Protein AF-0000000084940677 (afdb_homodimer)

Secondary structure (DSSP, 8-state):
-EEEEESSHHHHHHHHHHHHHHHHHH-TT-EEEE----TT--HHHHHHHHHHHH----TT-EEEESEEE-TTSS-S-GGGG-HHHHHHHHHTGGGS---GGGEE-S--S-S-HHHHHHHHHHHHHHTTS-SEEEEEBPTTS-BTTB-S-SSB--S-EEETTTTEEE--HHHHHTSSEEEEEE-SGGGHHHHHHHHHS-B-TTSGGGGGGG-TTEEEEEETTTTTTS-HHHHHHHHHHHHHHHH--/-EEEEESSHHHHHHHHHHHHHHHHHH-TT-EEEE----TT--HHHHHHHHHHHH----TT-EEEESEEE-TTSS-S-GGGS-HHHHHHHHHTGGGS---GGGEE-S--S-S-HHHHHHHHHHHHHHTTS-SEEEEEBPTTS-BTTB-S-SSB--S-EEETTTTEEE--HHHHHTSSEEEEEE-SGGGHHHHHHHHHS-B-TTSGGGGGGG-TTEEEEEETTTTTTS-HHHHHHHHHHHHHHHTT-

Solvent-accessible surface area (backbone atoms only — not comparable to full-atom values): 24641 Å² total; per-residue (Å²): 99,46,60,44,76,22,82,36,46,68,51,24,16,45,53,53,25,46,60,55,50,51,47,40,69,76,33,47,72,36,27,36,31,42,51,76,64,61,90,80,48,49,33,42,57,44,41,34,48,38,32,72,75,65,62,53,64,36,61,52,32,34,37,33,38,35,38,15,40,59,49,66,80,73,91,76,68,82,81,72,38,37,55,45,57,51,48,43,33,70,50,34,42,68,60,47,60,40,45,71,89,37,54,44,56,38,54,50,89,60,88,46,66,65,59,35,28,52,52,44,52,49,51,40,54,73,65,72,41,36,50,38,31,41,40,35,58,39,81,62,16,16,43,70,64,40,59,56,43,81,40,46,51,42,56,46,41,72,34,75,92,76,46,26,25,18,49,11,51,36,51,56,65,62,29,62,22,38,37,35,36,43,66,39,58,87,32,7,64,37,45,33,41,21,70,71,43,67,28,24,28,61,27,36,40,10,56,46,59,63,36,93,45,27,33,38,38,23,10,46,46,13,49,61,63,46,52,68,70,61,50,51,58,32,53,56,57,51,54,59,67,60,60,79,105,99,46,58,44,76,22,83,36,47,68,52,25,16,43,52,52,24,47,62,54,49,51,48,39,70,76,33,47,71,35,27,36,31,42,52,74,66,61,88,80,48,49,31,43,57,43,41,33,47,36,31,71,75,65,62,52,65,36,62,53,32,35,37,33,38,35,37,14,40,59,40,71,76,70,91,75,71,83,84,71,34,39,56,45,59,51,49,44,32,69,50,35,42,68,60,48,60,38,43,71,90,38,53,46,56,38,55,57,88,60,87,46,65,65,59,34,26,52,51,45,52,49,53,40,54,74,66,71,43,36,50,39,32,41,40,36,57,38,81,61,16,17,44,70,64,40,58,57,44,81,40,45,51,42,57,46,39,70,34,74,90,76,47,26,27,16,50,11,51,36,50,57,64,62,28,62,23,36,38,38,36,42,66,38,58,86,33,7,65,36,46,33,42,22,70,72,43,67,29,24,27,60,27,37,40,9,54,47,59,60,34,93,45,26,34,38,37,22,10,46,47,13,49,59,63,47,52,69,69,62,52,51,60,31,54,56,57,52,54,59,65,61,61,77,105

InterPro domains:
  IPR004547 Glucosamine-6-phosphate isomerase [PTHR11280] (1-156)
  IPR037171 NagB/RpiA transferase-like [SSF100950] (1-227)

Radius of gyration: 24.09 Å; Cα contacts (8 Å, |Δi|>4): 1062; chains: 2; bounding box: 53×74×54 Å

pLDDT: mean 87.93, std 16.52, range [23.12, 98.69]

Nearest PDB structures (foldseek):
  1ne7-assembly1_E  TM=9.068E-01  e=1.470E-20  Homo sapiens
  3hn6-assembly1_E  TM=9.053E-01  e=1.470E-20  Borreliella burgdorferi B31
  3hn6-assembly1_D  TM=9.075E-01  e=3.171E-20  Borreliella burgdorferi B31
  3hn6-assembly1_F  TM=9.115E-01  e=4.797E-20  Borreliella burgdorferi B31
  1cd5-assembly1_A  TM=8.878E-01  e=3.581E-19  Escherichia coli K-12

Organism: Slackia exigua (strain ATCC 700122 / DSM 15923 / CIP 105133 / JCM 11022 / KCTC 5966 / S-7) (NCBI:txid649764)

Foldseek 3Di:
DAEAAAAALVVLLLVLLVVVLVCCVVPVLAEEEDEDDDPPRQNQQNNLCCCVPVVRANQNYAYEYFKFAEAPPDPDDDLVRTVRLNVCCVRHVVSHNYDPVRYYYQYDPDPDSVVSQVVSVVVCVVSVHHAEYEFEQDLQQDTHPLAADQDFFAAWGQDPVVNMIGGTLNSVLRHNAYEYEDEALSQQVLVCCQQPNDQGSRNSSVCCNVRPHYYYRYYCNNPVNPDPVVVVVNVVVVVVVVPVD/DAEAAAAALVVLLLVLLVVVLVCCVVPVLAEEEDEDDDPPRQNQQNNLCCCVPVVRANQNYAYEYFKFAEQPDDPDDDLSRTVGLNVCCVRHVVSHNYDPVRYYYQYDPDPDSVVSQVVSVVVCVVSVHHAEYEFEQDLQQDTHPLAADQDFFAAWGQDPVVNMIGGTLNSVLRHNAYEYEDEALSQQVLVCCQQPNDQGSSNSSVCCNVRPHYYYRYYCNNPVNPDPVVVVVNVVVVVVVVPVD

Structure (mmCIF, N/CA/C/O backbone):
data_AF-0000000084940677-model_v1
#
loop_
_entity.id
_entity.type
_entity.pdbx_description
1 polymer 'Glucosamine-6-phosphate isomerase/6-phosphogluconolactonase'
#
loop_
_atom_site.group_PDB
_atom_site.id
_atom_site.type_symbol
_atom_site.label_atom_id
_atom_site.label_alt_id
_atom_site.label_comp_id
_atom_site.label_asym_id
_atom_site.label_entity_id
_atom_site.label_seq_id
_atom_site.pdbx_PDB_ins_code
_atom_site.Cartn_x
_atom_site.Cartn_y
_atom_site.Cartn_z
_atom_site.occupancy
_atom_site.B_iso_or_equiv
_atom_site.auth_seq_id
_atom_site.auth_comp_id
_atom_site.auth_asym_id
_atom_site.auth_atom_id
_atom_site.pdbx_PDB_model_num
ATOM 1 N N . MET A 1 1 ? 11.336 -1.995 -1.432 1 83.62 1 MET A N 1
ATOM 2 C CA . MET A 1 1 ? 11.281 -3.275 -2.131 1 83.62 1 MET A CA 1
ATOM 3 C C . MET A 1 1 ? 12.672 -3.873 -2.283 1 83.62 1 MET A C 1
ATOM 5 O O . MET A 1 1 ? 13.641 -3.15 -2.545 1 83.62 1 MET A O 1
ATOM 9 N N . GLN A 1 2 ? 12.734 -5.207 -2.115 1 90.38 2 GLN A N 1
ATOM 10 C CA . GLN A 1 2 ? 13.992 -5.938 -2.252 1 90.38 2 GLN A CA 1
ATOM 11 C C . GLN A 1 2 ? 14.094 -6.594 -3.625 1 90.38 2 GLN A C 1
ATOM 13 O O . GLN A 1 2 ? 13.109 -7.125 -4.145 1 90.38 2 GLN A O 1
ATOM 18 N N . ILE A 1 3 ? 15.297 -6.523 -4.164 1 94.88 3 ILE A N 1
ATOM 19 C CA . ILE A 1 3 ? 15.531 -7.141 -5.465 1 94.88 3 ILE A CA 1
ATOM 20 C C . ILE A 1 3 ? 16.609 -8.211 -5.336 1 94.88 3 ILE A C 1
ATOM 22 O O . ILE A 1 3 ? 17.719 -7.938 -4.844 1 94.88 3 ILE A O 1
ATOM 26 N N . MET A 1 4 ? 16.328 -9.383 -5.695 1 94.69 4 MET A N 1
ATOM 27 C CA . MET A 1 4 ? 17.266 -10.5 -5.789 1 94.69 4 MET A CA 1
ATOM 28 C C . MET A 1 4 ? 17.516 -10.883 -7.246 1 94.69 4 MET A C 1
ATOM 30 O O . MET A 1 4 ? 16.562 -11.172 -7.98 1 94.69 4 MET A O 1
ATOM 34 N N . VAL A 1 5 ? 18.781 -10.898 -7.594 1 95.56 5 VAL A N 1
ATOM 35 C CA . VAL A 1 5 ? 19.094 -11.203 -8.984 1 95.56 5 VAL A CA 1
ATOM 36 C C . VAL A 1 5 ? 19.859 -12.523 -9.062 1 95.56 5 VAL A C 1
ATOM 38 O O . VAL A 1 5 ? 20.922 -12.664 -8.453 1 95.56 5 VAL A O 1
ATOM 41 N N . ALA A 1 6 ? 19.312 -13.453 -9.773 1 96.06 6 ALA A N 1
ATOM 42 C CA . ALA A 1 6 ? 19.938 -14.75 -10.031 1 96.06 6 ALA A CA 1
ATOM 43 C C . ALA A 1 6 ? 20.625 -14.766 -11.391 1 96.06 6 ALA A C 1
ATOM 45 O O . ALA A 1 6 ? 20.344 -13.922 -12.25 1 96.06 6 ALA A O 1
ATOM 46 N N . LYS A 1 7 ? 21.516 -15.727 -11.508 1 95.69 7 LYS A N 1
ATOM 47 C CA . LYS A 1 7 ? 22.281 -15.805 -12.742 1 95.69 7 LYS A CA 1
ATOM 48 C C . LYS A 1 7 ? 21.406 -16.266 -13.906 1 95.69 7 LYS A C 1
ATOM 50 O O . LYS A 1 7 ? 21.609 -15.852 -15.047 1 95.69 7 LYS A O 1
ATOM 55 N N . ASP A 1 8 ? 20.547 -17.219 -13.609 1 96.12 8 ASP A N 1
ATOM 56 C CA . ASP A 1 8 ? 19.672 -17.797 -14.625 1 96.12 8 ASP A CA 1
ATOM 57 C C . ASP A 1 8 ? 18.344 -18.234 -14.023 1 96.12 8 ASP A C 1
ATOM 59 O O . ASP A 1 8 ? 18.094 -18.016 -12.836 1 96.12 8 ASP A O 1
ATOM 63 N N . SER A 1 9 ? 17.5 -18.781 -14.922 1 97.12 9 SER A N 1
ATOM 64 C CA . SER A 1 9 ? 16.141 -19.141 -14.516 1 97.12 9 SER A CA 1
ATOM 65 C C . SER A 1 9 ? 16.172 -20.234 -13.445 1 97.12 9 SER A C 1
ATOM 67 O O . SER A 1 9 ? 15.305 -20.266 -12.562 1 97.12 9 SER A O 1
ATOM 69 N N . GLU A 1 10 ? 17.125 -21.125 -13.5 1 96.88 10 GLU A N 1
ATOM 70 C CA . GLU A 1 10 ? 17.234 -22.203 -12.523 1 96.88 10 GLU A CA 1
ATOM 71 C C . GLU A 1 10 ? 17.531 -21.656 -11.125 1 96.88 10 GLU A C 1
ATOM 73 O O . GLU A 1 10 ? 16.859 -22.016 -10.164 1 96.88 10 GLU A O 1
ATOM 78 N N . GLU A 1 11 ? 18.5 -20.844 -11.109 1 97.56 11 GLU A N 1
ATOM 79 C CA . GLU A 1 11 ? 18.844 -20.234 -9.828 1 97.56 11 GLU A CA 1
ATOM 80 C C . GLU A 1 11 ? 17.703 -19.344 -9.32 1 97.56 11 GLU A C 1
ATOM 82 O O . GLU A 1 11 ? 17.438 -19.297 -8.117 1 97.56 11 GLU A O 1
ATOM 87 N N . LEU A 1 12 ? 17.094 -18.656 -10.195 1 97.56 12 LEU A N 1
ATOM 88 C CA . LEU A 1 12 ? 15.945 -17.812 -9.852 1 97.56 12 LEU A CA 1
ATOM 89 C C . LEU A 1 12 ? 14.844 -18.641 -9.188 1 97.56 12 LEU A C 1
ATOM 91 O O . LEU A 1 12 ? 14.305 -18.234 -8.148 1 97.56 12 LEU A O 1
ATOM 95 N N . ALA A 1 13 ? 14.523 -19.719 -9.773 1 97.81 13 ALA A N 1
ATOM 96 C CA . ALA A 1 13 ? 13.492 -20.594 -9.234 1 97.81 13 ALA A CA 1
ATOM 97 C C . ALA A 1 13 ? 13.859 -21.078 -7.836 1 97.81 13 ALA A C 1
ATOM 99 O O . ALA A 1 13 ? 13 -21.172 -6.957 1 97.81 13 ALA A O 1
ATOM 100 N N . ALA A 1 14 ? 15.125 -21.375 -7.664 1 97.12 14 ALA A N 1
ATOM 101 C CA . ALA A 1 14 ? 15.609 -21.812 -6.355 1 97.12 14 ALA A CA 1
ATOM 102 C C . ALA A 1 14 ? 15.438 -20.703 -5.312 1 97.12 14 ALA A C 1
ATOM 104 O O . ALA A 1 14 ? 14.969 -20.969 -4.199 1 97.12 14 ALA A O 1
ATOM 105 N N . TYR A 1 15 ? 15.812 -19.5 -5.707 1 97.12 15 TYR A N 1
ATOM 106 C CA . TYR A 1 15 ? 15.672 -18.375 -4.797 1 97.12 15 TYR A CA 1
ATOM 107 C C . TYR A 1 15 ? 14.219 -18.156 -4.41 1 97.12 15 TYR A C 1
ATOM 109 O O . TYR A 1 15 ? 13.906 -17.953 -3.234 1 97.12 15 TYR A O 1
ATOM 117 N N . ALA A 1 16 ? 13.367 -18.156 -5.348 1 97.62 16 ALA A N 1
ATOM 118 C CA . ALA A 1 16 ? 11.945 -17.969 -5.094 1 97.62 16 ALA A CA 1
ATOM 119 C C . ALA A 1 16 ? 11.398 -19.078 -4.188 1 97.62 16 ALA A C 1
ATOM 121 O O . ALA A 1 16 ? 10.641 -18.797 -3.25 1 97.62 16 ALA A O 1
ATOM 122 N N . ALA A 1 17 ? 11.789 -20.297 -4.449 1 97.19 17 ALA A N 1
ATOM 123 C CA . ALA A 1 17 ? 11.375 -21.438 -3.619 1 97.19 17 ALA A CA 1
ATOM 124 C C . ALA A 1 17 ? 11.875 -21.266 -2.186 1 97.19 17 ALA A C 1
ATOM 126 O O . ALA A 1 17 ? 11.164 -21.609 -1.234 1 97.19 17 ALA A O 1
ATOM 127 N N . ASP A 1 18 ? 13.078 -20.75 -2.041 1 97 18 ASP A N 1
ATOM 128 C CA . ASP A 1 18 ? 13.641 -20.516 -0.713 1 97 18 ASP A CA 1
ATOM 129 C C . ASP A 1 18 ? 12.781 -19.531 0.078 1 97 18 ASP A C 1
ATOM 131 O O . ASP A 1 18 ? 12.562 -19.719 1.277 1 97 18 ASP A O 1
ATOM 135 N N . CYS A 1 19 ? 12.328 -18.547 -0.578 1 96.75 19 CYS A N 1
ATOM 136 C CA . CYS A 1 19 ? 11.477 -17.547 0.079 1 96.75 19 CYS A CA 1
ATOM 137 C C . CYS A 1 19 ? 10.219 -18.203 0.641 1 96.75 19 CYS A C 1
ATOM 139 O O . CYS A 1 19 ? 9.797 -17.875 1.753 1 96.75 19 CYS A O 1
ATOM 141 N N . VAL A 1 20 ? 9.625 -19.078 -0.087 1 96.88 20 VAL A N 1
ATOM 142 C CA . VAL A 1 20 ? 8.414 -19.781 0.343 1 96.88 20 VAL A CA 1
ATOM 143 C C . VAL A 1 20 ? 8.75 -20.781 1.44 1 96.88 20 VAL A C 1
ATOM 145 O O . VAL A 1 20 ? 8.07 -20.844 2.463 1 96.88 20 VAL A O 1
ATOM 148 N N . ALA A 1 21 ? 9.812 -21.531 1.251 1 96.38 21 ALA A N 1
ATOM 149 C CA . ALA A 1 21 ? 10.227 -22.547 2.215 1 96.38 21 ALA A CA 1
ATOM 150 C C . ALA A 1 21 ? 10.516 -21.922 3.578 1 96.38 21 ALA A C 1
ATOM 152 O O . ALA A 1 21 ? 10.211 -22.516 4.613 1 96.38 21 ALA A O 1
ATOM 153 N N . GLU A 1 22 ? 11.109 -20.797 3.566 1 96.5 22 GLU A N 1
ATOM 154 C CA . GLU A 1 22 ? 11.461 -20.094 4.801 1 96.5 22 GLU A CA 1
ATOM 155 C C . GLU A 1 22 ? 10.227 -19.859 5.668 1 96.5 22 GLU A C 1
ATOM 157 O O . GLU A 1 22 ? 10.25 -20.109 6.871 1 96.5 22 GLU A O 1
ATOM 162 N N . VAL A 1 23 ? 9.156 -19.438 5.074 1 97.44 23 VAL A N 1
ATOM 163 C CA . VAL A 1 23 ? 7.965 -19.125 5.852 1 97.44 23 VAL A CA 1
ATOM 164 C C . VAL A 1 23 ? 7.305 -20.422 6.332 1 97.44 23 VAL A C 1
ATOM 166 O O . VAL A 1 23 ? 6.762 -20.469 7.438 1 97.44 23 VAL A O 1
ATOM 169 N N . VAL A 1 24 ? 7.301 -21.453 5.539 1 96.5 24 VAL A N 1
ATOM 170 C CA . VAL A 1 24 ? 6.73 -22.734 5.93 1 96.5 24 VAL A CA 1
ATOM 171 C C . VAL A 1 24 ? 7.477 -23.281 7.145 1 96.5 24 VAL A C 1
ATOM 173 O O . VAL A 1 24 ? 6.863 -23.859 8.047 1 96.5 24 VAL A O 1
ATOM 176 N N . CYS A 1 25 ? 8.766 -23.078 7.188 1 95.56 25 CYS A N 1
ATOM 177 C CA . CYS A 1 25 ? 9.586 -23.531 8.305 1 95.56 25 CYS A CA 1
ATOM 178 C C . CYS A 1 25 ? 9.328 -22.688 9.547 1 95.56 25 CYS A C 1
ATOM 180 O O . CYS A 1 25 ? 9.227 -23.234 10.656 1 95.56 25 CYS A O 1
ATOM 182 N N . GLU A 1 26 ? 9.234 -21.438 9.367 1 96.31 26 GLU A N 1
ATOM 183 C CA . GLU A 1 26 ? 9.094 -20.5 10.477 1 96.31 26 GLU A CA 1
ATOM 184 C C . GLU A 1 26 ? 7.695 -20.578 11.086 1 96.31 26 GLU A C 1
ATOM 186 O O . GLU A 1 26 ? 7.531 -20.391 12.297 1 96.31 26 GLU A O 1
ATOM 191 N N . LYS A 1 27 ? 6.754 -20.875 10.227 1 97.25 27 LYS A N 1
ATOM 192 C CA . LYS A 1 27 ? 5.344 -20.906 10.609 1 97.25 27 LYS A CA 1
ATOM 193 C C . LYS A 1 27 ? 4.621 -22.062 9.922 1 97.25 27 LYS A C 1
ATOM 195 O O . LYS A 1 27 ? 3.977 -21.875 8.891 1 97.25 27 LYS A O 1
ATOM 200 N N . PRO A 1 28 ? 4.605 -23.25 10.484 1 94.56 28 PRO A N 1
ATOM 201 C CA . PRO A 1 28 ? 4.062 -24.453 9.844 1 94.56 28 PRO A CA 1
ATOM 202 C C . PRO A 1 28 ? 2.594 -24.297 9.453 1 94.56 28 PRO A C 1
ATOM 204 O O . PRO A 1 28 ? 2.135 -24.938 8.5 1 94.56 28 PRO A O 1
ATOM 207 N N . GLY A 1 29 ? 1.784 -23.453 10.156 1 96.38 29 GLY A N 1
ATOM 208 C CA . GLY A 1 29 ? 0.392 -23.203 9.82 1 96.38 29 GLY A CA 1
ATOM 209 C C . GLY A 1 29 ? 0.192 -21.922 9.031 1 96.38 29 GLY A C 1
ATOM 210 O O . GLY A 1 29 ? -0.849 -21.281 9.141 1 96.38 29 GLY A O 1
ATOM 211 N N . CYS A 1 30 ? 1.229 -21.641 8.172 1 98 30 CYS A N 1
ATOM 212 C CA . CYS A 1 30 ? 1.166 -20.391 7.422 1 98 30 CYS A CA 1
ATOM 213 C C . CYS A 1 30 ? 0.181 -20.5 6.262 1 98 30 CYS A C 1
ATOM 215 O O . CYS A 1 30 ? -0.18 -21.609 5.855 1 98 30 CYS A O 1
ATOM 217 N N . THR A 1 31 ? -0.324 -19.391 5.836 1 98.44 31 THR A N 1
ATOM 218 C CA . THR A 1 31 ? -1.181 -19.25 4.664 1 98.44 31 THR A CA 1
ATOM 219 C C . THR A 1 31 ? -0.385 -18.734 3.471 1 98.44 31 THR A C 1
ATOM 221 O O . THR A 1 31 ? 0.257 -17.688 3.553 1 98.44 31 THR A O 1
ATOM 224 N N . LEU A 1 32 ? -0.456 -19.484 2.4 1 97.88 32 LEU A N 1
ATOM 225 C CA . LEU A 1 32 ? 0.327 -19.141 1.218 1 97.88 32 LEU A CA 1
ATOM 226 C C . LEU A 1 32 ? -0.583 -18.812 0.038 1 97.88 32 LEU A C 1
ATOM 228 O O . LEU A 1 32 ? -1.697 -19.328 -0.053 1 97.88 32 LEU A O 1
ATOM 232 N N . GLY A 1 33 ? -0.165 -17.891 -0.807 1 97.75 33 GLY A N 1
ATOM 233 C CA . GLY A 1 33 ? -0.769 -17.625 -2.104 1 97.75 33 GLY A CA 1
ATOM 234 C C . GLY A 1 33 ? 0.115 -18.047 -3.266 1 97.75 33 GLY A C 1
ATOM 235 O O . GLY A 1 33 ? 1.327 -17.812 -3.242 1 97.75 33 GLY A O 1
ATOM 236 N N . PHE A 1 34 ? -0.535 -18.625 -4.301 1 95.94 34 PHE A N 1
ATOM 237 C CA . PHE A 1 34 ? 0.246 -19.188 -5.391 1 95.94 34 PHE A CA 1
ATOM 238 C C . PHE A 1 34 ? -0.268 -18.688 -6.738 1 95.94 34 PHE A C 1
ATOM 240 O O . PHE A 1 34 ? -1.474 -18.703 -6.992 1 95.94 34 PHE A O 1
ATOM 247 N N . ASP A 1 35 ? 0.636 -18.328 -7.527 1 95.56 35 ASP A N 1
ATOM 248 C CA . ASP A 1 35 ? 0.39 -18 -8.93 1 95.56 35 ASP A CA 1
ATOM 249 C C . ASP A 1 35 ? 1.008 -19.047 -9.852 1 95.56 35 ASP A C 1
ATOM 251 O O . ASP A 1 35 ? 1.686 -19.969 -9.383 1 95.56 35 ASP A O 1
ATOM 255 N N . VAL A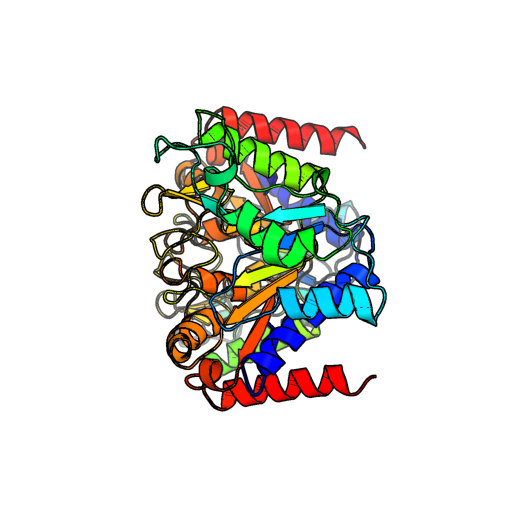 1 36 ? 0.615 -18.969 -11.102 1 90.19 36 VAL A N 1
ATOM 256 C CA . VAL A 1 36 ? 1.215 -19.859 -12.094 1 90.19 36 VAL A CA 1
ATOM 257 C C . VAL A 1 36 ? 2.404 -19.156 -12.758 1 90.19 36 VAL A C 1
ATOM 259 O O . VAL A 1 36 ? 2.42 -17.938 -12.891 1 90.19 36 VAL A O 1
ATOM 262 N N . PHE A 1 37 ? 3.404 -19.953 -13.133 1 92.31 37 PHE A N 1
ATOM 263 C CA . PHE A 1 37 ? 4.617 -19.406 -13.742 1 92.31 37 PHE A CA 1
ATOM 264 C C . PHE A 1 37 ? 4.75 -19.859 -15.188 1 92.31 37 PHE A C 1
ATOM 266 O O . PHE A 1 37 ? 4.234 -20.906 -15.562 1 92.31 37 PHE A O 1
ATOM 273 N N . PRO A 1 38 ? 5.41 -19 -15.977 1 88.94 38 PRO A N 1
ATOM 274 C CA . PRO A 1 38 ? 5.637 -19.422 -17.359 1 88.94 38 PRO A CA 1
ATOM 275 C C . PRO A 1 38 ? 6.539 -20.656 -17.453 1 88.94 38 PRO A C 1
ATOM 277 O O . PRO A 1 38 ? 7.242 -20.984 -16.5 1 88.94 38 PRO A O 1
ATOM 280 N N . ASP A 1 39 ? 6.469 -21.141 -18.641 1 86.44 39 ASP A N 1
ATOM 281 C CA . ASP A 1 39 ? 7.32 -22.297 -18.906 1 86.44 39 ASP A CA 1
ATOM 282 C C . ASP A 1 39 ? 8.797 -21.953 -18.688 1 86.44 39 ASP A C 1
ATOM 284 O O . ASP A 1 39 ? 9.242 -20.859 -19.062 1 86.44 39 ASP A O 1
ATOM 288 N N . GLY A 1 40 ? 9.523 -22.812 -18.109 1 89.44 40 GLY A N 1
ATOM 289 C CA . GLY A 1 40 ? 10.945 -22.594 -17.906 1 89.44 40 GLY A CA 1
ATOM 290 C C . GLY A 1 40 ? 11.289 -22.094 -16.516 1 89.44 40 GLY A C 1
ATOM 291 O O . GLY A 1 40 ? 12.453 -22.094 -16.125 1 89.44 40 GLY A O 1
ATOM 292 N N . VAL A 1 41 ? 10.32 -21.641 -15.859 1 94.38 41 VAL A N 1
ATOM 293 C CA . VAL A 1 41 ? 10.523 -21.219 -14.477 1 94.38 41 VAL A CA 1
ATOM 294 C C . VAL A 1 41 ? 9.914 -22.25 -13.531 1 94.38 41 VAL A C 1
ATOM 296 O O . VAL A 1 41 ? 8.703 -22.25 -13.305 1 94.38 41 VAL A O 1
ATOM 299 N N . ASP A 1 42 ? 10.773 -23 -12.938 1 95.38 42 ASP A N 1
ATOM 300 C CA . ASP A 1 42 ? 10.281 -24.172 -12.203 1 95.38 42 ASP A CA 1
ATOM 301 C C . ASP A 1 42 ? 10.367 -23.938 -10.695 1 95.38 42 ASP A C 1
ATOM 303 O O . ASP A 1 42 ? 11.023 -24.703 -9.992 1 95.38 42 ASP A O 1
ATOM 307 N N . VAL A 1 43 ? 9.617 -23.031 -10.195 1 96.38 43 VAL A N 1
ATOM 308 C CA . VAL A 1 43 ? 9.594 -22.719 -8.766 1 96.38 43 VAL A CA 1
ATOM 309 C C . VAL A 1 43 ? 9 -23.891 -7.992 1 96.38 43 VAL A C 1
ATOM 311 O O . VAL A 1 43 ? 9.539 -24.297 -6.957 1 96.38 43 VAL A O 1
ATOM 314 N N . TYR A 1 44 ? 7.922 -24.469 -8.461 1 94.81 44 TYR A N 1
ATOM 315 C CA . TYR A 1 44 ? 7.207 -25.5 -7.734 1 94.81 44 TYR A CA 1
ATOM 316 C C . TYR A 1 44 ? 7.98 -26.812 -7.754 1 94.81 44 TYR A C 1
ATOM 318 O O . TYR A 1 44 ? 7.926 -27.594 -6.797 1 94.81 44 TYR A O 1
ATOM 326 N N . GLY A 1 45 ? 8.711 -27.031 -8.891 1 94.56 45 GLY A N 1
ATOM 327 C CA . GLY A 1 45 ? 9.648 -28.141 -8.875 1 94.56 45 GLY A CA 1
ATOM 328 C C . GLY A 1 45 ? 10.703 -28.016 -7.797 1 94.56 45 GLY A C 1
ATOM 329 O O . GLY A 1 45 ? 11.023 -29 -7.121 1 94.56 45 GLY A O 1
ATOM 330 N N . GLN A 1 46 ? 11.227 -26.844 -7.633 1 95.88 46 GLN A N 1
ATOM 331 C CA . GLN A 1 46 ? 12.203 -26.578 -6.586 1 95.88 46 GLN A CA 1
ATOM 332 C C . GLN A 1 46 ? 11.594 -26.797 -5.199 1 95.88 46 GLN A C 1
ATOM 334 O O . GLN A 1 46 ? 12.242 -27.344 -4.305 1 95.88 46 GLN A O 1
ATOM 339 N N . LEU A 1 47 ? 10.398 -26.375 -4.969 1 94.94 47 LEU A N 1
ATOM 340 C CA . LEU A 1 47 ? 9.719 -26.547 -3.684 1 94.94 47 LEU A CA 1
ATOM 341 C C . LEU A 1 47 ? 9.477 -28.016 -3.381 1 94.94 47 LEU A C 1
ATOM 343 O O . LEU A 1 47 ? 9.672 -28.469 -2.25 1 94.94 47 LEU A O 1
ATOM 347 N N . SER A 1 48 ? 9.008 -28.719 -4.367 1 93.75 48 SER A N 1
ATOM 348 C CA . SER A 1 48 ? 8.781 -30.156 -4.219 1 93.75 48 SER A CA 1
ATOM 3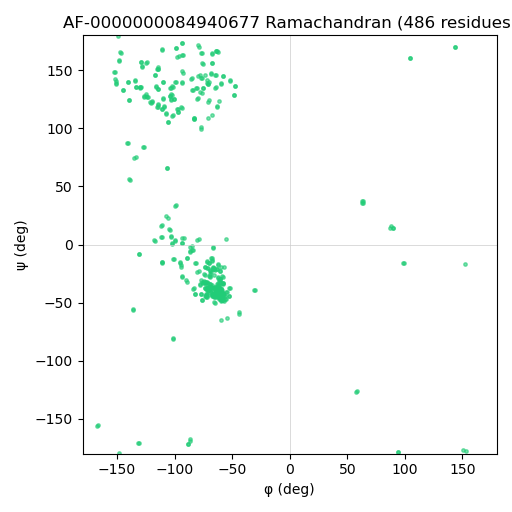49 C C . SER A 1 48 ? 10.07 -30.875 -3.836 1 93.75 48 SER A C 1
ATOM 351 O O . SER A 1 48 ? 10.047 -31.812 -3.031 1 93.75 48 SER A O 1
ATOM 353 N N . ALA A 1 49 ? 11.141 -30.484 -4.449 1 94.19 49 ALA A N 1
ATOM 354 C CA . ALA A 1 49 ? 12.438 -31.078 -4.121 1 94.19 49 ALA A CA 1
ATOM 355 C C . ALA A 1 49 ? 12.789 -30.859 -2.65 1 94.19 49 ALA A C 1
ATOM 357 O O . ALA A 1 49 ? 13.312 -31.766 -1.989 1 94.19 49 ALA A O 1
ATOM 358 N N . ARG A 1 50 ? 12.453 -29.734 -2.164 1 93.12 50 ARG A N 1
ATOM 359 C CA . ARG A 1 50 ? 12.719 -29.438 -0.761 1 93.12 50 ARG A CA 1
ATOM 360 C C . ARG A 1 50 ? 11.828 -30.266 0.155 1 93.12 50 ARG A C 1
ATOM 362 O O . ARG A 1 50 ? 12.234 -30.656 1.251 1 93.12 50 ARG A O 1
ATOM 369 N N . TYR A 1 51 ? 10.578 -30.422 -0.255 1 93.19 51 TYR A N 1
ATOM 370 C CA . TYR A 1 51 ? 9.688 -31.312 0.481 1 93.19 51 TYR A CA 1
ATOM 371 C C . TYR A 1 51 ? 10.297 -32.688 0.617 1 93.19 51 TYR A C 1
ATOM 373 O O . TYR A 1 51 ? 10.344 -33.25 1.714 1 93.19 51 TYR A O 1
ATOM 381 N N . VAL A 1 52 ? 10.922 -33.219 -0.388 1 91.88 52 VAL A N 1
ATOM 382 C CA . VAL A 1 52 ? 11.453 -34.594 -0.426 1 91.88 52 VAL A CA 1
ATOM 383 C C . VAL A 1 52 ? 12.812 -34.625 0.26 1 91.88 52 VAL A C 1
ATOM 385 O O . VAL A 1 52 ? 13.062 -35.5 1.101 1 91.88 52 VAL A O 1
ATOM 388 N N . GLU A 1 53 ? 13.625 -33.656 0.004 1 92.19 53 GLU A N 1
ATOM 389 C CA . GLU A 1 53 ? 15.031 -33.719 0.399 1 92.19 53 GLU A CA 1
ATOM 390 C C . GLU A 1 53 ? 15.242 -33.156 1.796 1 92.19 53 GLU A C 1
ATOM 392 O O . GLU A 1 53 ? 16.156 -33.562 2.514 1 92.19 53 GLU A O 1
ATOM 397 N N . GLU A 1 54 ? 14.438 -32.188 2.143 1 89.75 54 GLU A N 1
ATOM 398 C CA . GLU A 1 54 ? 14.68 -31.484 3.395 1 89.75 54 GLU A CA 1
ATOM 399 C C . GLU A 1 54 ? 13.516 -31.672 4.367 1 89.75 54 GLU A C 1
ATOM 401 O O . GLU A 1 54 ? 13.469 -31.016 5.414 1 89.75 54 GLU A O 1
ATOM 406 N N . ALA A 1 55 ? 12.57 -32.406 4.059 1 88.69 55 ALA A N 1
ATOM 407 C CA . ALA A 1 55 ? 11.414 -32.719 4.891 1 88.69 55 ALA A CA 1
ATOM 408 C C . ALA A 1 55 ? 10.594 -31.469 5.191 1 88.69 55 ALA A C 1
ATOM 410 O O . ALA A 1 55 ? 10.172 -31.25 6.328 1 88.69 55 ALA A O 1
ATOM 411 N N . LEU A 1 56 ? 10.547 -30.609 4.184 1 91.69 56 LEU A N 1
ATOM 412 C CA . LEU A 1 56 ? 9.648 -29.469 4.328 1 91.69 56 LEU A CA 1
ATOM 413 C C . LEU A 1 56 ? 8.203 -29.938 4.434 1 91.69 56 LEU A C 1
ATOM 415 O O . LEU A 1 56 ? 7.688 -30.594 3.527 1 91.69 56 LEU A O 1
ATOM 419 N N . ASP A 1 57 ? 7.539 -29.656 5.508 1 94.62 57 ASP A N 1
ATOM 420 C CA . ASP A 1 57 ? 6.211 -30.188 5.793 1 94.62 57 ASP A CA 1
ATOM 421 C C . ASP A 1 57 ? 5.125 -29.172 5.422 1 94.62 57 ASP A C 1
ATOM 423 O O . ASP A 1 57 ? 5.027 -28.109 6.035 1 94.62 57 ASP A O 1
ATOM 427 N N . PHE A 1 58 ? 4.27 -29.469 4.492 1 95.75 58 PHE A N 1
ATOM 428 C CA . PHE A 1 58 ? 3.207 -28.594 4.023 1 95.75 58 PHE A CA 1
ATOM 429 C C . PHE A 1 58 ? 1.86 -29.016 4.598 1 95.75 58 PHE A C 1
ATOM 431 O O . PHE A 1 58 ? 0.824 -28.453 4.242 1 95.75 58 PHE A O 1
ATOM 438 N N . SER A 1 59 ? 1.774 -29.938 5.48 1 95.06 59 SER A N 1
ATOM 439 C CA . SER A 1 59 ? 0.534 -30.578 5.891 1 95.06 59 SER A CA 1
ATOM 440 C C . SER A 1 59 ? -0.385 -29.609 6.617 1 95.06 59 SER A C 1
ATOM 442 O O . SER A 1 59 ? -1.598 -29.812 6.684 1 95.06 59 SER A O 1
ATOM 444 N N . ARG A 1 60 ? 0.17 -28.531 7.109 1 95.94 60 ARG A N 1
ATOM 445 C CA . ARG A 1 60 ? -0.644 -27.594 7.879 1 95.94 60 ARG A CA 1
ATOM 446 C C . ARG A 1 60 ? -0.814 -26.281 7.133 1 95.94 60 ARG A C 1
ATOM 448 O O . ARG A 1 60 ? -1.411 -25.344 7.66 1 95.94 60 ARG A O 1
ATOM 455 N N . VAL A 1 61 ? -0.351 -26.219 5.93 1 96.38 61 VAL A N 1
ATOM 456 C CA . VAL A 1 61 ? -0.376 -25 5.141 1 96.38 61 VAL A CA 1
ATOM 457 C C . VAL A 1 61 ? -1.76 -24.812 4.523 1 96.38 61 VAL A C 1
ATOM 459 O O . VAL A 1 61 ? -2.375 -25.766 4.059 1 96.38 61 VAL A O 1
ATOM 462 N N . ALA A 1 62 ? -2.283 -23.578 4.605 1 96.81 62 ALA A N 1
ATOM 463 C CA . ALA A 1 62 ? -3.41 -23.172 3.771 1 96.81 62 ALA A CA 1
ATOM 464 C C . ALA A 1 62 ? -2.928 -22.484 2.496 1 96.81 62 ALA A C 1
ATOM 466 O O . ALA A 1 62 ? -1.967 -21.703 2.523 1 96.81 62 ALA A O 1
ATOM 467 N N . ALA A 1 63 ? -3.602 -22.797 1.413 1 95.81 63 ALA A N 1
ATOM 468 C CA . ALA A 1 63 ? -3.127 -22.297 0.122 1 95.81 63 ALA A CA 1
ATOM 469 C C . ALA A 1 63 ? -4.258 -21.641 -0.662 1 95.81 63 ALA A C 1
ATOM 471 O O . ALA A 1 63 ? -5.375 -22.156 -0.706 1 95.81 63 ALA A O 1
ATOM 472 N N . PHE A 1 64 ? -3.961 -20.5 -1.229 1 96.12 64 PHE A N 1
ATOM 473 C CA . PHE A 1 64 ? -4.902 -19.781 -2.07 1 96.12 64 PHE A CA 1
ATOM 474 C C . PHE A 1 64 ? -4.305 -19.5 -3.447 1 96.12 64 PHE A C 1
ATOM 476 O O . PHE A 1 64 ? -3.18 -19.016 -3.555 1 96.12 64 PHE A O 1
ATOM 483 N N . GLY A 1 65 ? -5.047 -19.875 -4.484 1 95.06 65 GLY A N 1
ATOM 484 C CA . GLY A 1 65 ? -4.641 -19.5 -5.828 1 95.06 65 GLY A CA 1
ATOM 485 C C . GLY A 1 65 ? -4.973 -18.047 -6.172 1 95.06 65 GLY A C 1
ATOM 486 O O . GLY A 1 65 ? -6.027 -17.547 -5.785 1 95.06 65 GLY A O 1
ATOM 487 N N . VAL A 1 66 ? -4.102 -17.422 -6.969 1 96.12 66 VAL A N 1
ATOM 488 C CA . VAL A 1 66 ? -4.254 -16 -7.293 1 96.12 66 VAL A CA 1
ATOM 489 C C . VAL A 1 66 ? -5.352 -15.828 -8.344 1 96.12 66 VAL A C 1
ATOM 491 O O . VAL A 1 66 ? -6.117 -14.867 -8.297 1 96.12 66 VAL A O 1
ATOM 494 N N . THR A 1 67 ? -5.328 -16.703 -9.297 1 93.44 67 THR A N 1
ATOM 495 C CA . THR A 1 67 ? -6.266 -16.594 -10.414 1 93.44 67 THR A CA 1
ATOM 496 C C . THR A 1 67 ? -6.984 -17.922 -10.633 1 93.44 67 THR A C 1
ATOM 498 O O . THR A 1 67 ? -6.543 -18.969 -10.141 1 93.44 67 THR A O 1
ATOM 501 N N . GLU A 1 68 ? -8.125 -17.828 -11.242 1 90.31 68 GLU A N 1
ATOM 502 C CA . GLU A 1 68 ? -8.805 -19.016 -11.773 1 90.31 68 GLU A CA 1
ATOM 503 C C . GLU A 1 68 ? -9.672 -18.656 -12.984 1 90.31 68 GLU A C 1
ATOM 505 O O . GLU A 1 68 ? -10.234 -17.562 -13.039 1 90.31 68 GLU A O 1
ATOM 510 N N . SER A 1 69 ? -9.641 -19.547 -13.93 1 81.31 69 SER A N 1
ATOM 511 C CA . SER A 1 69 ? -10.523 -19.344 -15.07 1 81.31 69 SER A CA 1
ATOM 512 C C . SER A 1 69 ? -11.984 -19.594 -14.703 1 81.31 69 SER A C 1
ATOM 514 O O . SER A 1 69 ? -12.273 -20.328 -13.758 1 81.31 69 SER A O 1
ATOM 516 N N . ARG A 1 70 ? -12.914 -18.75 -15.258 1 68.44 70 ARG A N 1
ATOM 517 C CA . ARG A 1 70 ? -14.336 -19 -15.023 1 68.44 70 ARG A CA 1
ATOM 518 C C . ARG A 1 70 ? -14.75 -20.359 -15.578 1 68.44 70 ARG A C 1
ATOM 520 O O . ARG A 1 70 ? -14.414 -20.703 -16.719 1 68.44 70 ARG A O 1
ATOM 527 N N . VAL A 1 71 ? -15.32 -21.188 -14.664 1 54.94 71 VAL A N 1
ATOM 528 C CA . VAL A 1 71 ? -15.922 -22.484 -14.977 1 54.94 71 VAL A CA 1
ATOM 529 C C . VAL A 1 71 ? -17.234 -22.266 -15.742 1 54.94 71 VAL A C 1
ATOM 531 O O . VAL A 1 71 ? -17.969 -21.312 -15.469 1 54.94 71 VAL A O 1
ATOM 534 N N . GLY A 1 72 ? -17.469 -22.516 -17.031 1 51.66 72 GLY A N 1
ATOM 535 C CA . GLY A 1 72 ? -18.625 -22.75 -17.859 1 51.66 72 GLY A CA 1
ATOM 536 C C . GLY A 1 72 ? -18.422 -22.344 -19.297 1 51.66 72 GLY A C 1
ATOM 537 O O . GLY A 1 72 ? -19.375 -22.344 -20.094 1 51.66 72 GLY A O 1
ATOM 538 N N . ARG A 1 73 ? -17.484 -21.578 -19.703 1 42.91 73 ARG A N 1
ATOM 539 C CA . ARG A 1 73 ? -17.672 -21.484 -21.141 1 42.91 73 ARG A CA 1
ATOM 540 C C . ARG A 1 73 ? -17.719 -22.875 -21.781 1 42.91 73 ARG A C 1
ATOM 542 O O . ARG A 1 73 ? -18.234 -23.031 -22.891 1 42.91 73 ARG A O 1
ATOM 549 N N . ASN A 1 74 ? -16.562 -23.688 -21.703 1 35.66 74 ASN A N 1
ATOM 550 C CA . ASN A 1 74 ? -16.609 -24.891 -22.516 1 35.66 74 ASN A CA 1
ATOM 551 C C . ASN A 1 74 ? -17.609 -25.906 -21.969 1 35.66 74 ASN A C 1
ATOM 553 O O . ASN A 1 74 ? -17.875 -25.922 -20.766 1 35.66 74 ASN A O 1
ATOM 557 N N . ASP A 1 75 ? -18.5 -26.719 -22.688 1 37.66 75 ASP A N 1
ATOM 558 C CA . ASP A 1 75 ? -19.344 -27.906 -22.812 1 37.66 75 ASP A CA 1
ATOM 559 C C . ASP A 1 75 ? -18.781 -29.078 -22.016 1 37.66 75 ASP A C 1
ATOM 561 O O . ASP A 1 75 ? -19.391 -30.141 -21.938 1 37.66 75 ASP A O 1
ATOM 565 N N . GLY A 1 76 ? -17.375 -29.375 -21.922 1 38.41 76 GLY A N 1
ATOM 566 C CA . GLY A 1 76 ? -16.969 -30.734 -21.547 1 38.41 76 GLY A CA 1
ATOM 567 C C . GLY A 1 76 ? -16.891 -30.938 -20.047 1 38.41 76 GLY A C 1
ATOM 568 O O . GLY A 1 76 ? -17.141 -30 -19.281 1 38.41 76 GLY A O 1
ATOM 569 N N . GLY A 1 77 ? -16.25 -32.188 -19.281 1 39.03 77 GLY A N 1
ATOM 570 C CA . GLY A 1 77 ? -16.219 -32.875 -18 1 39.03 77 GLY A CA 1
ATOM 571 C C . GLY A 1 77 ? -15.664 -32 -16.875 1 39.03 77 GLY A C 1
ATOM 572 O O . GLY A 1 77 ? -15.117 -30.938 -17.125 1 39.03 77 GLY A O 1
ATOM 573 N N . ASP A 1 78 ? -15.867 -32.438 -15.523 1 42.34 78 ASP A N 1
ATOM 574 C CA . ASP A 1 78 ? -15.641 -31.891 -14.195 1 42.34 78 ASP A CA 1
ATOM 575 C C . ASP A 1 78 ? -14.266 -31.219 -14.109 1 42.34 78 ASP A C 1
ATOM 577 O O . ASP A 1 78 ? -14.117 -30.172 -13.477 1 42.34 78 ASP A O 1
ATOM 581 N N . ASP A 1 79 ? -13.188 -31.969 -14.383 1 45.53 79 ASP A N 1
ATOM 582 C CA . ASP A 1 79 ? -11.766 -31.672 -14.258 1 45.53 79 ASP A CA 1
ATOM 583 C C . ASP A 1 79 ? -11.383 -30.469 -15.117 1 45.53 79 ASP A C 1
ATOM 585 O O . ASP A 1 79 ? -10.367 -29.812 -14.867 1 45.53 79 ASP A O 1
ATOM 589 N N . GLU A 1 80 ? -12.125 -30.031 -16.125 1 50.78 80 GLU A N 1
ATOM 590 C CA . GLU A 1 80 ? -11.875 -29 -17.125 1 50.78 80 GLU A CA 1
ATOM 591 C C . GLU A 1 80 ? -12.266 -27.625 -16.594 1 50.78 80 GLU A C 1
ATOM 593 O O . GLU A 1 80 ? -11.891 -26.609 -17.188 1 50.78 80 GLU A O 1
ATOM 598 N N . ALA A 1 81 ? -12.82 -27.531 -15.266 1 58.28 81 ALA A N 1
ATOM 599 C CA . ALA A 1 81 ? -13.492 -26.344 -14.75 1 58.28 81 ALA A CA 1
ATOM 600 C C . ALA A 1 81 ? -12.523 -25.453 -13.969 1 58.28 81 ALA A C 1
ATOM 602 O O . ALA A 1 81 ? -12.695 -24.234 -13.906 1 58.28 81 ALA A O 1
ATOM 603 N N . TYR A 1 82 ? -11.422 -26 -13.578 1 71.69 82 TYR A N 1
ATOM 604 C CA . TYR A 1 82 ? -10.469 -25.203 -12.82 1 71.69 82 TYR A CA 1
ATOM 605 C C . TYR A 1 82 ? -9.047 -25.406 -13.32 1 71.69 82 TYR A C 1
ATOM 607 O O . TYR A 1 82 ? -8.242 -26.062 -12.656 1 71.69 82 TYR A O 1
ATOM 615 N N . PRO A 1 83 ? -8.773 -24.812 -14.469 1 76.81 83 PRO A N 1
ATOM 616 C CA . PRO A 1 83 ? -7.48 -25.094 -15.094 1 76.81 83 PRO A CA 1
ATOM 617 C C . PRO A 1 83 ? -6.305 -24.656 -14.227 1 76.81 83 PRO A C 1
ATOM 619 O O . PRO A 1 83 ? -5.273 -25.328 -14.195 1 76.81 83 PRO A O 1
ATOM 622 N N . VAL A 1 84 ? -6.461 -23.625 -13.547 1 81.31 84 VAL A N 1
ATOM 623 C CA . VAL A 1 84 ? -5.352 -23.141 -12.727 1 81.31 84 VAL A CA 1
ATOM 624 C C . VAL A 1 84 ? -5.156 -24.047 -11.523 1 81.31 84 VAL A C 1
ATOM 626 O O . VAL A 1 84 ? -4.035 -24.453 -11.219 1 81.31 84 VAL A O 1
ATOM 629 N N . ARG A 1 85 ? -6.223 -24.391 -10.93 1 84.31 85 ARG A N 1
ATOM 630 C CA . ARG A 1 85 ? -6.156 -25.344 -9.82 1 84.31 85 ARG A CA 1
ATOM 631 C C . ARG A 1 85 ? -5.523 -26.656 -10.25 1 84.31 85 ARG A C 1
ATOM 633 O O . ARG A 1 85 ? -4.695 -27.219 -9.539 1 84.31 85 ARG A O 1
ATOM 640 N N . ALA A 1 86 ? -5.934 -27.094 -11.398 1 84.81 86 ALA A N 1
ATOM 641 C CA . ALA A 1 86 ? -5.391 -28.344 -11.922 1 84.81 86 ALA A CA 1
ATOM 642 C C . ALA A 1 86 ? -3.885 -28.234 -12.148 1 84.81 86 ALA A C 1
ATOM 644 O O . ALA A 1 86 ? -3.141 -29.172 -11.852 1 84.81 86 ALA A O 1
ATOM 645 N N . ARG A 1 87 ? -3.523 -27.141 -12.609 1 85 87 ARG A N 1
ATOM 646 C CA . ARG A 1 87 ? -2.102 -26.906 -12.836 1 85 87 ARG A CA 1
ATOM 647 C C . ARG A 1 87 ? -1.331 -26.875 -11.523 1 85 87 ARG A C 1
ATOM 649 O O . ARG A 1 87 ? -0.253 -27.453 -11.406 1 85 87 ARG A O 1
ATOM 656 N N . LEU A 1 88 ? -1.849 -26.234 -10.578 1 86.94 88 LEU A N 1
ATOM 657 C CA . LEU A 1 88 ? -1.211 -26.172 -9.273 1 86.94 88 LEU A CA 1
ATOM 658 C C . LEU A 1 88 ? -1.146 -27.547 -8.617 1 86.94 88 LEU A C 1
ATOM 660 O O . LEU A 1 88 ? -0.143 -27.891 -7.992 1 86.94 88 LEU A O 1
ATOM 664 N N . ASP A 1 89 ? -2.184 -28.297 -8.82 1 87.25 89 ASP A N 1
ATOM 665 C CA . ASP A 1 89 ? -2.199 -29.672 -8.305 1 87.25 89 ASP A CA 1
ATOM 666 C C . ASP A 1 89 ? -1.088 -30.5 -8.938 1 87.25 89 ASP A C 1
ATOM 668 O O . ASP A 1 89 ? -0.365 -31.219 -8.234 1 87.25 89 ASP A O 1
ATOM 672 N N . ALA A 1 90 ? -0.99 -30.344 -10.148 1 85.56 90 ALA A N 1
ATOM 673 C CA . ALA A 1 90 ? -0.004 -31.125 -10.883 1 85.56 90 ALA A CA 1
ATOM 674 C C . ALA A 1 90 ? 1.416 -30.703 -10.531 1 85.56 90 ALA A C 1
ATOM 676 O O . ALA A 1 90 ? 2.312 -31.531 -10.398 1 85.56 90 ALA A O 1
ATOM 677 N N . GLU A 1 91 ? 1.6 -29.469 -10.32 1 85.81 91 GLU A N 1
ATOM 678 C CA . GLU A 1 91 ? 2.955 -28.938 -10.203 1 85.81 91 GLU A CA 1
ATOM 679 C C . GLU A 1 91 ? 3.408 -28.891 -8.75 1 85.81 91 GLU A C 1
ATOM 681 O O . GLU A 1 91 ? 4.605 -28.969 -8.461 1 85.81 91 GLU A O 1
ATOM 686 N N . LEU A 1 92 ? 2.488 -28.766 -7.824 1 86.12 92 LEU A N 1
ATOM 687 C CA . LEU A 1 92 ? 2.93 -28.531 -6.457 1 86.12 92 LEU A CA 1
ATOM 688 C C . LEU A 1 92 ? 2.148 -29.391 -5.473 1 86.12 92 LEU A C 1
ATOM 690 O O . LEU A 1 92 ? 2.734 -30.203 -4.75 1 86.12 92 LEU A O 1
ATOM 694 N N . PHE A 1 93 ? 0.844 -29.281 -5.488 1 87.62 93 PHE A N 1
ATOM 695 C CA . PHE A 1 93 ? 0.044 -29.875 -4.418 1 87.62 93 PHE A CA 1
ATOM 696 C C . PHE A 1 93 ? 0.093 -31.391 -4.477 1 87.62 93 PHE A C 1
ATOM 698 O O . PHE A 1 93 ? 0.155 -32.062 -3.439 1 87.62 93 PHE A O 1
ATOM 705 N N . GLY A 1 94 ? 0.101 -31.906 -5.633 1 87.5 94 GLY A N 1
ATOM 706 C CA . GLY A 1 94 ? 0.183 -33.344 -5.797 1 87.5 94 GLY A CA 1
ATOM 707 C C . GLY A 1 94 ? 1.553 -33.906 -5.465 1 87.5 94 GLY A C 1
ATOM 708 O O . GLY A 1 94 ? 1.696 -35.125 -5.219 1 87.5 94 GLY A O 1
ATOM 709 N N . ALA A 1 95 ? 2.545 -33.125 -5.477 1 90.62 95 ALA A N 1
ATOM 710 C CA . ALA A 1 95 ? 3.926 -33.531 -5.262 1 90.62 95 ALA A CA 1
ATOM 711 C C . ALA A 1 95 ? 4.371 -33.25 -3.828 1 90.62 95 ALA A C 1
ATOM 713 O O . ALA A 1 95 ? 5.539 -33.469 -3.484 1 90.62 95 ALA A O 1
ATOM 714 N N . THR A 1 96 ? 3.479 -32.781 -3.006 1 93.38 96 THR A N 1
ATOM 715 C CA . THR A 1 96 ? 3.756 -32.5 -1.603 1 93.38 96 THR A CA 1
ATOM 716 C C . THR A 1 96 ? 2.67 -33.094 -0.706 1 93.38 96 THR A C 1
ATOM 718 O O . THR A 1 96 ? 1.85 -33.906 -1.159 1 93.38 96 THR A O 1
ATOM 721 N N . ASN A 1 97 ? 2.697 -32.75 0.588 1 93.88 97 ASN A N 1
ATOM 722 C CA . ASN A 1 97 ? 1.704 -33.312 1.508 1 93.88 97 ASN A CA 1
ATOM 723 C C . ASN A 1 97 ? 0.67 -32.25 1.904 1 93.88 97 ASN A C 1
ATOM 725 O O . ASN A 1 97 ? 0.079 -32.344 2.982 1 93.88 97 ASN A O 1
ATOM 729 N N . ILE A 1 98 ? 0.524 -31.234 1.015 1 92.81 98 ILE A N 1
ATOM 730 C CA . ILE A 1 98 ? -0.542 -30.266 1.258 1 92.81 98 ILE A CA 1
ATOM 731 C C . ILE A 1 98 ? -1.899 -30.953 1.15 1 92.81 98 ILE A C 1
ATOM 733 O O . ILE A 1 98 ? -2.127 -31.75 0.236 1 92.81 98 ILE A O 1
ATOM 737 N N . HIS A 1 99 ? -2.762 -30.672 2.088 1 91.56 99 HIS A N 1
ATOM 738 C CA . HIS A 1 99 ? -4.109 -31.219 2.018 1 91.56 99 HIS A CA 1
ATOM 739 C C . HIS A 1 99 ? -4.957 -30.484 0.988 1 91.56 99 HIS A C 1
ATOM 741 O O . HIS A 1 99 ? -5.055 -29.25 1.024 1 91.56 99 HIS A O 1
ATOM 747 N N . SER A 1 100 ? -5.566 -31.25 0.174 1 87.25 100 SER A N 1
ATOM 748 C CA . SER A 1 100 ? -6.359 -30.672 -0.901 1 87.25 100 SER A CA 1
ATOM 749 C C . SER A 1 100 ? -7.48 -29.797 -0.348 1 87.25 100 SER A C 1
ATOM 751 O O . SER A 1 100 ? -7.863 -28.797 -0.97 1 87.25 100 SER A O 1
ATOM 753 N N . GLU A 1 101 ? -7.973 -30.094 0.789 1 88.5 101 GLU A N 1
ATOM 754 C CA . GLU A 1 101 ? -9.07 -29.344 1.407 1 88.5 101 GLU A CA 1
ATOM 755 C C . GLU A 1 101 ? -8.609 -27.969 1.854 1 88.5 101 GLU A C 1
ATOM 757 O O . GLU A 1 101 ? -9.43 -27.094 2.125 1 88.5 101 GLU A O 1
ATOM 762 N N . ASN A 1 102 ? -7.27 -27.828 1.917 1 92.06 102 ASN A N 1
ATOM 763 C CA . ASN A 1 102 ? -6.723 -26.547 2.363 1 92.06 102 ASN A CA 1
ATOM 764 C C . ASN A 1 102 ? -6.418 -25.625 1.185 1 92.06 102 ASN A C 1
ATOM 766 O O . ASN A 1 102 ? -5.918 -24.516 1.373 1 92.06 102 ASN A O 1
ATOM 770 N N . VAL A 1 103 ? -6.711 -26.094 -0.019 1 90.56 103 VAL A N 1
ATOM 771 C CA . VAL A 1 103 ? -6.414 -25.312 -1.218 1 90.56 103 VAL A CA 1
ATOM 772 C C . VAL A 1 103 ? -7.695 -24.688 -1.752 1 90.56 103 VAL A C 1
ATOM 774 O O . VAL A 1 103 ? -8.688 -25.375 -1.978 1 90.56 103 VAL A O 1
ATOM 777 N N . CYS A 1 104 ? -7.602 -23.312 -1.886 1 91.12 104 CYS A N 1
ATOM 778 C CA . CYS A 1 104 ? -8.758 -22.578 -2.375 1 91.12 104 CYS A CA 1
ATOM 779 C C . CYS A 1 104 ? -8.375 -21.703 -3.568 1 91.12 104 CYS A C 1
ATOM 781 O O . CYS A 1 104 ? -7.355 -21.016 -3.541 1 91.12 104 CYS A O 1
ATOM 783 N N . THR A 1 105 ? -9.062 -21.797 -4.66 1 89.12 105 THR A N 1
ATOM 784 C CA . THR A 1 105 ? -8.945 -20.891 -5.785 1 89.12 105 THR A CA 1
ATOM 785 C C . THR A 1 105 ? -10.242 -20.094 -5.98 1 89.12 105 THR A C 1
ATOM 787 O O . THR A 1 105 ? -11.312 -20.547 -5.555 1 89.12 105 THR A O 1
ATOM 790 N N . PRO A 1 106 ? -9.875 -18.875 -6.555 1 87.06 106 PRO A N 1
ATOM 791 C CA . PRO A 1 106 ? -11.125 -18.156 -6.852 1 87.06 106 PRO A CA 1
ATOM 792 C C . PRO A 1 106 ? -11.914 -18.797 -7.992 1 87.06 106 PRO A C 1
ATOM 794 O O . PRO A 1 106 ? -11.328 -19.266 -8.969 1 87.06 106 PRO A O 1
ATOM 797 N N . GLY A 1 107 ? -13.133 -19.141 -7.75 1 75.56 107 GLY A N 1
ATOM 798 C CA . GLY A 1 107 ? -13.953 -19.766 -8.773 1 75.56 107 GLY A CA 1
ATOM 799 C C . GLY A 1 107 ? -15.008 -20.703 -8.211 1 75.56 107 GLY A C 1
ATOM 800 O O . GLY A 1 107 ? -15.188 -20.781 -6.992 1 75.56 107 GLY A O 1
ATOM 801 N N . GLY A 1 108 ? -15.672 -21.281 -9.086 1 63.53 108 GLY A N 1
ATOM 802 C CA . GLY A 1 108 ? -16.688 -22.219 -8.641 1 63.53 108 GLY A CA 1
ATOM 803 C C . GLY A 1 108 ? -17.938 -22.203 -9.508 1 63.53 108 GLY A C 1
ATOM 804 O O . GLY A 1 108 ? -18.016 -21.438 -10.469 1 63.53 108 GLY A O 1
ATOM 805 N N . ALA A 1 109 ? -18.594 -23.156 -9.148 1 59.03 109 ALA A N 1
ATOM 806 C CA . ALA A 1 109 ? -19.797 -23.484 -9.891 1 59.03 109 ALA A CA 1
ATOM 807 C C . ALA A 1 109 ? -20.859 -22.391 -9.734 1 59.03 109 ALA A C 1
ATOM 809 O O . ALA A 1 109 ? -21.875 -22.406 -10.422 1 59.03 109 ALA A O 1
ATOM 810 N N . ALA A 1 110 ? -20.422 -21.406 -8.898 1 60.59 110 ALA A N 1
ATOM 811 C CA . ALA A 1 110 ? -21.5 -20.453 -8.648 1 60.59 110 ALA A CA 1
ATOM 812 C C . ALA A 1 110 ? -21.781 -19.609 -9.891 1 60.59 110 ALA A C 1
ATOM 814 O O . ALA A 1 110 ? -20.859 -19.281 -10.641 1 60.59 110 ALA A O 1
ATOM 815 N N . ALA A 1 111 ? -23 -19.438 -10.117 1 67.06 111 ALA A N 1
ATOM 816 C CA . ALA A 1 111 ? -23.484 -18.703 -11.281 1 67.06 111 ALA A CA 1
ATOM 817 C C . ALA A 1 111 ? -23.141 -17.219 -11.172 1 67.06 111 ALA A C 1
ATOM 819 O O . ALA A 1 111 ? -22.875 -16.562 -12.188 1 67.06 111 ALA A O 1
ATOM 820 N N . ASP A 1 112 ? -22.938 -16.672 -10.008 1 83.88 112 ASP A N 1
ATOM 821 C CA . ASP A 1 112 ? -22.719 -15.242 -9.852 1 83.88 112 ASP A CA 1
ATOM 822 C C . ASP A 1 112 ? -21.266 -14.938 -9.516 1 83.88 112 ASP A C 1
ATOM 824 O O . ASP A 1 112 ? -20.797 -15.273 -8.422 1 83.88 112 ASP A O 1
ATOM 828 N N . PRO A 1 113 ? -20.625 -14.305 -10.445 1 86.62 113 PRO A N 1
ATOM 829 C CA . PRO A 1 113 ? -19.203 -14 -10.219 1 86.62 113 PRO A CA 1
ATOM 830 C C . PRO A 1 113 ? -18.969 -13.172 -8.961 1 86.62 113 PRO A C 1
ATOM 832 O O . PRO A 1 113 ? -17.953 -13.344 -8.281 1 86.62 113 PRO A O 1
ATOM 835 N N . HIS A 1 114 ? -19.875 -12.344 -8.648 1 88.69 114 HIS A N 1
ATOM 836 C CA . HIS A 1 114 ? -19.719 -11.508 -7.465 1 88.69 114 HIS A CA 1
ATOM 837 C C . HIS A 1 114 ? -19.766 -12.336 -6.191 1 88.69 114 HIS A C 1
ATOM 839 O O . HIS A 1 114 ? -18.984 -12.102 -5.262 1 88.69 114 HIS A O 1
ATOM 845 N N . ALA A 1 115 ? -20.625 -13.234 -6.156 1 89.12 115 ALA A N 1
ATOM 846 C CA . ALA A 1 115 ? -20.719 -14.109 -4.992 1 89.12 115 ALA A CA 1
ATOM 847 C C . ALA A 1 115 ? -19.469 -14.969 -4.836 1 89.12 115 ALA A C 1
ATOM 849 O O . ALA A 1 115 ? -19.016 -15.203 -3.715 1 89.12 115 ALA A O 1
ATOM 850 N N . VAL A 1 116 ? -18.969 -15.406 -5.918 1 89.44 116 VAL A N 1
ATOM 851 C CA . VAL A 1 116 ? -17.75 -16.219 -5.918 1 89.44 116 VAL A CA 1
ATOM 852 C C . VAL A 1 116 ? -16.594 -15.414 -5.332 1 89.44 116 VAL A C 1
ATOM 854 O O . VAL A 1 116 ? -15.867 -15.898 -4.457 1 89.44 116 VAL A O 1
ATOM 857 N N . CYS A 1 117 ? -16.5 -14.227 -5.758 1 94 117 CYS A N 1
ATOM 858 C CA . CYS A 1 117 ? -15.406 -13.359 -5.324 1 94 117 CYS A CA 1
ATOM 859 C C . CYS A 1 117 ? -15.531 -13.031 -3.84 1 94 117 CYS A C 1
ATOM 861 O O . CYS A 1 117 ? -14.547 -13.07 -3.105 1 94 117 CYS A O 1
ATOM 863 N N . ALA A 1 118 ? -16.75 -12.75 -3.447 1 93.38 118 ALA A N 1
ATOM 864 C CA . ALA A 1 118 ? -16.984 -12.422 -2.045 1 93.38 118 ALA A CA 1
ATOM 865 C C . ALA A 1 118 ? -16.656 -13.602 -1.138 1 93.38 118 ALA A C 1
ATOM 867 O O . ALA A 1 118 ? -16.062 -13.43 -0.071 1 93.38 118 ALA A O 1
ATOM 868 N N . ALA A 1 119 ? -17.062 -14.758 -1.528 1 92.19 119 ALA A N 1
ATOM 869 C CA . ALA A 1 119 ? -16.781 -15.969 -0.753 1 92.19 119 ALA A CA 1
ATOM 870 C C . ALA A 1 119 ? -15.281 -16.234 -0.655 1 92.19 119 ALA A C 1
ATOM 872 O O . ALA A 1 119 ? -14.781 -16.625 0.403 1 92.19 119 ALA A O 1
ATOM 873 N N . PHE A 1 120 ? -14.633 -16.078 -1.7 1 94.81 120 PHE A N 1
ATOM 874 C CA . PHE A 1 120 ? -13.188 -16.25 -1.735 1 94.81 120 PHE A CA 1
ATOM 875 C C . PHE A 1 120 ? -12.5 -15.297 -0.772 1 94.81 120 PHE A C 1
ATOM 877 O O . PHE A 1 120 ? -11.656 -15.711 0.026 1 94.81 120 PHE A O 1
ATOM 884 N N . GLU A 1 121 ? -12.883 -14.023 -0.82 1 96.25 121 GLU A N 1
ATOM 885 C CA . GLU A 1 121 ? -12.336 -13.016 0.087 1 96.25 121 GLU A CA 1
ATOM 886 C C . GLU A 1 121 ? -12.594 -13.391 1.544 1 96.25 121 GLU A C 1
ATOM 888 O O . GLU A 1 121 ? -11.711 -13.242 2.395 1 96.25 121 GLU A O 1
ATOM 893 N N . ALA A 1 122 ? -13.773 -13.852 1.776 1 95.5 122 ALA A N 1
ATOM 894 C CA . ALA A 1 122 ? -14.133 -14.25 3.135 1 95.5 122 ALA A CA 1
ATOM 895 C C . ALA A 1 122 ? -13.25 -15.391 3.623 1 95.5 122 ALA A C 1
ATOM 897 O O . ALA A 1 122 ? -12.852 -15.422 4.789 1 95.5 122 ALA A O 1
ATOM 898 N N . GLN A 1 123 ? -12.938 -16.297 2.775 1 95.31 123 GLN A N 1
ATOM 899 C CA . GLN A 1 123 ? -12.078 -17.422 3.129 1 95.31 123 GLN A CA 1
ATOM 900 C C . GLN A 1 123 ? -10.672 -16.953 3.475 1 95.31 123 GLN A C 1
ATOM 902 O O . GLN A 1 123 ? -10.062 -17.453 4.43 1 95.31 123 GLN A O 1
ATOM 907 N N . ILE A 1 124 ? -10.164 -16.031 2.713 1 97 124 ILE A N 1
ATOM 908 C CA . ILE A 1 124 ? -8.836 -15.492 2.996 1 97 124 ILE A CA 1
ATOM 909 C C . ILE A 1 124 ? -8.836 -14.828 4.371 1 97 124 ILE A C 1
ATOM 911 O O . ILE A 1 124 ? -7.934 -15.062 5.18 1 97 124 ILE A O 1
ATOM 915 N N . ARG A 1 125 ? -9.867 -14.039 4.629 1 95 125 ARG A N 1
ATOM 916 C CA . ARG A 1 125 ? -9.969 -13.344 5.906 1 95 125 ARG A CA 1
ATOM 917 C C . ARG A 1 125 ? -10.07 -14.328 7.062 1 95 125 ARG A C 1
ATOM 919 O O . ARG A 1 125 ? -9.477 -14.117 8.117 1 95 125 ARG A O 1
ATOM 926 N N . LEU A 1 126 ? -10.812 -15.359 6.895 1 94.81 126 LEU A N 1
ATOM 927 C CA . LEU A 1 126 ? -11.008 -16.375 7.922 1 94.81 126 LEU A CA 1
ATOM 928 C C . LEU A 1 126 ? -9.68 -17.031 8.281 1 94.81 126 LEU A C 1
ATOM 930 O O . LEU A 1 126 ? -9.477 -17.438 9.422 1 94.81 126 LEU A O 1
ATOM 934 N N . GLN A 1 127 ? -8.797 -17.094 7.316 1 95.88 127 GLN A N 1
ATOM 935 C CA . GLN A 1 127 ? -7.496 -17.703 7.551 1 95.88 127 GLN A CA 1
ATOM 936 C C . GLN A 1 127 ? -6.523 -16.703 8.18 1 95.88 127 GLN A C 1
ATOM 938 O O . GLN A 1 127 ? -5.379 -17.062 8.484 1 95.88 127 GLN A O 1
ATOM 943 N N . GLY A 1 128 ? -6.941 -15.484 8.32 1 95.31 128 GLY A N 1
ATOM 944 C CA . GLY A 1 128 ? -6.098 -14.469 8.93 1 95.31 128 GLY A CA 1
ATOM 945 C C . GLY A 1 128 ? -5.219 -13.742 7.93 1 95.31 128 GLY A C 1
ATOM 946 O O . GLY A 1 128 ? -4.242 -13.086 8.312 1 95.31 128 GLY A O 1
ATOM 947 N N . GLY A 1 129 ? -5.535 -13.906 6.66 1 97.25 129 GLY A N 1
ATOM 948 C CA . GLY A 1 129 ? -4.742 -13.273 5.613 1 97.25 129 GLY A CA 1
ATOM 949 C C . GLY A 1 129 ? -3.662 -14.18 5.059 1 97.25 129 GLY A C 1
ATOM 950 O O . GLY A 1 129 ? -3.559 -15.344 5.449 1 97.25 129 GLY A O 1
ATOM 951 N N . ILE A 1 130 ? -2.895 -13.664 4.145 1 98.19 130 ILE A N 1
ATOM 952 C CA . ILE A 1 130 ? -1.871 -14.445 3.461 1 98.19 130 ILE A CA 1
ATOM 953 C C . ILE A 1 130 ? -0.492 -14.078 4.004 1 98.19 130 ILE A C 1
ATOM 955 O O . ILE A 1 130 ? -0.117 -12.906 4.02 1 98.19 130 ILE A O 1
ATOM 959 N N . ASP A 1 131 ? 0.264 -15.07 4.414 1 98.56 131 ASP A N 1
ATOM 960 C CA . ASP A 1 131 ? 1.597 -14.844 4.965 1 98.56 131 ASP A CA 1
ATOM 961 C C . ASP A 1 131 ? 2.604 -14.539 3.859 1 98.56 131 ASP A C 1
ATOM 963 O O . ASP A 1 131 ? 3.404 -13.609 3.979 1 98.56 131 ASP A O 1
ATOM 967 N N . THR A 1 132 ? 2.604 -15.32 2.848 1 98.62 132 THR A N 1
ATOM 968 C CA . THR A 1 132 ? 3.473 -15.094 1.697 1 98.62 132 THR A CA 1
ATOM 969 C C . THR A 1 132 ? 2.73 -15.383 0.395 1 98.62 132 THR A C 1
ATOM 971 O O . THR A 1 132 ? 2.105 -16.438 0.25 1 98.62 132 THR A O 1
ATOM 974 N N . LEU A 1 133 ? 2.676 -14.453 -0.478 1 98.69 133 LEU A N 1
ATOM 975 C CA . LEU A 1 133 ? 2.09 -14.555 -1.811 1 98.69 133 LEU A CA 1
ATOM 976 C C . LEU A 1 133 ? 3.174 -14.547 -2.883 1 98.69 133 LEU A C 1
ATOM 978 O O . LEU A 1 133 ? 3.975 -13.609 -2.957 1 98.69 133 LEU A O 1
ATOM 982 N N . ILE A 1 134 ? 3.277 -15.594 -3.654 1 98.25 134 ILE A N 1
ATOM 983 C CA . ILE A 1 134 ? 4.258 -15.648 -4.734 1 98.25 134 ILE A CA 1
ATOM 984 C C . ILE A 1 134 ? 3.562 -15.398 -6.074 1 98.25 134 ILE A C 1
ATOM 986 O O . ILE A 1 134 ? 2.523 -16 -6.359 1 98.25 134 ILE A O 1
ATOM 990 N N . LEU A 1 135 ? 4.09 -14.484 -6.836 1 98.31 135 LEU A N 1
ATOM 991 C CA . LEU A 1 135 ? 3.469 -13.992 -8.062 1 98.31 135 LEU A CA 1
ATOM 992 C C . LEU A 1 135 ? 4.445 -14.055 -9.234 1 98.31 135 LEU A C 1
ATOM 994 O O . LEU A 1 135 ? 5.664 -14 -9.031 1 98.31 135 LEU A O 1
ATOM 998 N N . SER A 1 136 ? 3.854 -14.18 -10.375 1 97.81 136 SER A N 1
ATOM 999 C CA . SER A 1 136 ? 4.594 -13.984 -11.625 1 97.81 136 SER A CA 1
ATOM 1000 C C . SER A 1 136 ? 4.316 -12.609 -12.219 1 97.81 136 SER A C 1
ATOM 1002 O O . SER A 1 136 ? 3.166 -12.164 -12.258 1 97.81 136 SER A O 1
ATOM 1004 N N . LEU A 1 137 ? 5.406 -11.969 -12.664 1 98.31 137 LEU A N 1
ATOM 1005 C CA . LEU A 1 137 ? 5.223 -10.703 -13.359 1 98.31 137 LEU A CA 1
ATOM 1006 C C . LEU A 1 137 ? 4.805 -10.93 -14.805 1 98.31 137 LEU A C 1
ATOM 1008 O O . LEU A 1 137 ? 5.469 -11.656 -15.547 1 98.31 137 LEU A O 1
ATOM 1012 N N . GLY A 1 138 ? 3.689 -10.32 -15.211 1 97.06 138 GLY A N 1
ATOM 1013 C CA . GLY A 1 138 ? 3.271 -10.398 -16.594 1 97.06 138 GLY A CA 1
ATOM 1014 C C . GLY A 1 138 ? 4.062 -9.477 -17.516 1 97.06 138 GLY A C 1
ATOM 1015 O O . GLY A 1 138 ? 4.699 -8.531 -17.047 1 97.06 138 GLY A O 1
ATOM 1016 N N . PRO A 1 139 ? 3.963 -9.711 -18.781 1 96.38 139 PRO A N 1
ATOM 1017 C CA . PRO A 1 139 ? 4.754 -8.945 -19.75 1 96.38 139 PRO A CA 1
ATOM 1018 C C . PRO A 1 139 ? 4.371 -7.473 -19.781 1 96.38 139 PRO A C 1
ATOM 1020 O O . PRO A 1 139 ? 5.148 -6.641 -20.25 1 96.38 139 PRO A O 1
ATOM 1023 N N . ASN A 1 140 ? 3.193 -7.145 -19.344 1 96.31 140 ASN A N 1
ATOM 1024 C CA . ASN A 1 140 ? 2.762 -5.75 -19.297 1 96.31 140 ASN A CA 1
ATOM 1025 C C . ASN A 1 140 ? 2.635 -5.246 -17.859 1 96.31 140 ASN A C 1
ATOM 1027 O O . ASN A 1 140 ? 1.915 -4.281 -17.609 1 96.31 140 ASN A O 1
ATOM 1031 N N . GLY A 1 141 ? 3.227 -5.969 -16.969 1 97.69 141 GLY A N 1
ATOM 1032 C CA . GLY A 1 141 ? 3.207 -5.566 -15.578 1 97.69 141 GLY A CA 1
ATOM 1033 C C . GLY A 1 141 ? 1.989 -6.074 -14.828 1 97.69 141 GLY A C 1
ATOM 1034 O O . GLY A 1 141 ? 1.683 -5.59 -13.734 1 97.69 141 GLY A O 1
ATOM 1035 N N . GLU A 1 142 ? 1.309 -6.996 -15.398 1 96.69 142 GLU A N 1
ATOM 1036 C CA . GLU A 1 142 ? 0.13 -7.559 -14.75 1 96.69 142 GLU A CA 1
ATOM 1037 C C . GLU A 1 142 ? 0.515 -8.375 -13.516 1 96.69 142 GLU A C 1
ATOM 1039 O O . GLU A 1 142 ? 1.585 -8.984 -13.484 1 96.69 142 GLU A O 1
ATOM 1044 N N . LEU A 1 143 ? -0.313 -8.375 -12.547 1 97.44 143 LEU A N 1
ATOM 1045 C CA . LEU A 1 143 ? -0.346 -9.32 -11.438 1 97.44 143 LEU A CA 1
ATOM 1046 C C . LEU A 1 143 ? -1.622 -10.156 -11.461 1 97.44 143 LEU A C 1
ATOM 1048 O O . LEU A 1 143 ? -2.725 -9.617 -11.344 1 97.44 143 LEU A O 1
ATOM 1052 N N . GLY A 1 144 ? -1.441 -11.477 -11.609 1 95.56 144 GLY A N 1
ATOM 1053 C CA . GLY A 1 144 ? -2.623 -12.266 -11.922 1 95.56 144 GLY A CA 1
ATOM 1054 C C . GLY A 1 144 ? -3.307 -11.828 -13.203 1 95.56 144 GLY A C 1
ATOM 1055 O O . GLY A 1 144 ? -2.666 -11.734 -14.258 1 95.56 144 GLY A O 1
ATOM 1056 N N . ALA A 1 145 ? -4.59 -11.539 -13.102 1 94.19 145 ALA A N 1
ATOM 1057 C CA . ALA A 1 145 ? -5.332 -11.078 -14.273 1 94.19 145 ALA A CA 1
ATOM 1058 C C . ALA A 1 145 ? -5.602 -9.578 -14.195 1 94.19 145 ALA A C 1
ATOM 1060 O O . ALA A 1 145 ? -6.492 -9.062 -14.875 1 94.19 145 ALA A O 1
ATOM 1061 N N . ASN A 1 146 ? -4.902 -8.93 -13.258 1 97 146 ASN A N 1
ATOM 1062 C CA . ASN A 1 146 ? -4.988 -7.477 -13.211 1 97 146 ASN A CA 1
ATOM 1063 C C . ASN A 1 146 ? -4.148 -6.828 -14.312 1 97 146 ASN A C 1
ATOM 1065 O O . ASN A 1 146 ? -2.949 -6.605 -14.125 1 97 146 ASN A O 1
ATOM 1069 N N . VAL A 1 147 ? -4.848 -6.434 -15.391 1 96.94 147 VAL A N 1
ATOM 1070 C CA . VAL A 1 147 ? -4.18 -5.898 -16.578 1 96.94 147 VAL A CA 1
ATOM 1071 C C . VAL A 1 147 ? -4.102 -4.375 -16.484 1 96.94 147 VAL A C 1
ATOM 1073 O O . VAL A 1 147 ? -4.766 -3.766 -15.633 1 96.94 147 VAL A O 1
ATOM 1076 N N . PRO A 1 148 ? -3.211 -3.783 -17.328 1 97.12 148 PRO A N 1
ATOM 1077 C CA . PRO A 1 148 ? -3.104 -2.322 -17.312 1 97.12 148 PRO A CA 1
ATOM 1078 C C . PRO A 1 148 ? -4.453 -1.628 -17.469 1 97.12 148 PRO A C 1
ATOM 1080 O O . PRO A 1 148 ? -5.301 -2.09 -18.234 1 97.12 148 PRO A O 1
ATOM 1083 N N . GLY A 1 149 ? -4.641 -0.541 -16.75 1 96.12 149 GLY A N 1
ATOM 1084 C CA . GLY A 1 149 ? -5.887 0.208 -16.781 1 96.12 149 GLY A CA 1
ATOM 1085 C C . GLY A 1 149 ? -5.785 1.572 -16.125 1 96.12 149 GLY A C 1
ATOM 1086 O O . GLY A 1 149 ? -4.707 2.168 -16.094 1 96.12 149 GLY A O 1
ATOM 1087 N N . ASP A 1 150 ? -7 2.049 -15.695 1 95.44 150 ASP A N 1
ATOM 1088 C CA . ASP A 1 150 ? -7.062 3.412 -15.18 1 95.44 150 ASP A CA 1
ATOM 1089 C C . ASP A 1 150 ? -7.074 3.422 -13.648 1 95.44 150 ASP A C 1
ATOM 1091 O O . ASP A 1 150 ? -6.902 4.473 -13.031 1 95.44 150 ASP A O 1
ATOM 1095 N N . PHE A 1 151 ? -7.281 2.271 -13.07 1 97.38 151 PHE A N 1
ATOM 1096 C CA . PHE A 1 151 ? -7.328 2.156 -11.617 1 97.38 151 PHE A CA 1
ATOM 1097 C C . PHE A 1 151 ? -6.809 0.795 -11.164 1 97.38 151 PHE A C 1
ATOM 1099 O O . PHE A 1 151 ? -6.711 -0.135 -11.969 1 97.38 151 PHE A O 1
ATOM 1106 N N . PHE A 1 152 ? -6.375 0.681 -9.898 1 97.44 152 PHE A N 1
ATOM 1107 C CA . PHE A 1 152 ? -6.039 -0.593 -9.273 1 97.44 152 PHE A CA 1
ATOM 1108 C C . PHE A 1 152 ? -7.289 -1.263 -8.711 1 97.44 152 PHE A C 1
ATOM 1110 O O . PHE A 1 152 ? -8.117 -0.609 -8.078 1 97.44 152 PHE A O 1
ATOM 1117 N N . SER A 1 153 ? -7.406 -2.506 -9.008 1 95.38 153 SER A N 1
ATOM 1118 C CA . SER A 1 153 ? -8.516 -3.232 -8.398 1 95.38 153 SER A CA 1
ATOM 1119 C C . SER A 1 153 ? -8.32 -3.373 -6.891 1 95.38 153 SER A C 1
ATOM 1121 O O . SER A 1 153 ? -7.199 -3.26 -6.391 1 95.38 153 SER A O 1
ATOM 1123 N N . ASN A 1 154 ? -9.352 -3.545 -6.215 1 93.81 154 ASN A N 1
ATOM 1124 C CA . ASN A 1 154 ? -9.258 -3.682 -4.766 1 93.81 154 ASN A CA 1
ATOM 1125 C C . ASN A 1 154 ? -9.352 -5.141 -4.332 1 93.81 154 ASN A C 1
ATOM 1127 O O . ASN A 1 154 ? -8.344 -5.84 -4.25 1 93.81 154 ASN A O 1
ATOM 1131 N N . GLU A 1 155 ? -10.602 -5.652 -4.262 1 95.25 155 GLU A N 1
ATOM 1132 C CA . GLU A 1 155 ? -10.781 -7.039 -3.85 1 95.25 155 GLU A CA 1
ATOM 1133 C C . GLU A 1 155 ? -10.844 -7.969 -5.059 1 95.25 155 GLU A C 1
ATOM 1135 O O . GLU A 1 155 ? -10.797 -7.516 -6.203 1 95.25 155 GLU A O 1
ATOM 1140 N N . THR A 1 156 ? -10.867 -9.258 -4.758 1 96.19 156 THR A N 1
ATOM 1141 C CA . THR A 1 156 ? -10.984 -10.266 -5.809 1 96.19 156 THR A CA 1
ATOM 1142 C C . THR A 1 156 ? -12.109 -9.906 -6.777 1 96.19 156 THR A C 1
ATOM 1144 O O . THR A 1 156 ? -13.188 -9.484 -6.355 1 96.19 156 THR A O 1
ATOM 1147 N N . CYS A 1 157 ? -11.812 -10.078 -8.055 1 94.25 157 CYS A N 1
ATOM 1148 C CA . CYS A 1 157 ? -12.789 -9.68 -9.062 1 94.25 157 CYS A CA 1
ATOM 1149 C C . CYS A 1 157 ? -12.727 -10.594 -10.281 1 94.25 157 CYS A C 1
ATOM 1151 O O . CYS A 1 157 ? -11.82 -11.43 -10.391 1 94.25 157 CYS A O 1
ATOM 1153 N N . TYR A 1 158 ? -13.773 -10.469 -11.055 1 91.94 158 TYR A N 1
ATOM 1154 C CA . TYR A 1 158 ? -13.805 -11.148 -12.344 1 91.94 158 TYR A CA 1
ATOM 1155 C C . TYR A 1 158 ? -13.391 -10.203 -13.469 1 91.94 158 TYR A C 1
ATOM 1157 O O . TYR A 1 158 ? -14.023 -9.164 -13.672 1 91.94 158 TYR A O 1
ATOM 1165 N N . ASN A 1 159 ? -12.281 -10.531 -14.055 1 90 159 ASN A N 1
ATOM 1166 C CA . ASN A 1 159 ? -11.859 -9.766 -15.219 1 90 159 ASN A CA 1
ATOM 1167 C C . ASN A 1 159 ? -12.531 -10.266 -16.5 1 90 159 ASN A C 1
ATOM 1169 O O . ASN A 1 159 ? -12.18 -11.32 -17.016 1 90 159 ASN A O 1
ATOM 1173 N N . GLU A 1 160 ? -13.43 -9.523 -17 1 83.81 160 GLU A N 1
ATOM 1174 C CA . GLU A 1 160 ? -14.234 -9.922 -18.156 1 83.81 160 GLU A CA 1
ATOM 1175 C C . GLU A 1 160 ? -13.367 -10.07 -19.406 1 83.81 160 GLU A C 1
ATOM 1177 O O . GLU A 1 160 ? -13.633 -10.93 -20.25 1 83.81 160 GLU A O 1
ATOM 1182 N N . GLU A 1 161 ? -12.414 -9.234 -19.562 1 83.62 161 GLU A N 1
ATOM 1183 C CA . GLU A 1 161 ? -11.547 -9.266 -20.734 1 83.62 161 GLU A CA 1
ATOM 1184 C C . GLU A 1 161 ? -10.75 -10.57 -20.797 1 83.62 161 GLU A C 1
ATOM 1186 O O . GLU A 1 161 ? -10.602 -11.164 -21.875 1 83.62 161 GLU A O 1
ATOM 1191 N N . ARG A 1 162 ? -10.305 -11.07 -19.672 1 85.06 162 ARG A N 1
ATOM 1192 C CA . ARG A 1 162 ? -9.477 -12.273 -19.594 1 85.06 162 ARG A CA 1
ATOM 1193 C C . ARG A 1 162 ? -10.328 -13.508 -19.328 1 85.06 162 ARG A C 1
ATOM 1195 O O . ARG A 1 162 ? -9.883 -14.641 -19.531 1 85.06 162 ARG A O 1
ATOM 1202 N N . GLY A 1 163 ? -11.562 -13.234 -18.906 1 83.69 163 GLY A N 1
ATOM 1203 C CA . GLY A 1 163 ? -12.406 -14.352 -18.5 1 83.69 163 GLY A CA 1
ATOM 1204 C C . GLY A 1 163 ? -11.867 -15.117 -17.312 1 83.69 163 GLY A C 1
ATOM 1205 O O . GLY A 1 163 ? -11.906 -16.344 -17.281 1 83.69 163 GLY A O 1
ATOM 1206 N N . GLU A 1 164 ? -11.266 -14.398 -16.359 1 89.75 164 GLU A N 1
ATOM 1207 C CA . GLU A 1 164 ? -10.609 -15.016 -15.211 1 89.75 164 GLU A CA 1
ATOM 1208 C C . GLU A 1 164 ? -10.992 -14.305 -13.914 1 89.75 164 GLU A C 1
ATOM 1210 O O . GLU A 1 164 ? -11.203 -13.094 -13.898 1 89.75 164 GLU A O 1
ATOM 1215 N N . PHE A 1 165 ? -11.172 -15.109 -12.906 1 93.31 165 PHE A N 1
ATOM 1216 C CA . PHE A 1 165 ? -11.148 -14.57 -11.547 1 93.31 165 PHE A CA 1
ATOM 1217 C C . PHE A 1 165 ? -9.727 -14.281 -11.102 1 93.31 165 PHE A C 1
ATOM 1219 O O . PHE A 1 165 ? -8.805 -15.047 -11.406 1 93.31 165 PHE A O 1
ATOM 1226 N N . THR A 1 166 ? -9.578 -13.211 -10.359 1 95.62 166 THR A N 1
ATOM 1227 C CA . THR A 1 166 ? -8.242 -12.875 -9.867 1 95.62 166 THR A CA 1
ATOM 1228 C C . THR A 1 166 ? -8.328 -12.125 -8.539 1 95.62 166 THR A C 1
ATOM 1230 O O . THR A 1 166 ? -9.219 -11.297 -8.344 1 95.62 166 THR A O 1
ATOM 1233 N N . MET A 1 167 ? -7.379 -12.531 -7.621 1 97.25 167 MET A N 1
ATOM 1234 C CA . MET A 1 167 ? -7.199 -11.609 -6.5 1 97.25 167 MET A CA 1
ATOM 1235 C C . MET A 1 167 ? -7.043 -10.172 -6.992 1 97.25 167 MET A C 1
ATOM 1237 O O . MET A 1 167 ? -6.297 -9.914 -7.938 1 97.25 167 MET A O 1
ATOM 1241 N N . GLY A 1 168 ? -7.84 -9.305 -6.418 1 96.88 168 GLY A N 1
ATOM 1242 C CA . GLY A 1 168 ? -7.602 -7.902 -6.723 1 96.88 168 GLY A CA 1
ATOM 1243 C C . GLY A 1 168 ? -6.289 -7.387 -6.172 1 96.88 168 GLY A C 1
ATOM 1244 O O . GLY A 1 168 ? -5.688 -8.008 -5.293 1 96.88 168 GLY A O 1
ATOM 1245 N N . ILE A 1 169 ? -5.875 -6.234 -6.68 1 97.88 169 ILE A N 1
ATOM 1246 C CA . ILE A 1 169 ? -4.605 -5.641 -6.277 1 97.88 169 ILE A CA 1
ATOM 1247 C C . ILE A 1 169 ? -4.633 -5.332 -4.781 1 97.88 169 ILE A C 1
ATOM 1249 O O . ILE A 1 169 ? -3.625 -5.492 -4.09 1 97.88 169 ILE A O 1
ATOM 1253 N N . GLY A 1 170 ? -5.742 -4.828 -4.309 1 96.06 170 GLY A N 1
ATOM 1254 C CA . GLY A 1 170 ? -5.859 -4.598 -2.877 1 96.06 170 GLY A CA 1
ATOM 1255 C C . GLY A 1 170 ? -5.609 -5.848 -2.051 1 96.06 170 GLY A C 1
ATOM 1256 O O . GLY A 1 170 ? -4.891 -5.801 -1.051 1 96.06 170 GLY A O 1
ATOM 1257 N N . THR A 1 171 ? -6.219 -6.934 -2.439 1 96.69 171 THR A N 1
ATOM 1258 C CA . THR A 1 171 ? -6.023 -8.211 -1.763 1 96.69 171 THR A CA 1
ATOM 1259 C C . THR A 1 171 ? -4.566 -8.648 -1.848 1 96.69 171 THR A C 1
ATOM 1261 O O . THR A 1 171 ? -3.994 -9.117 -0.861 1 96.69 171 THR A O 1
ATOM 1264 N N . VAL A 1 172 ? -3.973 -8.461 -2.969 1 97.94 172 VAL A N 1
ATOM 1265 C CA . VAL A 1 172 ? -2.561 -8.773 -3.16 1 97.94 172 VAL A CA 1
ATOM 1266 C C . VAL A 1 172 ? -1.715 -7.973 -2.172 1 97.94 172 VAL A C 1
ATOM 1268 O O . VAL A 1 172 ? -0.864 -8.539 -1.477 1 97.94 172 VAL A O 1
ATOM 1271 N N . MET A 1 173 ? -1.994 -6.758 -2.059 1 96.31 173 MET A N 1
ATOM 1272 C CA . MET A 1 173 ? -1.189 -5.844 -1.256 1 96.31 173 MET A CA 1
ATOM 1273 C C . MET A 1 173 ? -1.377 -6.113 0.233 1 96.31 173 MET A C 1
ATOM 1275 O O . MET A 1 173 ? -0.578 -5.66 1.056 1 96.31 173 MET A O 1
ATOM 1279 N N . GLU A 1 174 ? -2.363 -6.844 0.615 1 95.62 174 GLU A N 1
ATOM 1280 C CA . GLU A 1 174 ? -2.619 -7.168 2.016 1 95.62 174 GLU A CA 1
ATOM 1281 C C . GLU A 1 174 ? -1.747 -8.328 2.484 1 95.62 174 GLU A C 1
ATOM 1283 O O . GLU A 1 174 ? -1.631 -8.578 3.686 1 95.62 174 GLU A O 1
ATOM 1288 N N . ALA A 1 175 ? -1.168 -9.055 1.538 1 97.56 175 ALA A N 1
ATOM 1289 C CA . ALA A 1 175 ? -0.28 -10.141 1.94 1 97.56 175 ALA A CA 1
ATOM 1290 C C . ALA A 1 175 ? 0.863 -9.625 2.809 1 97.56 175 ALA A C 1
ATOM 1292 O O . ALA A 1 175 ? 1.376 -8.523 2.58 1 97.56 175 ALA A O 1
ATOM 1293 N N . ARG A 1 176 ? 1.276 -10.445 3.779 1 96.81 176 ARG A N 1
ATOM 1294 C CA . ARG A 1 176 ? 2.344 -10.016 4.676 1 96.81 176 ARG A CA 1
ATOM 1295 C C . ARG A 1 176 ? 3.676 -9.93 3.939 1 96.81 176 ARG A C 1
ATOM 1297 O O . ARG A 1 176 ? 4.496 -9.055 4.227 1 96.81 176 ARG A O 1
ATOM 1304 N N . ARG A 1 177 ? 3.871 -10.789 3.004 1 97.75 177 ARG A N 1
ATOM 1305 C CA . ARG A 1 177 ? 5.047 -10.812 2.141 1 97.75 177 ARG A CA 1
ATOM 1306 C C . ARG A 1 177 ? 4.664 -11.156 0.705 1 97.75 177 ARG A C 1
ATOM 1308 O O . ARG A 1 177 ? 3.816 -12.016 0.471 1 97.75 177 ARG A O 1
ATOM 1315 N N . ILE A 1 178 ? 5.301 -10.469 -0.215 1 98.5 178 ILE A N 1
ATOM 1316 C CA . ILE A 1 178 ? 5.051 -10.734 -1.627 1 98.5 178 ILE A CA 1
ATOM 1317 C C . ILE A 1 178 ? 6.363 -11.078 -2.328 1 98.5 178 ILE A C 1
ATOM 1319 O O . ILE A 1 178 ? 7.371 -10.398 -2.148 1 98.5 178 ILE A O 1
ATOM 1323 N N . VAL A 1 179 ? 6.402 -12.172 -3.006 1 98.5 179 VAL A N 1
ATOM 1324 C CA . VAL A 1 179 ? 7.512 -12.562 -3.867 1 98.5 179 VAL A CA 1
ATOM 1325 C C . VAL A 1 179 ? 7.07 -12.523 -5.328 1 98.5 179 VAL A C 1
ATOM 1327 O O . VAL A 1 179 ? 6.137 -13.227 -5.723 1 98.5 179 VAL A O 1
ATOM 1330 N N . VAL A 1 180 ? 7.648 -11.688 -6.109 1 98.62 180 VAL A N 1
ATOM 1331 C CA . VAL A 1 180 ? 7.289 -11.602 -7.523 1 98.62 180 VAL A CA 1
ATOM 1332 C C . VAL A 1 180 ? 8.477 -12.031 -8.383 1 98.62 180 VAL A C 1
ATOM 1334 O O . VAL A 1 180 ? 9.609 -11.617 -8.141 1 98.62 180 VAL A O 1
ATOM 1337 N N . VAL A 1 181 ? 8.172 -12.867 -9.359 1 98.19 181 VAL A N 1
ATOM 1338 C CA . VAL A 1 181 ? 9.203 -13.523 -10.156 1 98.19 181 VAL A CA 1
ATOM 1339 C C . VAL A 1 181 ? 9.102 -13.07 -11.609 1 98.19 181 VAL A C 1
ATOM 1341 O O . VAL A 1 181 ? 8.008 -12.969 -12.164 1 98.19 181 VAL A O 1
ATOM 1344 N N . ALA A 1 182 ? 10.234 -12.773 -12.219 1 98.06 182 ALA A N 1
ATOM 1345 C CA . ALA A 1 182 ? 10.344 -12.5 -13.648 1 98.06 182 ALA A CA 1
ATOM 1346 C C . ALA A 1 182 ? 11.664 -13.023 -14.211 1 98.06 182 ALA A C 1
ATOM 1348 O O . ALA A 1 182 ? 12.727 -12.773 -13.633 1 98.06 182 ALA A O 1
ATOM 1349 N N . SER A 1 183 ? 11.586 -13.703 -15.312 1 97.75 183 SER A N 1
ATOM 1350 C CA . SER A 1 183 ? 12.766 -14.32 -15.914 1 97.75 183 SER A CA 1
ATOM 1351 C C . SER A 1 183 ? 12.828 -14.047 -17.406 1 97.75 183 SER A C 1
ATOM 1353 O O . SER A 1 183 ? 11.82 -14.164 -18.109 1 97.75 183 SER A O 1
ATOM 1355 N N . GLY A 1 184 ? 14.055 -13.695 -17.844 1 97.31 184 GLY A N 1
ATOM 1356 C CA . GLY A 1 184 ? 14.289 -13.578 -19.266 1 97.31 184 GLY A CA 1
ATOM 1357 C C . GLY A 1 184 ? 14.359 -12.141 -19.75 1 97.31 184 GLY A C 1
ATOM 1358 O O . GLY A 1 184 ? 13.781 -11.242 -19.125 1 97.31 184 GLY A O 1
ATOM 1359 N N . ALA A 1 185 ? 14.945 -11.969 -20.891 1 97 185 ALA A N 1
ATOM 1360 C CA . ALA A 1 185 ? 15.211 -10.641 -21.438 1 97 185 ALA A CA 1
ATOM 1361 C C . ALA A 1 185 ? 13.922 -9.945 -21.859 1 97 185 ALA A C 1
ATOM 1363 O O . ALA A 1 185 ? 13.844 -8.719 -21.859 1 97 185 ALA A O 1
ATOM 1364 N N . ALA A 1 186 ? 12.945 -10.727 -22.203 1 97 186 ALA A N 1
ATOM 1365 C CA . ALA A 1 186 ? 11.664 -10.172 -22.641 1 97 186 ALA A CA 1
ATOM 1366 C C . ALA A 1 186 ? 11.008 -9.359 -21.531 1 97 186 ALA A C 1
ATOM 1368 O O . ALA A 1 186 ? 10.125 -8.539 -21.797 1 97 186 ALA A O 1
ATOM 1369 N N . TYR A 1 187 ? 11.461 -9.555 -20.281 1 97.69 187 TYR A N 1
ATOM 1370 C CA . TYR A 1 187 ? 10.844 -8.875 -19.156 1 97.69 187 TYR A CA 1
ATOM 1371 C C . TYR A 1 187 ? 11.688 -7.688 -18.703 1 97.69 187 TYR A C 1
ATOM 1373 O O . TYR A 1 187 ? 11.32 -6.98 -17.766 1 97.69 187 TYR A O 1
ATOM 1381 N N . ALA A 1 188 ? 12.766 -7.441 -19.359 1 97.69 188 ALA A N 1
ATOM 1382 C CA . ALA A 1 188 ? 13.719 -6.434 -18.891 1 97.69 188 ALA A CA 1
ATOM 1383 C C . ALA A 1 188 ? 13.062 -5.059 -18.797 1 97.69 188 ALA A C 1
ATOM 1385 O O . ALA A 1 188 ? 13.148 -4.387 -17.766 1 97.69 188 ALA A O 1
ATOM 1386 N N . ASP A 1 189 ? 12.359 -4.629 -19.812 1 97.75 189 ASP A N 1
ATOM 1387 C CA . ASP A 1 189 ? 11.742 -3.309 -19.844 1 97.75 189 ASP A CA 1
ATOM 1388 C C . ASP A 1 189 ? 10.641 -3.193 -18.797 1 97.75 189 ASP A C 1
ATOM 1390 O O . ASP A 1 189 ? 10.57 -2.195 -18.078 1 97.75 189 ASP A O 1
ATOM 1394 N N . ILE A 1 190 ? 9.797 -4.199 -18.672 1 98.38 190 ILE A N 1
ATOM 1395 C CA . ILE A 1 190 ? 8.664 -4.125 -17.75 1 98.38 190 ILE A CA 1
ATOM 1396 C C . ILE A 1 190 ? 9.164 -4.203 -16.312 1 98.38 190 ILE A C 1
ATOM 1398 O O . ILE A 1 190 ? 8.578 -3.596 -15.414 1 98.38 190 ILE A O 1
ATOM 1402 N N . VAL A 1 191 ? 10.219 -4.922 -16.094 1 97.94 191 VAL A N 1
ATOM 1403 C CA . VAL A 1 191 ? 10.844 -4.961 -14.773 1 97.94 191 VAL A CA 1
ATOM 1404 C C . VAL A 1 191 ? 11.273 -3.557 -14.359 1 97.94 191 VAL A C 1
ATOM 1406 O O . VAL A 1 191 ? 11 -3.113 -13.242 1 97.94 191 VAL A O 1
ATOM 1409 N N . ASN A 1 192 ? 11.914 -2.883 -15.258 1 97 192 ASN A N 1
ATOM 1410 C CA . ASN A 1 192 ? 12.336 -1.512 -14.984 1 97 192 ASN A CA 1
ATOM 1411 C C . ASN A 1 192 ? 11.148 -0.602 -14.703 1 97 192 ASN A C 1
ATOM 1413 O O . ASN A 1 192 ? 11.148 0.158 -13.734 1 97 192 ASN A O 1
ATOM 1417 N N . GLN A 1 193 ? 10.125 -0.702 -15.484 1 96.81 193 GLN A N 1
ATOM 1418 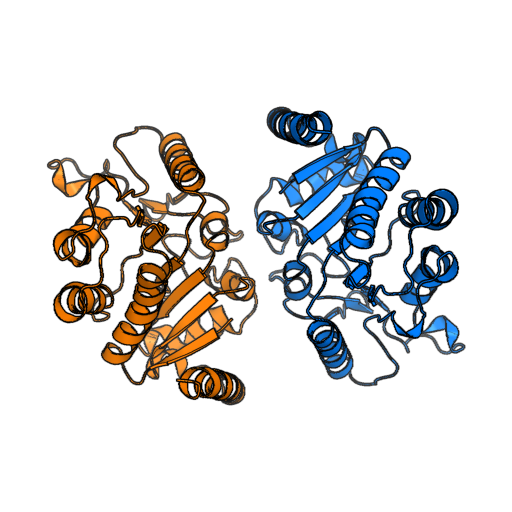C CA . GLN A 1 193 ? 8.93 0.117 -15.32 1 96.81 193 GLN A CA 1
ATOM 1419 C C . GLN A 1 193 ? 8.219 -0.204 -14.008 1 96.81 193 GLN A C 1
ATOM 1421 O O . GLN A 1 193 ? 7.812 0.702 -13.273 1 96.81 193 GLN A O 1
ATOM 1426 N N . ALA A 1 194 ? 8.117 -1.463 -13.688 1 97.56 194 ALA A N 1
ATOM 1427 C CA . ALA A 1 194 ? 7.336 -1.924 -12.539 1 97.56 194 ALA A CA 1
ATOM 1428 C C . ALA A 1 194 ? 8.023 -1.561 -11.234 1 97.56 194 ALA A C 1
ATOM 1430 O O . ALA A 1 194 ? 7.371 -1.169 -10.266 1 97.56 194 ALA A O 1
ATOM 1431 N N . PHE A 1 195 ? 9.312 -1.613 -11.203 1 95.88 195 PHE A N 1
ATOM 1432 C CA . PHE A 1 195 ? 9.977 -1.56 -9.906 1 95.88 195 PHE A CA 1
ATOM 1433 C C . PHE A 1 195 ? 10.727 -0.245 -9.727 1 95.88 195 PHE A C 1
ATOM 1435 O O . PHE A 1 195 ? 11.094 0.122 -8.609 1 95.88 195 PHE A O 1
ATOM 1442 N N . TYR A 1 196 ? 10.953 0.518 -10.797 1 93.19 196 TYR A N 1
ATOM 1443 C CA . TYR A 1 196 ? 11.711 1.759 -10.688 1 93.19 196 TYR A CA 1
ATOM 1444 C C . TYR A 1 196 ? 10.984 2.906 -11.375 1 93.19 196 TYR A C 1
ATOM 1446 O O . TYR A 1 196 ? 11.414 4.059 -11.297 1 93.19 196 TYR A O 1
ATOM 1454 N N . GLY A 1 197 ? 9.938 2.629 -12.07 1 93.38 197 GLY A N 1
ATOM 1455 C CA . GLY A 1 197 ? 9.156 3.643 -12.766 1 93.38 197 GLY A CA 1
ATOM 1456 C C . GLY A 1 197 ? 8.062 4.246 -11.898 1 93.38 197 GLY A C 1
ATOM 1457 O O . GLY A 1 197 ? 8.008 3.994 -10.695 1 93.38 197 GLY A O 1
ATOM 1458 N N . PRO A 1 198 ? 7.207 5.039 -12.516 1 94.44 198 PRO A N 1
ATOM 1459 C CA . PRO A 1 198 ? 6.074 5.625 -11.797 1 94.44 198 PRO A CA 1
ATOM 1460 C C . PRO A 1 198 ? 5.074 4.574 -11.312 1 94.44 198 PRO A C 1
ATOM 1462 O O . PRO A 1 198 ? 4.879 3.555 -11.977 1 94.44 198 PRO A O 1
ATOM 1465 N N . ILE A 1 199 ? 4.484 4.82 -10.172 1 97.12 199 ILE A N 1
ATOM 1466 C CA . ILE A 1 199 ? 3.453 3.934 -9.648 1 97.12 199 ILE A CA 1
ATOM 1467 C C . ILE A 1 199 ? 2.104 4.281 -10.273 1 97.12 199 ILE A C 1
ATOM 1469 O O . ILE A 1 199 ? 1.52 5.324 -9.969 1 97.12 199 ILE A O 1
ATOM 1473 N N . THR A 1 200 ? 1.632 3.396 -11.133 1 97.69 200 THR A N 1
ATOM 1474 C CA . THR A 1 200 ? 0.467 3.701 -11.953 1 97.69 200 THR A CA 1
ATOM 1475 C C . THR A 1 200 ? -0.287 2.424 -12.32 1 97.69 200 THR A C 1
ATOM 1477 O O . THR A 1 200 ? 0.325 1.377 -12.539 1 97.69 200 THR A O 1
ATOM 1480 N N . PRO A 1 201 ? -1.636 2.551 -12.469 1 97.94 201 PRO A N 1
ATOM 1481 C CA . PRO A 1 201 ? -2.4 1.374 -12.891 1 97.94 201 PRO A CA 1
ATOM 1482 C C . PRO A 1 201 ? -2.09 0.954 -14.32 1 97.94 201 PRO A C 1
ATOM 1484 O O . PRO A 1 201 ? -2.473 -0.141 -14.75 1 97.94 201 PRO A O 1
ATOM 1487 N N . LYS A 1 202 ? -1.393 1.783 -15.07 1 98.12 202 LYS A N 1
ATOM 1488 C CA . LYS A 1 202 ? -0.954 1.407 -16.406 1 98.12 202 LYS A CA 1
ATOM 1489 C C . LYS A 1 202 ? 0.12 0.324 -16.359 1 98.12 202 LYS A C 1
ATOM 1491 O O . LYS A 1 202 ? 0.392 -0.34 -17.359 1 98.12 202 LYS A O 1
ATOM 1496 N N . VAL A 1 203 ? 0.802 0.198 -15.266 1 98.31 203 VAL A N 1
ATOM 1497 C CA . VAL A 1 203 ? 1.712 -0.881 -14.891 1 98.31 203 VAL A CA 1
ATOM 1498 C C . VAL A 1 203 ? 1.324 -1.438 -13.523 1 98.31 203 VAL A C 1
ATOM 1500 O O . VAL A 1 203 ? 1.932 -1.089 -12.508 1 98.31 203 VAL A O 1
ATOM 1503 N N . PRO A 1 204 ? 0.405 -2.33 -13.484 1 98.31 204 PRO A N 1
ATOM 1504 C CA . PRO A 1 204 ? -0.173 -2.764 -12.211 1 98.31 204 PRO A CA 1
ATOM 1505 C C . PRO A 1 204 ? 0.886 -3.188 -11.195 1 98.31 204 PRO A C 1
ATOM 1507 O O . PRO A 1 204 ? 0.782 -2.852 -10.016 1 98.31 204 PRO A O 1
ATOM 1510 N N . ALA A 1 205 ? 1.9 -3.814 -11.625 1 98.62 205 ALA A N 1
ATOM 1511 C CA . ALA A 1 205 ? 2.928 -4.328 -10.727 1 98.62 205 ALA A CA 1
ATOM 1512 C C . ALA A 1 205 ? 3.703 -3.184 -10.07 1 98.62 205 ALA A C 1
ATOM 1514 O O . ALA A 1 205 ? 4.43 -3.395 -9.094 1 98.62 205 ALA A O 1
ATOM 1515 N N . SER A 1 206 ? 3.557 -1.931 -10.602 1 97.81 206 SER A N 1
ATOM 1516 C CA . SER A 1 206 ? 4.262 -0.793 -10.016 1 97.81 206 SER A CA 1
ATOM 1517 C C . SER A 1 206 ? 3.807 -0.536 -8.586 1 97.81 206 SER A C 1
ATOM 1519 O O . SER A 1 206 ? 4.559 0.024 -7.781 1 97.81 206 SER A O 1
ATOM 1521 N N . ILE A 1 207 ? 2.617 -1.008 -8.203 1 97.81 207 ILE A N 1
ATOM 1522 C CA . ILE A 1 207 ? 2.037 -0.785 -6.883 1 97.81 207 ILE A CA 1
ATOM 1523 C C . ILE A 1 207 ? 2.879 -1.49 -5.82 1 97.81 207 ILE A C 1
ATOM 1525 O O . ILE A 1 207 ? 2.844 -1.121 -4.645 1 97.81 207 ILE A O 1
ATOM 1529 N N . LEU A 1 208 ? 3.664 -2.484 -6.211 1 97.44 208 LEU A N 1
ATOM 1530 C CA . LEU A 1 208 ? 4.461 -3.275 -5.277 1 97.44 208 LEU A CA 1
ATOM 1531 C C . LEU A 1 208 ? 5.551 -2.422 -4.633 1 97.44 208 LEU A C 1
ATOM 1533 O O . LEU A 1 208 ? 6.086 -2.781 -3.584 1 97.44 208 LEU A O 1
ATOM 1537 N N . GLN A 1 209 ? 5.887 -1.308 -5.262 1 94.94 209 GLN A N 1
ATOM 1538 C CA . GLN A 1 209 ? 6.863 -0.392 -4.684 1 94.94 209 GLN A CA 1
ATOM 1539 C C . GLN A 1 209 ? 6.391 0.133 -3.33 1 94.94 209 GLN A C 1
ATOM 1541 O O . GLN A 1 209 ? 7.203 0.557 -2.504 1 94.94 209 GLN A O 1
ATOM 1546 N N . PHE A 1 210 ? 5.055 0.091 -3.119 1 94.5 210 PHE A N 1
ATOM 1547 C CA . PHE A 1 210 ? 4.496 0.602 -1.872 1 94.5 210 PHE A CA 1
ATOM 1548 C C . PHE A 1 210 ? 4.441 -0.495 -0.815 1 94.5 210 PHE A C 1
ATOM 1550 O O . PHE A 1 210 ? 4.156 -0.225 0.354 1 94.5 210 PHE A O 1
ATOM 1557 N N . HIS A 1 211 ? 4.641 -1.724 -1.149 1 94.81 211 HIS A N 1
ATOM 1558 C CA . HIS A 1 211 ? 4.543 -2.811 -0.182 1 94.81 211 HIS A CA 1
ATOM 1559 C C . HIS A 1 211 ? 5.762 -2.848 0.732 1 94.81 211 HIS A C 1
ATOM 1561 O O . HIS A 1 211 ? 6.898 -2.779 0.261 1 94.81 211 HIS A O 1
ATOM 1567 N N . PRO A 1 212 ? 5.613 -2.992 1.993 1 90 212 PRO A N 1
ATOM 1568 C CA . PRO A 1 212 ? 6.746 -2.918 2.92 1 90 212 PRO A CA 1
ATOM 1569 C C . PRO A 1 212 ? 7.641 -4.156 2.861 1 90 212 PRO A C 1
ATOM 1571 O O . PRO A 1 212 ? 8.781 -4.121 3.324 1 90 212 PRO A O 1
ATOM 1574 N N . ASN A 1 213 ? 7.094 -5.246 2.32 1 95.06 213 ASN A N 1
ATOM 1575 C CA . ASN A 1 213 ? 7.82 -6.512 2.309 1 95.06 213 ASN A CA 1
ATOM 1576 C C . ASN A 1 213 ? 7.648 -7.246 0.981 1 95.06 213 ASN A C 1
ATOM 1578 O O . ASN A 1 213 ? 7.227 -8.406 0.957 1 95.06 213 ASN A O 1
ATOM 1582 N N . ALA A 1 214 ? 7.969 -6.598 -0.103 1 96.75 214 ALA A N 1
ATOM 1583 C CA . ALA A 1 214 ? 7.961 -7.191 -1.438 1 96.75 214 ALA A CA 1
ATOM 1584 C C . ALA A 1 214 ? 9.375 -7.516 -1.905 1 96.75 214 ALA A C 1
ATOM 1586 O O . ALA A 1 214 ? 10.297 -6.719 -1.714 1 96.75 214 ALA A O 1
ATOM 1587 N N . ILE A 1 215 ? 9.539 -8.719 -2.463 1 97.12 215 ILE A N 1
ATOM 1588 C CA . ILE A 1 215 ? 10.812 -9.18 -3.006 1 97.12 215 ILE A CA 1
ATOM 1589 C C . ILE A 1 215 ? 10.648 -9.523 -4.484 1 97.12 215 ILE A C 1
ATOM 1591 O O . ILE A 1 215 ? 9.797 -10.344 -4.848 1 97.12 215 ILE A O 1
ATOM 1595 N N . ALA A 1 216 ? 11.422 -8.875 -5.25 1 97.75 216 ALA A N 1
ATOM 1596 C CA . ALA A 1 216 ? 11.492 -9.258 -6.656 1 97.75 216 ALA A CA 1
ATOM 1597 C C . ALA A 1 216 ? 12.641 -10.234 -6.902 1 97.75 216 ALA A C 1
ATOM 1599 O O . ALA A 1 216 ? 13.797 -9.922 -6.602 1 97.75 216 ALA A O 1
ATOM 1600 N N . VAL A 1 217 ? 12.328 -11.375 -7.328 1 97.75 217 VAL A N 1
ATOM 1601 C CA . VAL A 1 217 ? 13.328 -12.367 -7.707 1 97.75 217 VAL A CA 1
ATOM 1602 C C . VAL A 1 217 ? 13.461 -12.422 -9.227 1 97.75 217 VAL A C 1
ATOM 1604 O O . VAL A 1 217 ? 12.555 -12.891 -9.922 1 97.75 217 VAL A O 1
ATOM 1607 N N . LEU A 1 218 ? 14.578 -11.969 -9.688 1 97.62 218 LEU A N 1
ATOM 1608 C CA . LEU A 1 218 ? 14.828 -11.789 -11.117 1 97.62 218 LEU A CA 1
ATOM 1609 C C . LEU A 1 218 ? 16.078 -12.555 -11.547 1 97.62 218 LEU A C 1
ATOM 1611 O O . LEU A 1 218 ? 16.906 -12.914 -10.719 1 97.62 218 LEU A O 1
ATOM 1615 N N . ASP A 1 219 ? 16.141 -12.867 -12.844 1 96.88 219 ASP A N 1
ATOM 1616 C CA . ASP A 1 219 ? 17.438 -13.312 -13.352 1 96.88 219 ASP A CA 1
ATOM 1617 C C . ASP A 1 219 ? 18.172 -12.172 -14.047 1 96.88 219 ASP A C 1
ATOM 1619 O O . ASP A 1 219 ? 17.609 -11.086 -14.234 1 96.88 219 ASP A O 1
ATOM 1623 N N . ASP A 1 220 ? 19.406 -12.414 -14.336 1 96.31 220 ASP A N 1
ATOM 1624 C CA . ASP A 1 220 ? 20.25 -11.391 -14.945 1 96.31 220 ASP A CA 1
ATOM 1625 C C . ASP A 1 220 ? 19.609 -10.805 -16.203 1 96.31 220 ASP A C 1
ATOM 1627 O O . ASP A 1 220 ? 19.641 -9.594 -16.422 1 96.31 220 ASP A O 1
ATOM 1631 N N . ALA A 1 221 ? 19.094 -11.602 -17 1 97.06 221 ALA A N 1
ATOM 1632 C CA . ALA A 1 221 ? 18.484 -11.172 -18.25 1 97.06 221 ALA A CA 1
ATOM 1633 C C . ALA A 1 221 ? 17.297 -10.234 -18.016 1 97.06 221 ALA A C 1
ATOM 1635 O O . ALA A 1 221 ? 17.172 -9.203 -18.672 1 97.06 221 ALA A O 1
ATOM 1636 N N . ALA A 1 222 ? 16.453 -10.539 -17.031 1 97.06 222 ALA A N 1
ATOM 1637 C CA . ALA A 1 222 ? 15.281 -9.727 -16.703 1 97.06 222 ALA A CA 1
ATOM 1638 C C . ALA A 1 222 ? 15.703 -8.398 -16.078 1 97.06 222 ALA A C 1
ATOM 1640 O O . ALA A 1 222 ? 14.969 -7.414 -16.141 1 97.06 222 ALA A O 1
ATOM 1641 N N . PHE A 1 223 ? 16.828 -8.383 -15.461 1 96.5 223 PHE A N 1
ATOM 1642 C CA . PHE A 1 223 ? 17.297 -7.195 -14.75 1 96.5 223 PHE A CA 1
ATOM 1643 C C . PHE A 1 223 ? 18.156 -6.332 -15.656 1 96.5 223 PHE A C 1
ATOM 1645 O O . PHE A 1 223 ? 18.625 -5.266 -15.242 1 96.5 223 PHE A O 1
ATOM 1652 N N . SER A 1 224 ? 18.297 -6.621 -16.859 1 95.44 224 SER A N 1
ATOM 1653 C CA . SER A 1 224 ? 19.328 -6.074 -17.734 1 95.44 224 SER A CA 1
ATOM 1654 C C . SER A 1 224 ? 19.016 -4.629 -18.125 1 95.44 224 SER A C 1
ATOM 1656 O O . SER A 1 224 ? 19.906 -3.859 -18.453 1 95.44 224 SER A O 1
ATOM 1658 N N . ALA A 1 225 ? 17.766 -4.246 -18.109 1 93.62 225 ALA A N 1
ATOM 1659 C CA . ALA A 1 225 ? 17.391 -2.891 -18.516 1 93.62 225 ALA A CA 1
ATOM 1660 C C . ALA A 1 225 ? 17.484 -1.923 -17.344 1 93.62 225 ALA A C 1
ATOM 1662 O O . ALA A 1 225 ? 17.297 -0.715 -17.5 1 93.62 225 ALA A O 1
ATOM 1663 N N . CYS A 1 226 ? 17.75 -2.414 -16.125 1 90 226 CYS A N 1
ATOM 1664 C CA . CYS A 1 226 ? 17.859 -1.563 -14.953 1 90 226 CYS A CA 1
ATOM 1665 C C . CYS A 1 226 ? 19.281 -1.001 -14.828 1 90 226 CYS A C 1
ATOM 1667 O O . CYS A 1 226 ? 20.25 -1.683 -15.148 1 90 226 CYS A O 1
ATOM 1669 N N . ASP A 1 227 ? 19.375 0.209 -14.406 1 80.38 227 ASP A N 1
ATOM 1670 C CA . ASP A 1 227 ? 20.641 0.91 -14.492 1 80.38 227 ASP A CA 1
ATOM 1671 C C . ASP A 1 227 ? 21.594 0.489 -13.367 1 80.38 227 ASP A C 1
ATOM 1673 O O . ASP A 1 227 ? 21.188 -0.257 -12.469 1 80.38 227 ASP A O 1
ATOM 1677 N N . ALA A 1 228 ? 22.828 0.966 -13.555 1 66.94 228 ALA A N 1
ATOM 1678 C CA . ALA A 1 228 ? 23.938 0.562 -12.695 1 66.94 228 ALA A CA 1
ATOM 1679 C C . ALA A 1 228 ? 23.672 0.953 -11.242 1 66.94 228 ALA A C 1
ATOM 1681 O O . ALA A 1 228 ? 24.016 0.203 -10.328 1 66.94 228 ALA A O 1
ATOM 1682 N N . ALA A 1 229 ? 23.125 2.123 -11.102 1 62.81 229 ALA A N 1
ATOM 1683 C CA . ALA A 1 229 ? 22.875 2.592 -9.742 1 62.81 229 ALA A CA 1
ATOM 1684 C C . ALA A 1 229 ? 21.844 1.707 -9.039 1 62.81 229 ALA A C 1
ATOM 1686 O O . ALA A 1 229 ? 21.984 1.396 -7.859 1 62.81 229 ALA A O 1
ATOM 1687 N N . GLN A 1 230 ? 20.984 1.33 -9.766 1 71.62 230 GLN A N 1
ATOM 1688 C CA . GLN A 1 230 ? 19.969 0.416 -9.266 1 71.62 230 GLN A CA 1
ATOM 1689 C C . GLN A 1 230 ? 20.562 -0.946 -8.93 1 71.62 230 GLN A C 1
ATOM 1691 O O . GLN A 1 230 ? 20.234 -1.54 -7.898 1 71.62 230 GLN A O 1
ATOM 1696 N N . LYS A 1 231 ? 21.5 -1.35 -9.68 1 68.5 231 LYS A N 1
ATOM 1697 C CA . LYS A 1 231 ? 22.156 -2.641 -9.516 1 68.5 231 LYS A CA 1
ATOM 1698 C C . LYS A 1 231 ? 23.094 -2.629 -8.305 1 68.5 231 LYS A C 1
ATOM 1700 O O . LYS A 1 231 ? 23.188 -3.619 -7.574 1 68.5 231 LYS A O 1
ATOM 1705 N N . LEU A 1 232 ? 23.594 -1.508 -8.133 1 56.84 232 LEU A N 1
ATOM 1706 C CA . LEU A 1 232 ? 24.516 -1.357 -7.012 1 56.84 232 LEU A CA 1
ATOM 1707 C C . LEU A 1 232 ? 23.766 -1.37 -5.688 1 56.84 232 LEU A C 1
ATOM 1709 O O . LEU A 1 232 ? 24.234 -1.971 -4.711 1 56.84 232 LEU A O 1
ATOM 1713 N N . GLU A 1 233 ? 22.688 -0.71 -5.57 1 60.94 233 GLU A N 1
ATOM 1714 C CA . GLU A 1 233 ? 21.875 -0.664 -4.355 1 60.94 233 GLU A CA 1
ATOM 1715 C C . GLU A 1 233 ? 21.422 -2.061 -3.939 1 60.94 233 GLU A C 1
ATOM 1717 O O . GLU A 1 233 ? 21.391 -2.377 -2.75 1 60.94 233 GLU A O 1
ATOM 1722 N N . GLU A 1 234 ? 21.203 -2.834 -4.883 1 60.16 234 GLU A N 1
ATOM 1723 C CA . GLU A 1 234 ? 20.656 -4.156 -4.609 1 60.16 234 GLU A CA 1
ATOM 1724 C C . GLU A 1 234 ? 21.75 -5.145 -4.23 1 60.16 234 GLU A C 1
ATOM 1726 O O . GLU A 1 234 ? 21.531 -6.047 -3.418 1 60.16 234 GLU A O 1
ATOM 1731 N N . GLN A 1 235 ? 22.875 -5.047 -4.848 1 53.53 235 GLN A N 1
ATOM 1732 C CA . GLN A 1 235 ? 23.984 -5.902 -4.465 1 53.53 235 GLN A CA 1
ATOM 1733 C C . GLN A 1 235 ? 24.391 -5.672 -3.01 1 53.53 235 GLN A C 1
ATOM 1735 O O . GLN A 1 235 ? 24.797 -6.609 -2.318 1 53.53 235 GLN A O 1
ATOM 1740 N N . GLU A 1 236 ? 24.234 -4.469 -2.6 1 49.16 236 GLU A N 1
ATOM 1741 C CA . GLU A 1 236 ? 24.594 -4.156 -1.22 1 49.16 236 GLU A CA 1
ATOM 1742 C C . GLU A 1 236 ? 23.578 -4.746 -0.241 1 49.16 236 GLU A C 1
ATOM 1744 O O . GLU A 1 236 ? 23.938 -5.145 0.868 1 49.16 236 GLU A O 1
ATOM 1749 N N . HIS A 1 237 ? 22.375 -4.703 -0.609 1 49.81 237 HIS A N 1
ATOM 1750 C CA . HIS A 1 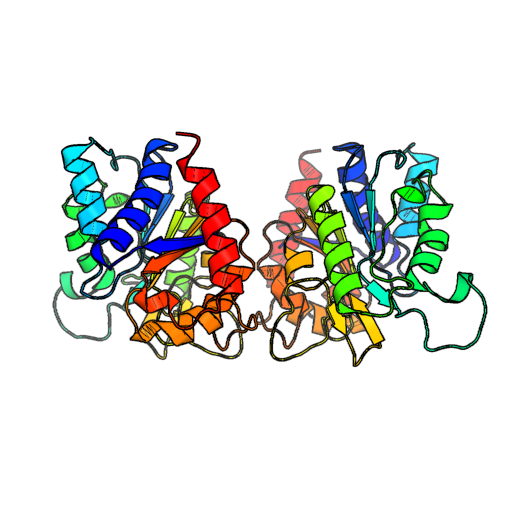237 ? 21.344 -5.285 0.256 1 49.81 237 HIS A CA 1
ATOM 1751 C C . HIS A 1 237 ? 21.5 -6.797 0.351 1 49.81 237 HIS A C 1
ATOM 1753 O O . HIS A 1 237 ? 21.219 -7.391 1.391 1 49.81 237 HIS A O 1
ATOM 1759 N N . HIS A 1 238 ? 21.812 -7.5 -0.715 1 48.66 238 HIS A N 1
ATOM 1760 C CA . HIS A 1 238 ? 22.016 -8.945 -0.724 1 48.66 238 HIS A CA 1
ATOM 1761 C C . HIS A 1 238 ? 23.234 -9.336 0.107 1 48.66 238 HIS A C 1
ATOM 1763 O O . HIS A 1 238 ? 23.234 -10.383 0.763 1 48.66 238 HIS A O 1
ATOM 1769 N N . HIS A 1 239 ? 24.297 -8.617 0.008 1 42.44 239 HIS A N 1
ATOM 1770 C CA . HIS A 1 239 ? 25.469 -9.008 0.783 1 42.44 239 HIS A CA 1
ATOM 1771 C C . HIS A 1 239 ? 25.188 -8.953 2.279 1 42.44 239 HIS A C 1
ATOM 1773 O O . HIS A 1 239 ? 25.75 -9.734 3.053 1 42.44 239 HIS A O 1
ATOM 1779 N N . HIS A 1 240 ? 24.328 -8.117 2.701 1 38.44 240 HIS A N 1
ATOM 1780 C CA . HIS A 1 240 ? 24.078 -8.055 4.137 1 38.44 240 HIS A CA 1
ATOM 1781 C C . HIS A 1 240 ? 23.25 -9.242 4.605 1 38.44 240 HIS A C 1
ATOM 1783 O O . HIS A 1 240 ? 23.406 -9.703 5.738 1 38.44 240 HIS A O 1
ATOM 1789 N N . HIS A 1 241 ? 22.391 -9.758 3.887 1 37.5 241 HIS A N 1
ATOM 1790 C CA . HIS A 1 241 ? 21.594 -10.906 4.324 1 37.5 241 HIS A CA 1
ATOM 1791 C C . HIS A 1 241 ? 22.406 -12.195 4.266 1 37.5 241 HIS A C 1
ATOM 1793 O O . HIS A 1 241 ? 22.062 -13.18 4.914 1 37.5 241 HIS A O 1
ATOM 1799 N N . HIS A 1 242 ? 23.328 -12.414 3.391 1 35.03 242 HIS A N 1
ATOM 1800 C CA . HIS A 1 242 ? 24.094 -13.656 3.344 1 35.03 242 HIS A CA 1
ATOM 1801 C C . HIS A 1 242 ? 25.219 -13.648 4.367 1 35.03 242 HIS A C 1
ATOM 1803 O O . HIS A 1 242 ? 25.828 -14.688 4.621 1 35.03 242 HIS A O 1
ATOM 1809 N N . GLY A 1 243 ? 25.719 -12.547 4.824 1 30.45 243 GLY A N 1
ATOM 1810 C CA . GLY A 1 243 ? 26.859 -12.633 5.723 1 30.45 243 GLY A CA 1
ATOM 1811 C C . GLY A 1 243 ? 26.469 -13.016 7.141 1 30.45 243 GLY A C 1
ATOM 1812 O O . GLY A 1 243 ? 27.344 -13.234 7.984 1 30.45 243 GLY A O 1
ATOM 1813 N N . GLU A 1 244 ? 25.312 -12.57 7.633 1 29.61 244 GLU A N 1
ATOM 1814 C CA . GLU A 1 244 ? 25.109 -12.891 9.039 1 29.61 244 GLU A CA 1
ATOM 1815 C C . GLU A 1 244 ? 24.656 -14.336 9.219 1 29.61 244 GLU A C 1
ATOM 1817 O O . GLU A 1 244 ? 24.25 -14.742 10.305 1 29.61 244 GLU A O 1
ATOM 1822 N N . ASN A 1 245 ? 24.594 -15.141 8.094 1 23.12 245 ASN A N 1
ATOM 1823 C CA . ASN A 1 245 ? 24.609 -16.531 8.57 1 23.12 245 ASN A CA 1
ATOM 1824 C C . ASN A 1 245 ? 26.031 -17 8.859 1 23.12 245 ASN A C 1
ATOM 1826 O O . ASN A 1 245 ? 26.938 -16.781 8.062 1 23.12 245 ASN A O 1
ATOM 1830 N N . MET B 1 1 ? -9.945 -0.042 5.609 1 83.69 1 MET B N 1
ATOM 1831 C CA . MET B 1 1 ? -9.945 1.327 6.121 1 83.69 1 MET B CA 1
ATOM 1832 C C . MET B 1 1 ? -11.109 1.546 7.086 1 83.69 1 MET B C 1
ATOM 1834 O O . MET B 1 1 ? -12.211 1.051 6.855 1 83.69 1 MET B O 1
ATOM 1838 N N . GLN B 1 2 ? -10.805 2.295 8.164 1 90.44 2 GLN B N 1
ATOM 1839 C CA . GLN B 1 2 ? -11.812 2.627 9.172 1 90.44 2 GLN B CA 1
ATOM 1840 C C . GLN B 1 2 ? -12.375 4.027 8.938 1 90.44 2 GLN B C 1
ATOM 1842 O O . GLN B 1 2 ? -11.641 4.953 8.602 1 90.44 2 GLN B O 1
ATOM 1847 N N . ILE B 1 3 ? -13.672 4.117 9.133 1 94.88 3 ILE B N 1
ATOM 1848 C CA . ILE B 1 3 ? -14.328 5.41 8.977 1 94.88 3 ILE B CA 1
ATOM 1849 C C . ILE B 1 3 ? -14.992 5.816 10.289 1 94.88 3 ILE B C 1
ATOM 1851 O O . ILE B 1 3 ? -15.789 5.059 10.852 1 94.88 3 ILE B O 1
ATOM 1855 N N . MET B 1 4 ? -14.648 6.926 10.797 1 94.69 4 MET B N 1
ATOM 1856 C CA . MET B 1 4 ? -15.273 7.543 11.961 1 94.69 4 MET B CA 1
ATOM 1857 C C . MET B 1 4 ? -16.062 8.789 11.555 1 94.69 4 MET B C 1
ATOM 1859 O O . MET B 1 4 ? -15.5 9.711 10.961 1 94.69 4 MET B O 1
ATOM 1863 N N . VAL B 1 5 ? -17.328 8.781 11.938 1 95.56 5 VAL B N 1
ATOM 1864 C CA . VAL B 1 5 ? -18.156 9.914 11.547 1 95.56 5 VAL B CA 1
ATOM 1865 C C . VAL B 1 5 ? -18.594 10.695 12.781 1 95.56 5 VAL B C 1
ATOM 1867 O O . VAL B 1 5 ? -19.219 10.141 13.688 1 95.56 5 VAL B O 1
ATOM 1870 N N . ALA B 1 6 ? -18.234 11.938 12.828 1 96.06 6 ALA B N 1
ATOM 1871 C CA . ALA B 1 6 ? -18.625 12.867 13.883 1 96.06 6 ALA B CA 1
ATOM 1872 C C . ALA B 1 6 ? -19.844 13.695 13.461 1 96.06 6 ALA B C 1
ATOM 1874 O O . ALA B 1 6 ? -20.141 13.797 12.273 1 96.06 6 ALA B O 1
ATOM 1875 N N . LYS B 1 7 ? -20.453 14.25 14.469 1 95.69 7 LYS B N 1
ATOM 1876 C CA . LYS B 1 7 ? -21.656 15.023 14.188 1 95.69 7 LYS B CA 1
ATOM 1877 C C . LYS B 1 7 ? -21.328 16.344 13.5 1 95.69 7 LYS B C 1
ATOM 1879 O O . LYS B 1 7 ? -22.094 16.844 12.672 1 95.69 7 LYS B O 1
ATOM 1884 N N . ASP B 1 8 ? -20.234 16.953 13.961 1 96.12 8 ASP B N 1
ATOM 1885 C CA . ASP B 1 8 ? -19.812 18.25 13.43 1 96.12 8 ASP B CA 1
ATOM 1886 C C . ASP B 1 8 ? -18.297 18.391 13.477 1 96.12 8 ASP B C 1
ATOM 1888 O O . ASP B 1 8 ? -17.594 17.453 13.859 1 96.12 8 ASP B O 1
ATOM 1892 N N . SER B 1 9 ? -17.844 19.547 13 1 97.12 9 SER B N 1
ATOM 1893 C CA . SER B 1 9 ? -16.406 19.781 12.883 1 97.12 9 SER B CA 1
ATOM 1894 C C . SER B 1 9 ? -15.734 19.75 14.25 1 97.12 9 SER B C 1
ATOM 1896 O O . SER B 1 9 ? -14.586 19.312 14.367 1 97.12 9 SER B O 1
ATOM 1898 N N . GLU B 1 10 ? -16.406 20.188 15.289 1 96.81 10 GLU B N 1
ATOM 1899 C CA . GLU B 1 10 ? -15.836 20.203 16.641 1 96.81 10 GLU B CA 1
ATOM 1900 C C . GLU B 1 10 ? -15.594 18.781 17.141 1 96.81 10 GLU B C 1
ATOM 1902 O O . GLU B 1 10 ? -14.5 18.469 17.625 1 96.81 10 GLU B O 1
ATOM 1907 N N . GLU B 1 11 ? -16.594 18.016 17 1 97.56 11 GLU B N 1
ATOM 1908 C CA . GLU B 1 11 ? -16.453 16.625 17.406 1 97.56 11 GLU B CA 1
ATOM 1909 C C . GLU B 1 11 ? -15.422 15.898 16.547 1 97.56 11 GLU B C 1
ATOM 1911 O O . GLU B 1 11 ? -14.664 15.07 17.047 1 97.56 11 GLU B O 1
ATOM 1916 N N . LEU B 1 12 ? -15.406 16.188 15.312 1 97.56 12 LEU B N 1
ATOM 1917 C CA . LEU B 1 12 ? -14.43 15.617 14.391 1 97.56 12 LEU B CA 1
ATOM 1918 C C . LEU B 1 12 ? -13.008 15.922 14.844 1 97.56 12 LEU B C 1
ATOM 1920 O O . LEU B 1 12 ? -12.156 15.023 14.891 1 97.56 12 LEU B O 1
ATOM 1924 N N . ALA B 1 13 ? -12.781 17.125 15.156 1 97.75 13 ALA B N 1
ATOM 1925 C CA . ALA B 1 13 ? -11.453 17.547 15.617 1 97.75 13 ALA B CA 1
ATOM 1926 C C . ALA B 1 13 ? -11.055 16.797 16.891 1 97.75 13 ALA B C 1
ATOM 1928 O O . ALA B 1 13 ? -9.898 16.406 17.047 1 97.75 13 ALA B O 1
ATOM 1929 N N . ALA B 1 14 ? -12.016 16.594 17.75 1 97.06 14 ALA B N 1
ATOM 1930 C CA . ALA B 1 14 ? -11.766 15.859 19 1 97.06 14 ALA B CA 1
ATOM 1931 C C . ALA B 1 14 ? -11.375 14.414 18.703 1 97.06 14 ALA B C 1
ATOM 1933 O O . ALA B 1 14 ? -10.422 13.891 19.281 1 97.06 14 ALA B O 1
ATOM 1934 N N . TYR B 1 15 ? -12.117 13.812 17.781 1 97.12 15 TYR B N 1
ATOM 1935 C CA . TYR B 1 15 ? -11.836 12.43 17.406 1 97.12 15 TYR B CA 1
ATOM 1936 C C . TYR B 1 15 ? -10.438 12.312 16.812 1 97.12 15 TYR B C 1
ATOM 1938 O O . TYR B 1 15 ? -9.68 11.406 17.172 1 97.12 15 TYR B O 1
ATOM 19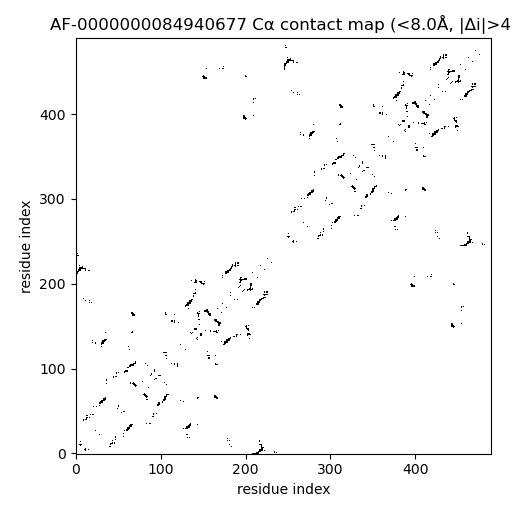46 N N . ALA B 1 16 ? -10.117 13.164 15.93 1 97.56 16 ALA B N 1
ATOM 1947 C CA . ALA B 1 16 ? -8.797 13.148 15.305 1 97.56 16 ALA B CA 1
ATOM 1948 C C . ALA B 1 16 ? -7.691 13.352 16.344 1 97.56 16 ALA B C 1
ATOM 1950 O O . ALA B 1 16 ? -6.676 12.656 16.312 1 97.56 16 ALA B O 1
ATOM 1951 N N . ALA B 1 17 ? -7.898 14.273 17.25 1 97.12 17 ALA B N 1
ATOM 1952 C CA . ALA B 1 17 ? -6.938 14.523 18.312 1 97.12 17 ALA B CA 1
ATOM 1953 C C . ALA B 1 17 ? -6.762 13.289 19.203 1 97.12 17 ALA B C 1
ATOM 1955 O O . ALA B 1 17 ? -5.652 12.984 19.641 1 97.12 17 ALA B O 1
ATOM 1956 N N . ASP B 1 18 ? -7.859 12.594 19.438 1 96.94 18 ASP B N 1
ATOM 1957 C CA . ASP B 1 18 ? -7.805 11.375 20.234 1 96.94 18 ASP B CA 1
ATOM 1958 C C . ASP B 1 18 ? -6.906 10.328 19.578 1 96.94 18 ASP B C 1
ATOM 1960 O O . ASP B 1 18 ? -6.145 9.641 20.266 1 96.94 18 ASP B O 1
ATOM 1964 N N . CYS B 1 19 ? -7.012 10.219 18.312 1 96.75 19 CYS B N 1
ATOM 1965 C CA . CYS B 1 19 ? -6.188 9.266 17.594 1 96.75 19 CYS B CA 1
ATOM 1966 C C . CYS B 1 19 ? -4.703 9.555 17.797 1 96.75 19 CYS B C 1
ATOM 1968 O O . CYS B 1 19 ? -3.906 8.633 17.969 1 96.75 19 CYS B O 1
ATOM 1970 N N . VAL B 1 20 ? -4.332 10.789 17.781 1 96.81 20 VAL B N 1
ATOM 1971 C CA . VAL B 1 20 ? -2.941 11.195 17.969 1 96.81 20 VAL B CA 1
ATOM 1972 C C . VAL B 1 20 ? -2.541 11.016 19.438 1 96.81 20 VAL B C 1
ATOM 1974 O O . VAL B 1 20 ? -1.476 10.469 19.734 1 96.81 20 VAL B O 1
ATOM 1977 N N . ALA B 1 21 ? -3.389 11.438 20.328 1 96.31 21 ALA B N 1
ATOM 1978 C CA . ALA B 1 21 ? -3.113 11.344 21.766 1 96.31 21 ALA B CA 1
ATOM 1979 C C . ALA B 1 21 ? -2.883 9.891 22.188 1 96.31 21 ALA B C 1
ATOM 1981 O O . ALA B 1 21 ? -2.035 9.617 23.031 1 96.31 21 ALA B O 1
ATOM 1982 N N . GLU B 1 22 ? -3.639 9.023 21.625 1 96.44 22 GLU B N 1
ATOM 1983 C CA . GLU B 1 22 ? -3.535 7.605 21.953 1 96.44 22 GLU B CA 1
ATOM 1984 C C . GLU B 1 22 ? -2.125 7.082 21.703 1 96.44 22 GLU B C 1
ATOM 1986 O O . GLU B 1 22 ? -1.555 6.387 22.547 1 96.44 22 GLU B O 1
ATOM 1991 N N . VAL B 1 23 ? -1.545 7.453 20.609 1 97.38 23 VAL B N 1
ATOM 1992 C CA . VAL B 1 23 ? -0.223 6.934 20.281 1 97.38 23 VAL B CA 1
ATOM 1993 C C . VAL B 1 23 ? 0.832 7.59 21.172 1 97.38 23 VAL B C 1
ATOM 1995 O O . VAL B 1 23 ? 1.809 6.949 21.562 1 97.38 23 VAL B O 1
ATOM 1998 N N . VAL B 1 24 ? 0.684 8.852 21.469 1 96.44 24 VAL B N 1
ATOM 1999 C CA . VAL B 1 24 ? 1.618 9.555 22.344 1 96.44 24 VAL B CA 1
ATOM 2000 C C . VAL B 1 24 ? 1.621 8.898 23.734 1 96.44 24 VAL B C 1
ATOM 2002 O O . VAL B 1 24 ? 2.674 8.758 24.359 1 96.44 24 VAL B O 1
ATOM 2005 N N . CYS B 1 25 ? 0.479 8.453 24.172 1 95.5 25 CYS B N 1
ATOM 2006 C CA . CYS B 1 25 ? 0.352 7.797 25.469 1 95.5 25 CYS B CA 1
ATOM 2007 C C . CYS B 1 25 ? 0.958 6.398 25.438 1 95.5 25 CYS B C 1
ATOM 2009 O O . CYS B 1 25 ? 1.653 5.992 26.375 1 95.5 25 CYS B O 1
ATOM 2011 N N . GLU B 1 26 ? 0.704 5.711 24.406 1 96.25 26 GLU B N 1
ATOM 2012 C CA . GLU B 1 26 ? 1.13 4.32 24.266 1 96.25 26 GLU B CA 1
ATOM 2013 C C . GLU B 1 26 ? 2.635 4.227 24.031 1 96.25 26 GLU B C 1
ATOM 2015 O O . GLU B 1 26 ? 3.279 3.279 24.484 1 96.25 26 GLU B O 1
ATOM 2020 N N . LYS B 1 27 ? 3.125 5.223 23.359 1 97.25 27 LYS B N 1
ATOM 2021 C CA . LYS B 1 27 ? 4.531 5.266 22.953 1 97.25 27 LYS B CA 1
ATOM 2022 C C . LYS B 1 27 ? 5.09 6.68 23.094 1 97.25 27 LYS B C 1
ATOM 2024 O O . LYS B 1 27 ? 5.172 7.414 22.109 1 97.25 27 LYS B O 1
ATOM 2029 N N . PRO B 1 28 ? 5.605 7.082 24.234 1 94.62 28 PRO B N 1
ATOM 2030 C CA . PRO B 1 28 ? 6.035 8.461 24.5 1 94.62 28 PRO B CA 1
ATOM 2031 C C . PRO B 1 28 ? 7.117 8.93 23.531 1 94.62 28 PRO B C 1
ATOM 2033 O O . PRO B 1 28 ? 7.223 10.133 23.266 1 94.62 28 PRO B O 1
ATOM 2036 N N . GLY B 1 29 ? 7.949 8.031 22.953 1 96.38 29 GLY B N 1
ATOM 2037 C CA . GLY B 1 29 ? 8.961 8.398 21.984 1 96.38 29 GLY B CA 1
ATOM 2038 C C . GLY B 1 29 ? 8.531 8.148 20.547 1 96.38 29 GLY B C 1
ATOM 2039 O O . GLY B 1 29 ? 9.359 7.859 19.688 1 96.38 29 GLY B O 1
ATOM 2040 N N . CYS B 1 30 ? 7.188 8.336 20.328 1 98 30 CYS B N 1
ATOM 2041 C CA . CYS B 1 30 ? 6.652 8.055 19 1 98 30 CYS B CA 1
ATOM 2042 C C . CYS B 1 30 ? 7.02 9.156 18.016 1 98 30 CYS B C 1
ATOM 2044 O O . CYS B 1 30 ? 7.387 10.258 18.422 1 98 30 CYS B O 1
ATOM 2046 N N . THR B 1 31 ? 7.051 8.82 16.781 1 98.44 31 THR B N 1
ATOM 2047 C CA . THR B 1 31 ? 7.246 9.742 15.664 1 98.44 31 THR B CA 1
ATOM 2048 C C . THR B 1 31 ? 5.914 10.078 15 1 98.44 31 THR B C 1
ATOM 2050 O O . THR B 1 31 ? 5.18 9.188 14.578 1 98.44 31 THR B O 1
ATOM 2053 N N . LEU B 1 32 ? 5.656 11.359 14.922 1 97.81 32 LEU B N 1
ATOM 2054 C CA . LEU B 1 32 ? 4.379 11.812 14.383 1 97.81 32 LEU B CA 1
ATOM 2055 C C . LEU B 1 32 ? 4.582 12.625 13.109 1 97.81 32 LEU B C 1
ATOM 2057 O O . LEU B 1 32 ? 5.621 13.266 12.938 1 97.81 32 LEU B O 1
ATOM 2061 N N . GLY B 1 33 ? 3.65 12.516 12.172 1 97.62 33 GLY B N 1
ATOM 2062 C CA . GLY B 1 33 ? 3.547 13.391 11.016 1 97.62 33 GLY B CA 1
ATOM 2063 C C . GLY B 1 33 ? 2.344 14.312 11.07 1 97.62 33 GLY B C 1
ATOM 2064 O O . GLY B 1 33 ? 1.254 13.898 11.469 1 97.62 33 GLY B O 1
ATOM 2065 N N . PHE B 1 34 ? 2.574 15.578 10.641 1 95.75 34 PHE B N 1
ATOM 2066 C CA . PHE B 1 34 ? 1.521 16.578 10.797 1 95.75 34 PHE B CA 1
ATOM 2067 C C . PHE B 1 34 ? 1.271 17.297 9.484 1 95.75 34 PHE B C 1
ATOM 2069 O O . PHE B 1 34 ? 2.213 17.734 8.812 1 95.75 34 PHE B O 1
ATOM 2076 N N . ASP B 1 35 ? 0.053 17.438 9.203 1 95.31 35 ASP B N 1
ATOM 2077 C CA . ASP B 1 35 ? -0.423 18.281 8.102 1 95.31 35 ASP B CA 1
ATOM 2078 C C . ASP B 1 35 ? -1.156 19.516 8.633 1 95.31 35 ASP B C 1
ATOM 2080 O O . ASP B 1 35 ? -1.345 19.656 9.836 1 95.31 35 ASP B O 1
ATOM 2084 N N . VAL B 1 36 ? -1.391 20.422 7.715 1 89.81 36 VAL B N 1
ATOM 2085 C CA . VAL B 1 36 ? -2.17 21.594 8.086 1 89.81 36 VAL B CA 1
ATOM 2086 C C . VAL B 1 36 ? -3.645 21.359 7.762 1 89.81 36 VAL B C 1
ATOM 2088 O O . VAL B 1 36 ? -3.973 20.641 6.82 1 89.81 36 VAL B O 1
ATOM 2091 N N . PHE B 1 37 ? -4.527 21.969 8.562 1 92.06 37 PHE B N 1
ATOM 2092 C CA . PHE B 1 37 ? -5.965 21.781 8.391 1 92.06 37 PHE B CA 1
ATOM 2093 C C . PHE B 1 37 ? -6.633 23.094 7.992 1 92.06 37 PHE B C 1
ATOM 2095 O O . PHE B 1 37 ? -6.137 24.172 8.312 1 92.06 37 PHE B O 1
ATOM 2102 N N . PRO B 1 38 ? -7.734 22.938 7.254 1 88.69 38 PRO B N 1
ATOM 2103 C CA . PRO B 1 38 ? -8.461 24.156 6.902 1 88.69 38 PRO B CA 1
ATOM 2104 C C . PRO B 1 38 ? -9.039 24.875 8.125 1 88.69 38 PRO B C 1
ATOM 2106 O O . PRO B 1 38 ? -9.156 24.266 9.195 1 88.69 38 PRO B O 1
ATOM 2109 N N . ASP B 1 39 ? -9.406 26.047 7.789 1 86.12 39 ASP B N 1
ATOM 2110 C CA . ASP B 1 39 ? -10.031 26.844 8.844 1 86.12 39 ASP B CA 1
ATOM 2111 C C . ASP B 1 39 ? -11.289 26.156 9.367 1 86.12 39 ASP B C 1
ATOM 2113 O O . ASP B 1 39 ? -12.07 25.594 8.586 1 86.12 39 ASP B O 1
ATOM 2117 N N . GLY B 1 40 ? -11.484 26.156 10.633 1 89.25 40 GLY B N 1
ATOM 2118 C CA . GLY B 1 40 ? -12.68 25.578 11.227 1 89.25 40 GLY B CA 1
ATOM 2119 C C . GLY B 1 40 ? -12.461 24.188 11.773 1 89.25 40 GLY B C 1
ATOM 2120 O O . GLY B 1 40 ? -13.305 23.656 12.5 1 89.25 40 GLY B O 1
ATOM 2121 N N . VAL B 1 41 ? -11.406 23.609 11.367 1 94.31 41 VAL B N 1
ATOM 2122 C CA . VAL B 1 41 ? -11.062 22.297 11.914 1 94.31 41 VAL B CA 1
ATOM 2123 C C . VAL B 1 41 ? -9.891 22.438 12.883 1 94.31 41 VAL B C 1
ATOM 2125 O O . VAL B 1 41 ? -8.734 22.531 12.469 1 94.31 41 VAL B O 1
ATOM 2128 N N . ASP B 1 42 ? -10.219 22.344 14.125 1 95.19 42 ASP B N 1
ATOM 2129 C CA . ASP B 1 42 ? -9.227 22.703 15.133 1 95.19 42 ASP B CA 1
ATOM 2130 C C . ASP B 1 42 ? -8.672 21.453 15.828 1 95.19 42 ASP B C 1
ATOM 2132 O O . ASP B 1 42 ? -8.781 21.328 17.047 1 95.19 42 ASP B O 1
ATOM 2136 N N . VAL B 1 43 ? -7.992 20.641 15.117 1 96.19 43 VAL B N 1
ATOM 2137 C CA . VAL B 1 43 ? -7.402 19.422 15.664 1 96.19 43 VAL B CA 1
ATOM 2138 C C . VAL B 1 43 ? -6.297 19.766 16.656 1 96.19 43 VAL B C 1
ATOM 2140 O O . VAL B 1 43 ? -6.219 19.188 17.734 1 96.19 43 VAL B O 1
ATOM 2143 N N . TYR B 1 44 ? -5.453 20.719 16.328 1 94.56 44 TYR B N 1
ATOM 2144 C CA . TYR B 1 44 ? -4.293 21.031 17.141 1 94.56 44 TYR B CA 1
ATOM 2145 C C . TYR B 1 44 ? -4.703 21.781 18.422 1 94.56 44 TYR B C 1
ATOM 2147 O O . TYR B 1 44 ? -4.07 21.625 19.469 1 94.56 44 TYR B O 1
ATOM 2155 N N . GLY B 1 45 ? -5.805 22.578 18.281 1 94.31 45 GLY B N 1
ATOM 2156 C CA . GLY B 1 45 ? -6.383 23.125 19.5 1 94.31 45 GLY B CA 1
ATOM 2157 C C . GLY B 1 45 ? -6.848 22.062 20.469 1 94.31 45 GLY B C 1
ATOM 2158 O O . GLY B 1 45 ? -6.629 22.172 21.672 1 94.31 45 GLY B O 1
ATOM 2159 N N . GLN B 1 46 ? -7.473 21.047 19.938 1 95.75 46 GLN B N 1
ATOM 2160 C CA . GLN B 1 46 ? -7.914 19.922 20.766 1 95.75 46 GLN B CA 1
ATOM 2161 C C . GLN B 1 46 ? -6.73 19.203 21.391 1 95.75 46 GLN B C 1
ATOM 2163 O O . GLN B 1 46 ? -6.785 18.797 22.562 1 95.75 46 GLN B O 1
ATOM 2168 N N . LEU B 1 47 ? -5.656 19 20.688 1 94.81 47 LEU B N 1
ATOM 2169 C CA . LEU B 1 47 ? -4.465 18.328 21.203 1 94.81 47 LEU B CA 1
ATOM 2170 C C . LEU B 1 47 ? -3.812 19.156 22.312 1 94.81 47 LEU B C 1
ATOM 2172 O O . LEU B 1 47 ? -3.391 18.609 23.328 1 94.81 47 LEU B O 1
ATOM 2176 N N . SER B 1 48 ? -3.693 20.438 22.078 1 93.56 48 SER B N 1
ATOM 2177 C CA . SER B 1 48 ? -3.139 21.344 23.078 1 93.56 48 SER B CA 1
ATOM 2178 C C . SER B 1 48 ? -3.941 21.281 24.375 1 93.56 48 SER B C 1
ATOM 2180 O O . SER B 1 48 ? -3.373 21.344 25.469 1 93.56 48 SER B O 1
ATOM 2182 N N . ALA B 1 49 ? -5.234 21.234 24.234 1 94 49 ALA B N 1
ATOM 2183 C CA . ALA B 1 49 ? -6.102 21.125 25.406 1 94 49 ALA B CA 1
ATOM 2184 C C . ALA B 1 49 ? -5.793 19.859 26.203 1 94 49 ALA B C 1
ATOM 2186 O O . ALA B 1 49 ? -5.77 19.891 27.438 1 94 49 ALA B O 1
ATOM 2187 N N . ARG B 1 50 ? -5.52 18.844 25.516 1 93.06 50 ARG B N 1
ATOM 2188 C CA . ARG B 1 50 ? -5.195 17.578 26.188 1 93.06 50 ARG B CA 1
ATOM 2189 C C . ARG B 1 50 ? -3.836 17.656 26.875 1 93.06 50 ARG B C 1
ATOM 2191 O O . ARG B 1 50 ? -3.629 17.062 27.922 1 93.06 50 ARG B O 1
ATOM 2198 N N . TYR B 1 51 ? -2.908 18.312 26.203 1 93.19 51 TYR B N 1
ATOM 2199 C CA . TYR B 1 51 ? -1.621 18.562 26.844 1 93.19 51 TYR B CA 1
ATOM 2200 C C . TYR B 1 51 ? -1.806 19.281 28.172 1 93.19 51 TYR B C 1
ATOM 2202 O O . TYR B 1 51 ? -1.238 18.859 29.188 1 93.19 51 TYR B O 1
ATOM 2210 N N . VAL B 1 52 ? -2.682 20.234 28.297 1 91.88 52 VAL B N 1
ATOM 2211 C CA . VAL B 1 52 ? -2.875 21.062 29.469 1 91.88 52 VAL B CA 1
ATOM 2212 C C . VAL B 1 52 ? -3.75 20.312 30.484 1 91.88 52 VAL B C 1
ATOM 2214 O O . VAL B 1 52 ? -3.414 20.25 31.672 1 91.88 52 VAL B O 1
ATOM 2217 N N . GLU B 1 53 ? -4.777 19.672 30 1 92.19 53 GLU B N 1
ATOM 2218 C CA . GLU B 1 53 ? -5.812 19.141 30.891 1 92.19 53 GLU B CA 1
ATOM 2219 C C . GLU B 1 53 ? -5.488 17.719 31.328 1 92.19 53 GLU B C 1
ATOM 2221 O O . GLU B 1 53 ? -5.875 17.297 32.438 1 92.19 53 GLU B O 1
ATOM 2226 N N . GLU B 1 54 ? -4.816 17 30.469 1 89.81 54 GLU B N 1
ATOM 2227 C CA . GLU B 1 54 ? -4.617 15.586 30.75 1 89.81 54 GLU B CA 1
ATOM 2228 C C . GLU B 1 54 ? -3.133 15.25 30.891 1 89.81 54 GLU B C 1
ATOM 2230 O O . GLU B 1 54 ? -2.758 14.078 30.969 1 89.81 54 GLU B O 1
ATOM 2235 N N . ALA B 1 55 ? -2.305 16.172 30.828 1 88.62 55 ALA B N 1
ATOM 2236 C CA . ALA B 1 55 ? -0.858 16.031 30.984 1 88.62 55 ALA B CA 1
ATOM 2237 C C . ALA B 1 55 ? -0.269 15.148 29.875 1 88.62 55 ALA B C 1
ATOM 2239 O O . ALA B 1 55 ? 0.561 14.273 30.156 1 88.62 55 ALA B O 1
ATOM 2240 N N . LEU B 1 56 ? -0.85 15.305 28.719 1 91.62 56 LEU B N 1
ATOM 2241 C CA . LEU B 1 56 ? -0.243 14.617 27.578 1 91.62 56 LEU B CA 1
ATOM 2242 C C . LEU B 1 56 ? 1.163 15.141 27.312 1 91.62 56 LEU B C 1
ATOM 2244 O O . LEU B 1 56 ? 1.345 16.328 27.062 1 91.62 56 LEU B O 1
ATOM 2248 N N . ASP B 1 57 ? 2.164 14.336 27.406 1 94.62 57 ASP B N 1
ATOM 2249 C CA . ASP B 1 57 ? 3.561 14.758 27.344 1 94.62 57 ASP B CA 1
ATOM 2250 C C . ASP B 1 57 ? 4.133 14.57 25.953 1 94.62 57 ASP B C 1
ATOM 2252 O O . ASP B 1 57 ? 4.277 13.445 25.469 1 94.62 57 ASP B O 1
ATOM 2256 N N . PHE B 1 58 ? 4.523 15.609 25.266 1 95.62 58 PHE B N 1
ATOM 2257 C CA . PHE B 1 58 ? 5.059 15.57 23.922 1 95.62 58 PHE B CA 1
ATOM 2258 C C . PHE B 1 58 ? 6.574 15.727 23.922 1 95.62 58 PHE B C 1
ATOM 2260 O O . PHE B 1 58 ? 7.203 15.812 22.875 1 95.62 58 PHE B O 1
ATOM 2267 N N . SER B 1 59 ? 7.223 15.734 25.031 1 95.06 59 SER B N 1
ATOM 2268 C CA . SER B 1 59 ? 8.625 16.125 25.172 1 95.06 59 SER B CA 1
ATOM 2269 C C . SER B 1 59 ? 9.547 15.133 24.453 1 95.06 59 SER B C 1
ATOM 2271 O O . SER B 1 59 ? 10.672 15.477 24.094 1 95.06 59 SER B O 1
ATOM 2273 N N . ARG B 1 60 ? 9.055 13.953 24.219 1 95.94 60 ARG B N 1
ATOM 2274 C CA . ARG B 1 60 ? 9.914 12.938 23.609 1 95.94 60 ARG B CA 1
ATOM 2275 C C . ARG B 1 60 ? 9.461 12.617 22.188 1 95.94 60 ARG B C 1
ATOM 2277 O O . ARG B 1 60 ? 10.016 11.734 21.531 1 95.94 60 ARG B O 1
ATOM 2284 N N . VAL B 1 61 ? 8.516 13.344 21.688 1 96.31 61 VAL B N 1
ATOM 2285 C CA . VAL B 1 61 ? 7.934 13.086 20.375 1 96.31 61 VAL B CA 1
ATOM 2286 C C . VAL B 1 61 ? 8.828 13.688 19.281 1 96.31 61 VAL B C 1
ATOM 2288 O O . VAL B 1 61 ? 9.352 14.789 19.438 1 96.31 61 VAL B O 1
ATOM 2291 N N . ALA B 1 62 ? 9.07 12.914 18.219 1 96.69 62 ALA B N 1
ATOM 2292 C CA . ALA B 1 62 ? 9.594 13.461 16.969 1 96.69 62 ALA B CA 1
ATOM 2293 C C . ALA B 1 62 ? 8.469 13.812 16 1 96.69 62 ALA B C 1
ATOM 2295 O O . ALA B 1 62 ? 7.488 13.07 15.891 1 96.69 62 ALA B O 1
ATOM 2296 N N . ALA B 1 63 ? 8.633 14.938 15.344 1 95.62 63 ALA B N 1
ATOM 2297 C CA . ALA B 1 63 ? 7.547 15.422 14.508 1 95.62 63 ALA B CA 1
ATOM 2298 C C . ALA B 1 63 ? 8.047 15.773 13.109 1 95.62 63 ALA B C 1
ATOM 2300 O O . ALA B 1 63 ? 9.109 16.375 12.961 1 95.62 63 ALA B O 1
ATOM 2301 N N . PHE B 1 64 ? 7.301 15.359 12.117 1 96 64 PHE B N 1
ATOM 2302 C CA . PHE B 1 64 ? 7.598 15.672 10.727 1 96 64 PHE B CA 1
ATOM 2303 C C . PHE B 1 64 ? 6.41 16.344 10.055 1 96 64 PHE B C 1
ATOM 2305 O O . PHE B 1 64 ? 5.281 15.867 10.148 1 96 64 PHE B O 1
ATOM 2312 N N . GLY B 1 65 ? 6.672 17.469 9.414 1 94.94 65 GLY B N 1
ATOM 2313 C CA . GLY B 1 65 ? 5.645 18.109 8.602 1 94.94 65 GLY B CA 1
ATOM 2314 C C . GLY B 1 65 ? 5.484 17.453 7.238 1 94.94 65 GLY B C 1
ATOM 2315 O O . GLY B 1 65 ? 6.473 17.062 6.613 1 94.94 65 GLY B O 1
ATOM 2316 N N . VAL B 1 66 ? 4.242 17.422 6.75 1 96.06 66 VAL B N 1
ATOM 2317 C CA . VAL B 1 66 ? 3.941 16.734 5.496 1 96.06 66 VAL B CA 1
ATOM 2318 C C . VAL B 1 66 ? 4.398 17.594 4.32 1 96.06 66 VAL B C 1
ATOM 2320 O O . VAL B 1 66 ? 4.887 17.062 3.314 1 96.06 66 VAL B O 1
ATOM 2323 N N . THR B 1 67 ? 4.133 18.844 4.434 1 93.38 67 THR B N 1
ATOM 2324 C CA . THR B 1 67 ? 4.438 19.766 3.346 1 93.38 67 THR B CA 1
ATOM 2325 C C . THR B 1 67 ? 5.238 20.969 3.855 1 93.38 67 THR B C 1
ATOM 2327 O O . THR B 1 67 ? 5.277 21.219 5.059 1 93.38 67 THR B O 1
ATOM 2330 N N . GLU B 1 68 ? 5.941 21.578 2.951 1 90.25 68 GLU B N 1
ATOM 2331 C CA . GLU B 1 68 ? 6.539 22.891 3.203 1 90.25 68 GLU B CA 1
ATOM 2332 C C . GLU B 1 68 ? 6.688 23.688 1.911 1 90.25 68 GLU B C 1
ATOM 2334 O O . GLU B 1 68 ? 6.926 23.109 0.846 1 90.25 68 GLU B O 1
ATOM 2339 N N . SER B 1 69 ? 6.441 24.984 2.055 1 81.5 69 SER B N 1
ATOM 2340 C CA . SER B 1 69 ? 6.656 25.844 0.9 1 81.5 69 SER B CA 1
ATOM 2341 C C . SER B 1 69 ? 8.148 26.047 0.633 1 81.5 69 SER B C 1
ATOM 2343 O O . SER B 1 69 ? 8.969 25.922 1.544 1 81.5 69 SER B O 1
ATOM 2345 N N . ARG B 1 70 ? 8.508 26.172 -0.662 1 69.12 70 ARG B N 1
ATOM 2346 C CA . ARG B 1 70 ? 9.898 26.469 -0.98 1 69.12 70 ARG B CA 1
ATOM 2347 C C . ARG B 1 70 ? 10.281 27.859 -0.524 1 69.12 70 ARG B C 1
ATOM 2349 O O . ARG B 1 70 ? 9.555 28.828 -0.771 1 69.12 70 ARG B O 1
ATOM 2356 N N . VAL B 1 71 ? 11.18 28.031 0.512 1 56.28 71 VAL B N 1
ATOM 2357 C CA . VAL B 1 71 ? 11.664 29.281 1.085 1 56.28 71 VAL B CA 1
ATOM 2358 C C . VAL B 1 71 ? 12.266 30.156 -0.015 1 56.28 71 VAL B C 1
ATOM 2360 O O . VAL B 1 71 ? 12.156 31.391 0.027 1 56.28 71 VAL B O 1
ATOM 2363 N N . GLY B 1 72 ? 12.445 30.234 -1.2 1 50.94 72 GLY B N 1
ATOM 2364 C CA . GLY B 1 72 ? 13.148 31.25 -1.974 1 50.94 72 GLY B CA 1
ATOM 2365 C C . GLY B 1 72 ? 12.219 32.094 -2.842 1 50.94 72 GLY B C 1
ATOM 2366 O O . GLY B 1 72 ? 12.68 32.875 -3.658 1 50.94 72 GLY B O 1
ATOM 2367 N N . ARG B 1 73 ? 11.055 31.766 -3.117 1 43.06 73 ARG B N 1
ATOM 2368 C CA . ARG B 1 73 ? 10.547 32.75 -4.074 1 43.06 73 ARG B CA 1
ATOM 2369 C C . ARG B 1 73 ? 10.562 34.156 -3.479 1 43.06 73 ARG B C 1
ATOM 2371 O O . ARG B 1 73 ? 10.547 35.156 -4.211 1 43.06 73 ARG B O 1
ATOM 2378 N N . ASN B 1 74 ? 9.75 34.469 -2.393 1 35.91 74 ASN B N 1
ATOM 2379 C CA . ASN B 1 74 ? 9.672 35.875 -2.053 1 35.91 74 ASN B CA 1
ATOM 2380 C C . ASN B 1 74 ? 10.977 36.375 -1.433 1 35.91 74 ASN B C 1
ATOM 2382 O O . ASN B 1 74 ? 11.727 35.594 -0.837 1 35.91 74 ASN B O 1
ATOM 2386 N N . ASP B 1 75 ? 11.648 37.594 -1.644 1 37.53 75 ASP B N 1
ATOM 2387 C CA . ASP B 1 75 ? 12.578 38.656 -1.271 1 37.53 75 ASP B CA 1
ATOM 2388 C C . ASP B 1 75 ? 12.656 38.812 0.247 1 37.53 75 ASP B C 1
ATOM 2390 O O . ASP B 1 75 ? 13.445 39.625 0.755 1 37.53 75 ASP B O 1
ATOM 2394 N N . GLY B 1 76 ? 11.547 38.719 1.146 1 37.31 76 GLY B N 1
ATOM 2395 C CA . GLY B 1 76 ? 11.648 39.312 2.467 1 37.31 76 GLY B CA 1
ATOM 2396 C C . GLY B 1 76 ? 12.273 38.406 3.496 1 37.31 76 GLY B C 1
ATOM 2397 O O . GLY B 1 76 ? 12.625 37.25 3.188 1 37.31 76 GLY B O 1
ATOM 2398 N N . GLY B 1 77 ? 12.281 38.625 5.094 1 38.22 77 GLY B N 1
ATOM 2399 C CA . GLY B 1 77 ? 12.969 38.188 6.301 1 38.22 77 GLY B CA 1
ATOM 2400 C C . GLY B 1 77 ? 12.805 36.719 6.586 1 38.22 77 GLY B C 1
ATOM 2401 O O . GLY B 1 77 ? 12 36.031 5.941 1 38.22 77 GLY B O 1
ATOM 2402 N N . ASP B 1 78 ? 13.656 36.125 7.559 1 42.12 78 ASP B N 1
ATOM 2403 C CA . ASP B 1 78 ? 13.922 34.781 8.031 1 42.12 78 ASP B CA 1
ATOM 2404 C C . ASP B 1 78 ? 12.625 34 8.227 1 42.12 78 ASP B C 1
ATOM 2406 O O . ASP B 1 78 ? 12.578 32.781 7.98 1 42.12 78 ASP B O 1
ATOM 2410 N N . ASP B 1 79 ? 11.719 34.469 9.086 1 45.31 79 ASP B N 1
ATOM 2411 C CA . ASP B 1 79 ? 10.461 33.906 9.562 1 45.31 79 ASP B CA 1
ATOM 2412 C C . ASP B 1 79 ? 9.516 33.594 8.406 1 45.31 79 ASP B C 1
ATOM 2414 O O . ASP B 1 79 ? 8.562 32.844 8.562 1 45.31 79 ASP B O 1
ATOM 2418 N N . GLU B 1 80 ? 9.633 34.125 7.195 1 51.03 80 GLU B N 1
ATOM 2419 C CA . GLU B 1 80 ? 8.758 34.062 6.035 1 51.03 80 GLU B CA 1
ATOM 2420 C C . GLU B 1 80 ? 9.047 32.812 5.188 1 51.03 80 GLU B C 1
ATOM 2422 O O . GLU B 1 80 ? 8.258 32.438 4.316 1 51.03 80 GLU B O 1
ATOM 2427 N N . ALA B 1 81 ? 10.102 31.953 5.594 1 56.81 81 ALA B N 1
ATOM 2428 C CA . ALA B 1 81 ? 10.672 30.938 4.715 1 56.81 81 ALA B CA 1
ATOM 2429 C C . ALA B 1 81 ? 10.008 29.578 4.941 1 56.81 81 ALA B C 1
ATOM 2431 O O . ALA B 1 81 ? 9.945 28.75 4.027 1 56.81 81 ALA B O 1
ATOM 2432 N N . TYR B 1 82 ? 9.367 29.391 6.055 1 68.88 82 TYR B N 1
ATOM 2433 C CA . TYR B 1 82 ? 8.727 28.109 6.32 1 68.88 82 TYR B CA 1
ATOM 2434 C C . TYR B 1 82 ? 7.309 28.312 6.84 1 68.88 82 TYR B C 1
ATOM 2436 O O . TYR B 1 82 ? 7.039 28.094 8.023 1 68.88 82 TYR B O 1
ATOM 2444 N N . PRO B 1 83 ? 6.441 28.656 5.91 1 75.75 83 PRO B N 1
ATOM 2445 C CA . PRO B 1 83 ? 5.086 29.016 6.336 1 75.75 83 PRO B CA 1
ATOM 2446 C C . PRO B 1 83 ? 4.367 27.859 7.027 1 75.75 83 PRO B C 1
ATOM 2448 O O . PRO B 1 83 ? 3.631 28.062 7.992 1 75.75 83 PRO B O 1
ATOM 2451 N N . VAL B 1 84 ? 4.609 26.703 6.609 1 80.44 84 VAL B N 1
ATOM 2452 C CA . VAL B 1 84 ? 3.918 25.562 7.207 1 80.44 84 VAL B CA 1
ATOM 2453 C C . VAL B 1 84 ? 4.484 25.281 8.602 1 80.44 84 VAL B C 1
ATOM 2455 O O . VAL B 1 84 ? 3.73 25.109 9.555 1 80.44 84 VAL B O 1
ATOM 2458 N N . ARG B 1 85 ? 5.766 25.312 8.68 1 83.5 85 ARG B N 1
ATOM 2459 C CA . ARG B 1 85 ? 6.406 25.156 9.977 1 83.5 85 ARG B CA 1
ATOM 2460 C C . ARG B 1 85 ? 5.926 26.219 10.961 1 83.5 85 ARG B C 1
ATOM 2462 O O . ARG B 1 85 ? 5.645 25.906 12.125 1 83.5 85 ARG B O 1
ATOM 2469 N N . ALA B 1 86 ? 5.836 27.406 10.469 1 84 86 ALA B N 1
ATOM 2470 C CA . ALA B 1 86 ? 5.387 28.5 11.312 1 84 86 ALA B CA 1
ATOM 2471 C C . ALA B 1 86 ? 3.955 28.281 11.797 1 84 86 ALA B C 1
ATOM 2473 O O . ALA B 1 86 ? 3.631 28.547 12.953 1 84 86 ALA B O 1
ATOM 2474 N N . ARG B 1 87 ? 3.217 27.781 10.922 1 84.19 87 ARG B N 1
ATOM 2475 C CA . ARG B 1 87 ? 1.829 27.5 11.273 1 84.19 87 ARG B CA 1
ATOM 2476 C C . ARG B 1 87 ? 1.743 26.375 12.305 1 84.19 87 ARG B C 1
ATOM 2478 O O . ARG B 1 87 ? 0.975 26.469 13.266 1 84.19 87 ARG B O 1
ATOM 2485 N N . LEU B 1 88 ? 2.479 25.391 12.133 1 86.38 88 LEU B N 1
ATOM 2486 C CA . LEU B 1 88 ? 2.498 24.281 13.078 1 86.38 88 LEU B CA 1
ATOM 2487 C C . LEU B 1 88 ? 3.014 24.734 14.438 1 86.38 88 LEU B C 1
ATOM 2489 O O . LEU B 1 88 ? 2.49 24.312 15.477 1 86.38 88 LEU B O 1
ATOM 2493 N N . ASP B 1 89 ? 3.998 25.609 14.406 1 86.81 89 ASP B N 1
ATOM 2494 C CA . ASP B 1 89 ? 4.523 26.172 15.648 1 86.81 89 ASP B CA 1
ATOM 2495 C C . ASP B 1 89 ? 3.445 26.953 16.391 1 86.81 89 ASP B C 1
ATOM 2497 O O . ASP B 1 89 ? 3.275 26.781 17.609 1 86.81 89 ASP B O 1
ATOM 2501 N N . ALA B 1 90 ? 2.775 27.672 15.672 1 85 90 ALA B N 1
ATOM 2502 C CA . ALA B 1 90 ? 1.748 28.531 16.266 1 85 90 ALA B CA 1
ATOM 2503 C C . ALA B 1 90 ? 0.578 27.688 16.781 1 85 90 ALA B C 1
ATOM 2505 O O . ALA B 1 90 ? 0.029 27.969 17.859 1 85 90 ALA B O 1
ATOM 2506 N N . GLU B 1 91 ? 0.256 26.672 16.109 1 85.06 91 GLU B N 1
ATOM 2507 C CA . GLU B 1 91 ? -0.981 25.953 16.391 1 85.06 91 GLU B CA 1
ATOM 2508 C C . GLU B 1 91 ? -0.735 24.797 17.359 1 85.06 91 GLU B C 1
ATOM 2510 O O . GLU B 1 91 ? -1.639 24.391 18.094 1 85.06 91 GLU B O 1
ATOM 2515 N N . LEU B 1 92 ? 0.457 24.25 17.359 1 85.56 92 LEU B N 1
ATOM 2516 C CA . LEU B 1 92 ? 0.636 23.016 18.125 1 85.56 92 LEU B CA 1
ATOM 2517 C C . LEU B 1 92 ? 1.931 23.062 18.922 1 85.56 92 LEU B C 1
ATOM 2519 O O . LEU B 1 92 ? 1.904 22.984 20.156 1 85.56 92 LEU B O 1
ATOM 2523 N N . PHE B 1 93 ? 3.023 23.281 18.266 1 87.38 93 PHE B N 1
ATOM 2524 C CA . PHE B 1 93 ? 4.316 23.078 18.906 1 87.38 93 PHE B CA 1
ATOM 2525 C C . PHE B 1 93 ? 4.559 24.141 19.984 1 87.38 93 PHE B C 1
ATOM 2527 O O . PHE B 1 93 ? 5.098 23.844 21.047 1 87.38 93 PHE B O 1
ATOM 2534 N N . GLY B 1 94 ? 4.152 25.312 19.719 1 87.38 94 GLY B N 1
ATOM 2535 C CA . GLY B 1 94 ? 4.305 26.375 20.688 1 87.38 94 GLY B CA 1
ATOM 2536 C C . GLY B 1 94 ? 3.375 26.234 21.891 1 87.38 94 GLY B C 1
ATOM 2537 O O . GLY B 1 94 ? 3.607 26.844 22.938 1 87.38 94 GLY B O 1
ATOM 2538 N N . ALA B 1 95 ? 2.348 25.5 21.766 1 90.5 95 ALA B N 1
ATOM 2539 C CA . ALA B 1 95 ? 1.328 25.344 22.797 1 90.5 95 ALA B CA 1
ATOM 2540 C C . ALA B 1 95 ? 1.524 24.047 23.578 1 90.5 95 ALA B C 1
ATOM 2542 O O . ALA B 1 95 ? 0.706 23.703 24.422 1 90.5 95 ALA B O 1
ATOM 2543 N N . THR B 1 96 ? 2.559 23.328 23.266 1 93.25 96 THR B N 1
ATOM 2544 C CA . THR B 1 96 ? 2.881 22.078 23.953 1 93.25 96 THR B CA 1
ATOM 2545 C C . THR B 1 96 ? 4.348 22.047 24.375 1 93.25 96 THR B C 1
ATOM 2547 O O . THR B 1 96 ? 5.031 23.078 24.328 1 93.25 96 THR B O 1
ATOM 2550 N N . ASN B 1 97 ? 4.836 20.906 24.844 1 93.75 97 ASN B N 1
ATOM 2551 C CA . ASN B 1 97 ? 6.223 20.812 25.297 1 93.75 97 ASN B CA 1
ATOM 2552 C C . ASN B 1 97 ? 7.082 20.047 24.297 1 93.75 97 ASN B C 1
ATOM 2554 O O . ASN B 1 97 ? 8.094 19.453 24.672 1 93.75 97 ASN B O 1
ATOM 2558 N N . ILE B 1 98 ? 6.605 20.016 23.016 1 92.75 98 ILE B N 1
ATOM 2559 C CA . ILE B 1 98 ? 7.441 19.422 21.984 1 92.75 98 ILE B CA 1
ATOM 2560 C C . ILE B 1 98 ? 8.719 20.234 21.812 1 92.75 98 ILE B C 1
ATOM 2562 O O . ILE B 1 98 ? 8.672 21.469 21.781 1 92.75 98 ILE B O 1
ATOM 2566 N N . HIS B 1 99 ? 9.82 19.562 21.719 1 91.56 99 HIS B N 1
ATOM 2567 C CA . HIS B 1 99 ? 11.07 20.266 21.484 1 91.56 99 HIS B CA 1
ATOM 2568 C C . HIS B 1 99 ? 11.195 20.672 20.016 1 91.56 99 HIS B C 1
ATOM 2570 O O . HIS B 1 99 ? 11.047 19.844 19.109 1 91.56 99 HIS B O 1
ATOM 2576 N N . SER B 1 100 ? 11.523 21.891 19.844 1 87.25 100 SER B N 1
ATOM 2577 C CA . SER B 1 100 ? 11.617 22.422 18.484 1 87.25 100 SER B CA 1
ATOM 2578 C C . SER B 1 100 ? 12.664 21.672 17.672 1 87.25 100 SER B C 1
ATOM 2580 O O . SER B 1 100 ? 12.516 21.531 16.453 1 87.25 100 SER B O 1
ATOM 2582 N N . GLU B 1 101 ? 13.648 21.172 18.281 1 88.44 101 GLU B N 1
ATOM 2583 C CA . GLU B 1 101 ? 14.727 20.469 17.609 1 88.44 101 GLU B CA 1
ATOM 2584 C C . GLU B 1 101 ? 14.242 19.125 17.062 1 88.44 101 GLU B C 1
ATOM 2586 O O . GLU B 1 101 ? 14.906 18.516 16.219 1 88.44 101 GLU B O 1
ATOM 2591 N N . ASN B 1 102 ? 13.078 18.703 17.578 1 91.94 102 ASN B N 1
ATOM 2592 C CA . ASN B 1 102 ? 12.539 17.406 17.156 1 91.94 102 ASN B CA 1
ATOM 2593 C C . ASN B 1 102 ? 11.562 17.578 15.992 1 91.94 102 ASN B C 1
ATOM 2595 O O . ASN B 1 102 ? 10.992 16.594 15.516 1 91.94 102 ASN B O 1
ATOM 2599 N N . VAL B 1 103 ? 11.375 18.812 15.547 1 90.38 103 VAL B N 1
ATOM 2600 C CA . VAL B 1 103 ? 10.422 19.078 14.477 1 90.38 103 VAL B CA 1
ATOM 2601 C C . VAL B 1 103 ? 11.172 19.297 13.164 1 90.38 103 VAL B C 1
ATOM 2603 O O . VAL B 1 103 ? 12.078 20.141 13.094 1 90.38 103 VAL B O 1
ATOM 2606 N N . CYS B 1 104 ? 10.758 18.469 12.156 1 90.94 104 CYS B N 1
ATOM 2607 C CA . CYS B 1 104 ? 11.398 18.547 10.844 1 90.94 104 CYS B CA 1
ATOM 2608 C C . CYS B 1 104 ? 10.359 18.734 9.75 1 90.94 104 CYS B C 1
ATOM 2610 O O . CYS B 1 104 ? 9.344 18.047 9.727 1 90.94 104 CYS B O 1
ATOM 2612 N N . THR B 1 105 ? 10.5 19.719 8.93 1 89.12 105 THR B N 1
ATOM 2613 C CA . THR B 1 105 ? 9.711 19.875 7.711 1 89.12 105 THR B CA 1
ATOM 2614 C C . THR B 1 105 ? 10.594 19.75 6.473 1 89.12 105 THR B C 1
ATOM 2616 O O . THR B 1 105 ? 11.812 19.969 6.547 1 89.12 105 THR B O 1
ATOM 2619 N N . PRO B 1 106 ? 9.773 19.281 5.449 1 87.06 106 PRO B N 1
ATOM 2620 C CA . PRO B 1 106 ? 10.586 19.266 4.227 1 87.06 106 PRO B CA 1
ATOM 2621 C C . PRO B 1 106 ? 10.891 20.672 3.707 1 87.06 106 PRO B C 1
ATOM 2623 O O . PRO B 1 106 ? 10.031 21.547 3.746 1 87.06 106 PRO B O 1
ATOM 2626 N N . GLY B 1 107 ? 12.148 21 3.576 1 75.75 107 GLY B N 1
ATOM 2627 C CA . GLY B 1 107 ? 12.531 22.312 3.098 1 75.75 107 GLY B CA 1
ATOM 2628 C C . GLY B 1 107 ? 13.898 22.75 3.596 1 75.75 107 GLY B C 1
ATOM 2629 O O . GLY B 1 107 ? 14.602 21.984 4.25 1 75.75 107 GLY B O 1
ATOM 2630 N N . GLY B 1 108 ? 14.203 23.875 3.24 1 63.69 108 GLY B N 1
ATOM 2631 C CA . GLY B 1 108 ? 15.484 24.406 3.691 1 63.69 108 GLY B CA 1
ATOM 2632 C C . GLY B 1 108 ? 16.172 25.266 2.654 1 63.69 108 GLY B C 1
ATOM 2633 O O . GLY B 1 108 ? 15.664 25.453 1.548 1 63.69 108 GLY B O 1
ATOM 2634 N N . ALA B 1 109 ? 17.094 25.781 3.238 1 59 109 ALA B N 1
ATOM 2635 C CA . ALA B 1 109 ? 17.875 26.781 2.533 1 59 109 ALA B CA 1
ATOM 2636 C C . ALA B 1 109 ? 18.641 26.156 1.37 1 59 109 ALA B C 1
ATOM 2638 O O . ALA B 1 109 ? 19.219 26.875 0.548 1 59 109 ALA B O 1
ATOM 2639 N N . ALA B 1 110 ? 18.453 24.812 1.323 1 60.59 110 ALA B N 1
ATOM 2640 C CA . ALA B 1 110 ? 19.312 24.234 0.295 1 60.59 110 ALA B CA 1
ATOM 2641 C C . ALA B 1 110 ? 18.828 24.594 -1.103 1 60.59 110 ALA B C 1
ATOM 2643 O O . ALA B 1 110 ? 17.625 24.719 -1.336 1 60.59 110 ALA B O 1
ATOM 2644 N N . ALA B 1 111 ? 19.734 24.906 -1.891 1 66.81 111 ALA B N 1
ATOM 2645 C CA . ALA B 1 111 ? 19.5 25.328 -3.268 1 66.81 111 ALA B CA 1
ATOM 2646 C C . ALA B 1 111 ? 18.922 24.188 -4.105 1 66.81 111 ALA B C 1
ATOM 2648 O O . ALA B 1 111 ? 18.109 24.422 -5.004 1 66.81 111 ALA B O 1
ATOM 2649 N N . ASP B 1 112 ? 19.156 22.953 -3.775 1 84.12 112 ASP B N 1
ATOM 2650 C CA . ASP B 1 112 ? 18.75 21.844 -4.613 1 84.12 112 ASP B CA 1
ATOM 2651 C C . ASP B 1 112 ? 17.562 21.094 -4 1 84.12 112 ASP B C 1
ATOM 2653 O O . ASP B 1 112 ? 17.703 20.453 -2.959 1 84.12 112 ASP B O 1
ATOM 2657 N N . PRO B 1 113 ? 16.469 21.203 -4.672 1 86.81 113 PRO B N 1
ATOM 2658 C CA . PRO B 1 113 ? 15.266 20.547 -4.145 1 86.81 113 PRO B CA 1
ATOM 2659 C C . PRO B 1 113 ? 15.453 19.047 -3.947 1 86.81 113 PRO B C 1
ATOM 2661 O O . PRO B 1 113 ? 14.906 18.469 -3.006 1 86.81 113 PRO B O 1
ATOM 2664 N N . HIS B 1 114 ? 16.219 18.453 -4.773 1 88.75 114 HIS B N 1
ATOM 2665 C CA . HIS B 1 114 ? 16.438 17.016 -4.664 1 88.75 114 HIS B CA 1
ATOM 2666 C C . HIS B 1 114 ? 17.203 16.672 -3.391 1 88.75 114 HIS B C 1
ATOM 2668 O O . HIS B 1 114 ? 16.891 15.695 -2.713 1 88.75 114 HIS B O 1
ATOM 2674 N N . ALA B 1 115 ? 18.156 17.422 -3.117 1 89.19 115 ALA B N 1
ATOM 2675 C CA . ALA B 1 115 ? 18.938 17.203 -1.907 1 89.19 115 ALA B CA 1
ATOM 2676 C C . ALA B 1 115 ? 18.094 17.406 -0.656 1 89.19 115 ALA B C 1
ATOM 2678 O O . ALA B 1 115 ? 18.234 16.672 0.323 1 89.19 115 ALA B O 1
ATOM 2679 N N . VAL B 1 116 ? 17.25 18.375 -0.704 1 89.5 116 VAL B N 1
ATOM 2680 C CA . VAL B 1 116 ? 16.359 18.656 0.412 1 89.5 116 VAL B CA 1
ATOM 2681 C C . VAL B 1 116 ? 15.445 17.469 0.667 1 89.5 116 VAL B C 1
ATOM 2683 O O . VAL B 1 116 ? 15.305 17.016 1.807 1 89.5 116 VAL B O 1
ATOM 2686 N N . CYS B 1 117 ? 14.93 16.953 -0.359 1 94 117 CYS B N 1
ATOM 2687 C CA . CYS B 1 117 ? 14 15.836 -0.263 1 94 117 CYS B CA 1
ATOM 2688 C C . CYS B 1 117 ? 14.703 14.586 0.249 1 94 117 CYS B C 1
ATOM 2690 O O . CYS B 1 117 ? 14.18 13.883 1.116 1 94 117 CYS B O 1
ATOM 2692 N N . ALA B 1 118 ? 15.883 14.375 -0.283 1 93.38 118 ALA B N 1
ATOM 2693 C CA . ALA B 1 118 ? 16.641 13.203 0.135 1 93.38 118 ALA B CA 1
ATOM 2694 C C . ALA B 1 118 ? 17 13.281 1.617 1 93.38 118 ALA B C 1
ATOM 2696 O O . ALA B 1 118 ? 16.922 12.281 2.332 1 93.38 118 ALA B O 1
ATOM 2697 N N . ALA B 1 119 ? 17.406 14.414 2.053 1 92.19 119 ALA B N 1
ATOM 2698 C CA . ALA B 1 119 ? 17.766 14.609 3.455 1 92.19 119 ALA B CA 1
ATOM 2699 C C . ALA B 1 119 ? 16.562 14.406 4.363 1 92.19 119 ALA B C 1
ATOM 2701 O O . ALA B 1 119 ? 16.672 13.805 5.434 1 92.19 119 ALA B O 1
ATOM 2702 N N . PHE B 1 120 ? 15.484 14.914 3.975 1 94.69 120 PHE B N 1
ATOM 2703 C CA . PHE B 1 120 ? 14.242 14.766 4.727 1 94.69 120 PHE B CA 1
ATOM 2704 C C . PHE B 1 120 ? 13.875 13.289 4.867 1 94.69 120 PHE B C 1
ATOM 2706 O O . PHE B 1 120 ? 13.57 12.828 5.969 1 94.69 120 PHE B O 1
ATOM 2713 N N . GLU B 1 121 ? 13.938 12.555 3.762 1 96.31 121 GLU B N 1
ATOM 2714 C CA . GLU B 1 121 ? 13.656 11.117 3.777 1 96.31 121 GLU B CA 1
ATOM 2715 C C . GLU B 1 121 ? 14.602 10.383 4.719 1 96.31 121 GLU B C 1
ATOM 2717 O O . GLU B 1 121 ? 14.188 9.492 5.461 1 96.31 121 GLU B O 1
ATOM 2722 N N . ALA B 1 122 ? 15.828 10.766 4.648 1 95.44 122 ALA B N 1
ATOM 2723 C CA . ALA B 1 122 ? 16.828 10.133 5.508 1 95.44 122 ALA B CA 1
ATOM 2724 C C . ALA B 1 122 ? 16.5 10.367 6.984 1 95.44 122 ALA B C 1
ATOM 2726 O O . ALA B 1 122 ? 16.688 9.477 7.812 1 95.44 122 ALA B O 1
ATOM 2727 N N . GLN B 1 123 ? 16.047 11.516 7.305 1 95.31 123 GLN B N 1
ATOM 2728 C CA . GLN B 1 123 ? 15.695 11.844 8.68 1 95.31 123 GLN B CA 1
ATOM 2729 C C . GLN B 1 123 ? 14.523 10.992 9.164 1 95.31 123 GLN B C 1
ATOM 2731 O O . GLN B 1 123 ? 14.516 10.516 10.305 1 95.31 123 GLN B O 1
ATOM 2736 N N . ILE B 1 124 ? 13.547 10.82 8.32 1 97 124 ILE B N 1
ATOM 2737 C CA . ILE B 1 124 ? 12.406 9.977 8.672 1 97 124 ILE B CA 1
ATOM 2738 C C . ILE B 1 124 ? 12.875 8.555 8.945 1 97 124 ILE B C 1
ATOM 2740 O O . ILE B 1 124 ? 12.5 7.949 9.953 1 97 124 ILE B O 1
ATOM 2744 N N . ARG B 1 125 ? 13.727 8.055 8.07 1 95.06 125 ARG B N 1
ATOM 2745 C CA . ARG B 1 125 ? 14.242 6.695 8.211 1 95.06 125 ARG B CA 1
ATOM 2746 C C . ARG B 1 125 ? 15.047 6.547 9.5 1 95.06 125 ARG B C 1
ATOM 2748 O O . ARG B 1 125 ? 14.953 5.527 10.188 1 95.06 125 ARG B O 1
ATOM 2755 N N . LEU B 1 126 ? 15.836 7.512 9.805 1 94.81 126 LEU B N 1
ATOM 2756 C CA . LEU B 1 126 ? 16.672 7.5 11.008 1 94.81 126 LEU B CA 1
ATOM 2757 C C . LEU B 1 126 ? 15.805 7.41 12.266 1 94.81 126 LEU B C 1
ATOM 2759 O O . LEU B 1 126 ? 16.219 6.828 13.266 1 94.81 126 LEU B O 1
ATOM 2763 N N . GLN B 1 127 ? 14.617 7.945 12.164 1 95.88 127 GLN B N 1
ATOM 2764 C CA . GLN B 1 127 ? 13.711 7.918 13.312 1 95.88 127 GLN B CA 1
ATOM 2765 C C . GLN B 1 127 ? 12.945 6.602 13.375 1 95.88 127 GLN B C 1
ATOM 2767 O O . GLN B 1 127 ? 12.156 6.383 14.297 1 95.88 127 GLN B O 1
ATOM 2772 N N . GLY B 1 128 ? 13.117 5.777 12.391 1 95.31 128 GLY B N 1
ATOM 2773 C CA . GLY B 1 128 ? 12.445 4.488 12.375 1 95.31 128 GLY B CA 1
ATOM 2774 C C . GLY B 1 128 ? 11.086 4.535 11.703 1 95.31 128 GLY B C 1
ATOM 2775 O O . GLY B 1 128 ? 10.273 3.623 11.867 1 95.31 128 GLY B O 1
ATOM 2776 N N . GLY B 1 129 ? 10.836 5.613 10.984 1 97.25 129 GLY B N 1
ATOM 2777 C CA . GLY B 1 129 ? 9.547 5.777 10.32 1 97.25 129 GLY B CA 1
ATOM 2778 C C . GLY B 1 129 ? 8.547 6.562 11.148 1 97.25 129 GLY B C 1
ATOM 2779 O O . GLY B 1 129 ? 8.875 7.039 12.234 1 97.25 129 GLY B O 1
ATOM 2780 N N . ILE B 1 130 ? 7.371 6.719 10.625 1 98.19 130 ILE B N 1
ATOM 2781 C CA . ILE B 1 130 ? 6.336 7.52 11.273 1 98.19 130 ILE B CA 1
ATOM 2782 C C . ILE B 1 130 ? 5.301 6.602 11.914 1 98.19 130 ILE B C 1
ATOM 2784 O O . ILE B 1 130 ? 4.738 5.73 11.25 1 98.19 130 ILE B O 1
ATOM 2788 N N . ASP B 1 131 ? 5.027 6.812 13.18 1 98.56 131 ASP B N 1
ATOM 2789 C CA . ASP B 1 131 ? 4.066 5.992 13.914 1 98.56 131 ASP B CA 1
ATOM 2790 C C . ASP B 1 131 ? 2.633 6.371 13.547 1 98.56 131 ASP B C 1
ATOM 2792 O O . ASP B 1 131 ? 1.797 5.496 13.305 1 98.56 131 ASP B O 1
ATOM 2796 N N . THR B 1 132 ? 2.344 7.621 13.547 1 98.62 132 THR B N 1
ATOM 2797 C CA . THR B 1 132 ? 1.029 8.109 13.148 1 98.62 132 THR B CA 1
ATOM 2798 C C . THR B 1 132 ? 1.156 9.383 12.32 1 98.62 132 THR B C 1
ATOM 2800 O O . THR B 1 132 ? 1.854 10.32 12.711 1 98.62 132 THR B O 1
ATOM 2803 N N . LEU B 1 133 ? 0.616 9.398 11.164 1 98.69 133 LEU B N 1
ATOM 2804 C CA . LEU B 1 133 ? 0.555 10.531 10.258 1 98.69 133 LEU B CA 1
ATOM 2805 C C . LEU B 1 133 ? -0.868 11.07 10.148 1 98.69 133 LEU B C 1
ATOM 2807 O O . LEU B 1 133 ? -1.791 10.336 9.805 1 98.69 133 LEU B O 1
ATOM 2811 N N . ILE B 1 134 ? -1.082 12.305 10.523 1 98.25 134 ILE B N 1
ATOM 2812 C CA . ILE B 1 134 ? -2.406 12.906 10.414 1 98.25 134 ILE B CA 1
ATOM 2813 C C . ILE B 1 134 ? -2.445 13.844 9.203 1 98.25 134 ILE B C 1
ATOM 2815 O O . ILE B 1 134 ? -1.545 14.664 9.008 1 98.25 134 ILE B O 1
ATOM 2819 N N . LEU B 1 135 ? -3.445 13.672 8.367 1 98.25 135 LEU B N 1
ATOM 2820 C CA . LEU B 1 135 ? -3.551 14.344 7.078 1 98.25 135 LEU B CA 1
ATOM 2821 C C . LEU B 1 135 ? -4.91 15.023 6.93 1 98.25 135 LEU B C 1
ATOM 2823 O O . LEU B 1 135 ? -5.891 14.594 7.543 1 98.25 135 LEU B O 1
ATOM 2827 N N . SER B 1 136 ? -4.871 16.031 6.133 1 97.75 136 SER B N 1
ATOM 2828 C CA . SER B 1 136 ? -6.105 16.641 5.648 1 97.75 136 SER B CA 1
ATOM 2829 C C . SER B 1 136 ? -6.414 16.203 4.219 1 97.75 136 SER B C 1
ATOM 2831 O O . SER B 1 136 ? -5.52 16.172 3.369 1 97.75 136 SER B O 1
ATOM 2833 N N . LEU B 1 137 ? -7.699 15.883 4.008 1 98.31 137 LEU B N 1
ATOM 2834 C CA . LEU B 1 137 ? -8.109 15.562 2.645 1 98.31 137 LEU B CA 1
ATOM 2835 C C . LEU B 1 137 ? -8.336 16.828 1.834 1 98.31 137 LEU B C 1
ATOM 2837 O O . LEU B 1 137 ? -9.094 17.719 2.252 1 98.31 137 LEU B O 1
ATOM 2841 N N . GLY B 1 138 ? -7.668 16.938 0.692 1 96.94 138 GLY B N 1
ATOM 2842 C CA . GLY B 1 138 ? -7.91 18.062 -0.191 1 96.94 138 GLY B CA 1
ATOM 2843 C C . GLY B 1 138 ? -9.195 17.938 -0.985 1 96.94 138 GLY B C 1
ATOM 2844 O O . GLY B 1 138 ? -9.734 16.844 -1.127 1 96.94 138 GLY B O 1
ATOM 2845 N N . PRO B 1 139 ? -9.633 19.016 -1.55 1 96.38 139 PRO B N 1
ATOM 2846 C CA . PRO B 1 139 ? -10.906 19.031 -2.266 1 96.38 139 PRO B CA 1
ATOM 2847 C C . PRO B 1 139 ? -10.891 18.156 -3.516 1 96.38 139 PRO B C 1
ATOM 2849 O O . PRO B 1 139 ? -11.953 17.781 -4.02 1 96.38 139 PRO B O 1
ATOM 2852 N N . ASN B 1 140 ? -9.727 17.859 -4.027 1 96.31 140 ASN B N 1
ATOM 2853 C CA . ASN B 1 140 ? -9.617 17 -5.191 1 96.31 140 ASN B CA 1
ATOM 2854 C C . ASN B 1 140 ? -8.969 15.656 -4.836 1 96.31 140 ASN B C 1
ATOM 2856 O O . ASN B 1 140 ? -8.422 14.977 -5.703 1 96.31 140 ASN B O 1
ATOM 2860 N N . GLY B 1 141 ? -8.938 15.391 -3.572 1 97.69 141 GLY B N 1
ATOM 2861 C CA . GLY B 1 141 ? -8.383 14.125 -3.115 1 97.69 141 GLY B CA 1
ATOM 2862 C C . GLY B 1 141 ? -6.883 14.18 -2.889 1 97.69 141 GLY B C 1
ATOM 2863 O O . GLY B 1 141 ? -6.223 13.148 -2.785 1 97.69 141 GLY B O 1
ATOM 2864 N N . GLU B 1 142 ? -6.363 15.352 -2.82 1 96.69 142 GLU B N 1
ATOM 2865 C CA . GLU B 1 142 ? -4.93 15.516 -2.584 1 96.69 142 GLU B CA 1
ATOM 2866 C C . GLU B 1 142 ? -4.551 15.086 -1.171 1 96.69 142 GLU B C 1
ATOM 2868 O O . GLU B 1 142 ? -5.34 15.234 -0.237 1 96.69 142 GLU B O 1
ATOM 2873 N N . LEU B 1 143 ? -3.398 14.562 -1.033 1 97.44 143 LEU B N 1
ATOM 2874 C CA . LEU B 1 143 ? -2.68 14.406 0.226 1 97.44 143 LEU B CA 1
ATOM 2875 C C . LEU B 1 143 ? -1.409 15.25 0.24 1 97.44 143 LEU B C 1
ATOM 2877 O O . LEU B 1 143 ? -0.501 15.023 -0.563 1 97.44 143 LEU B O 1
ATOM 2881 N N . GLY B 1 144 ? -1.351 16.203 1.185 1 95.5 144 GLY B N 1
ATOM 2882 C CA . GLY B 1 144 ? -0.299 17.203 1.049 1 95.5 144 GLY B CA 1
ATOM 2883 C C . GLY B 1 144 ? -0.361 17.953 -0.263 1 95.5 144 GLY B C 1
ATOM 2884 O O . GLY B 1 144 ? -1.404 18.516 -0.618 1 95.5 144 GLY B O 1
ATOM 2885 N N . ALA B 1 145 ? 0.74 17.969 -0.977 1 94.25 145 ALA B N 1
ATOM 2886 C CA . ALA B 1 145 ? 0.773 18.641 -2.27 1 94.25 145 ALA B CA 1
ATOM 2887 C C . ALA B 1 145 ? 0.73 17.641 -3.418 1 94.25 145 ALA B C 1
ATOM 2889 O O . ALA B 1 145 ? 1.099 17.969 -4.551 1 94.25 145 ALA B O 1
ATOM 2890 N N . ASN B 1 146 ? 0.404 16.391 -3.062 1 96.94 146 ASN B N 1
ATOM 2891 C CA . ASN B 1 146 ? 0.195 15.406 -4.113 1 96.94 146 ASN B CA 1
ATOM 2892 C C . ASN B 1 146 ? -1.159 15.586 -4.793 1 96.94 146 ASN B C 1
ATOM 2894 O O . ASN B 1 146 ? -2.174 15.078 -4.312 1 96.94 146 ASN B O 1
ATOM 2898 N N . VAL B 1 147 ? -1.11 16.219 -5.977 1 97 147 VAL B N 1
ATOM 2899 C CA . VAL B 1 147 ? -2.328 16.578 -6.703 1 97 147 VAL B CA 1
ATOM 2900 C C . VAL B 1 147 ? -2.668 15.469 -7.703 1 97 147 VAL B C 1
ATOM 2902 O O . VAL B 1 147 ? -1.845 14.594 -7.977 1 97 147 VAL B O 1
ATOM 2905 N N . PRO B 1 148 ? -3.953 15.5 -8.188 1 97.12 148 PRO B N 1
ATOM 2906 C CA . PRO B 1 148 ? -4.34 14.484 -9.18 1 97.12 148 PRO B CA 1
ATOM 2907 C C . PRO B 1 148 ? -3.377 14.414 -10.359 1 97.12 148 PRO B C 1
ATOM 2909 O O . PRO B 1 148 ? -2.885 15.445 -10.82 1 97.12 148 PRO B O 1
ATOM 2912 N N . GLY B 1 149 ? -3.113 13.211 -10.82 1 96.19 149 GLY B N 1
ATOM 2913 C CA . GLY B 1 149 ? -2.197 12.992 -11.93 1 96.19 149 GLY B CA 1
ATOM 2914 C C . GLY B 1 149 ? -2.279 11.586 -12.5 1 96.19 149 GLY B C 1
ATOM 2915 O O . GLY B 1 149 ? -3.326 10.945 -12.43 1 96.19 149 GLY B O 1
ATOM 2916 N N . ASP B 1 150 ? -1.12 11.195 -13.141 1 95.44 150 ASP B N 1
ATOM 2917 C CA . ASP B 1 150 ? -1.116 9.922 -13.867 1 95.44 150 ASP B CA 1
ATOM 2918 C C . ASP B 1 150 ? -0.423 8.836 -13.055 1 95.44 150 ASP B C 1
ATOM 2920 O O . ASP B 1 150 ? -0.504 7.652 -13.398 1 95.44 150 ASP B O 1
ATOM 2924 N N . PHE B 1 151 ? 0.251 9.234 -12.008 1 97.38 151 PHE B N 1
ATOM 2925 C CA . PHE B 1 151 ? 0.965 8.289 -11.156 1 97.38 151 PHE B CA 1
ATOM 2926 C C . PHE B 1 151 ? 0.99 8.766 -9.711 1 97.38 151 PHE B C 1
ATOM 2928 O O . PHE B 1 151 ? 0.728 9.938 -9.438 1 97.38 151 PHE B O 1
ATOM 2935 N N . PHE B 1 152 ? 1.196 7.852 -8.758 1 97.44 152 PHE B N 1
ATOM 2936 C CA . PHE B 1 152 ? 1.446 8.188 -7.363 1 97.44 152 PHE B CA 1
ATOM 2937 C C . PHE B 1 152 ? 2.922 8.484 -7.133 1 97.44 152 PHE B C 1
ATOM 2939 O O . PHE B 1 152 ? 3.793 7.762 -7.617 1 97.44 152 PHE B O 1
ATOM 2946 N N . SER B 1 153 ? 3.156 9.562 -6.457 1 95.44 153 SER B N 1
ATOM 2947 C CA . SER B 1 153 ? 4.547 9.844 -6.102 1 95.44 153 SER B CA 1
ATOM 2948 C C . SER B 1 153 ? 5.074 8.82 -5.102 1 95.44 153 SER B C 1
ATOM 2950 O O . SER B 1 153 ? 4.297 8.156 -4.41 1 95.44 153 SER B O 1
ATOM 2952 N N . ASN B 1 154 ? 6.305 8.664 -5.066 1 93.81 154 ASN B N 1
ATOM 2953 C CA . ASN B 1 154 ? 6.895 7.703 -4.145 1 93.81 154 ASN B CA 1
ATOM 2954 C C . ASN B 1 154 ? 7.473 8.391 -2.908 1 93.81 154 ASN B C 1
ATOM 2956 O O . ASN B 1 154 ? 6.77 8.578 -1.914 1 93.81 154 ASN B O 1
ATOM 2960 N N . GLU B 1 155 ? 8.703 8.945 -3.068 1 95.25 155 GLU B N 1
ATOM 2961 C CA . GLU B 1 155 ? 9.328 9.617 -1.936 1 95.25 155 GLU B CA 1
ATOM 2962 C C . GLU B 1 155 ? 9.039 11.109 -1.948 1 95.25 155 GLU B C 1
ATOM 2964 O O . GLU B 1 155 ? 8.391 11.617 -2.871 1 95.25 155 GLU B O 1
ATOM 2969 N N . THR B 1 156 ? 9.453 11.766 -0.882 1 96.25 156 THR B N 1
ATOM 2970 C CA . THR B 1 156 ? 9.297 13.211 -0.78 1 96.25 156 THR B CA 1
ATOM 2971 C C . THR B 1 156 ? 9.773 13.898 -2.055 1 96.25 156 THR B C 1
ATOM 2973 O O . THR B 1 156 ? 10.812 13.531 -2.609 1 96.25 156 THR B O 1
ATOM 2976 N N . CYS B 1 157 ? 8.984 14.867 -2.49 1 94.25 157 CYS B N 1
ATOM 2977 C CA . CYS B 1 157 ? 9.312 15.523 -3.752 1 94.25 157 CYS B CA 1
ATOM 2978 C C . CYS B 1 157 ? 8.898 16.984 -3.732 1 94.25 157 CYS B C 1
ATOM 2980 O O . CYS B 1 157 ? 8.234 17.438 -2.795 1 94.25 157 CYS B O 1
ATOM 2982 N N . TYR B 1 158 ? 9.445 17.672 -4.711 1 91.88 158 TYR B N 1
ATOM 2983 C CA . TYR B 1 158 ? 9.047 19.047 -4.938 1 91.88 158 TYR B CA 1
ATOM 2984 C C . TYR B 1 158 ? 7.992 19.141 -6.035 1 91.88 158 TYR B C 1
ATOM 2986 O O . TYR B 1 158 ? 8.234 18.719 -7.172 1 91.88 158 TYR B O 1
ATOM 2994 N N . ASN B 1 159 ? 6.816 19.547 -5.625 1 89.94 159 ASN B N 1
ATOM 2995 C CA . ASN B 1 159 ? 5.77 19.781 -6.617 1 89.94 159 ASN B CA 1
ATOM 2996 C C . ASN B 1 159 ? 5.895 21.156 -7.246 1 89.94 159 ASN B C 1
ATOM 2998 O O . ASN B 1 159 ? 5.566 22.172 -6.617 1 89.94 159 ASN B O 1
ATOM 3002 N N . GLU B 1 160 ? 6.297 21.219 -8.453 1 83.75 160 GLU B N 1
ATOM 3003 C CA . GLU B 1 160 ? 6.566 22.469 -9.148 1 83.75 160 GLU B CA 1
ATOM 3004 C C . GLU B 1 160 ? 5.293 23.281 -9.336 1 83.75 160 GLU B C 1
ATOM 3006 O O . GLU B 1 160 ? 5.324 24.516 -9.289 1 83.75 160 GLU B O 1
ATOM 3011 N N . GLU B 1 161 ? 4.215 22.641 -9.594 1 83.56 161 GLU B N 1
ATOM 3012 C CA . GLU B 1 161 ? 2.943 23.328 -9.82 1 83.56 161 GLU B CA 1
ATOM 3013 C C . GLU B 1 161 ? 2.488 24.078 -8.578 1 83.56 161 GLU B C 1
ATOM 3015 O O . GLU B 1 161 ? 2.01 25.203 -8.664 1 83.56 161 GLU B O 1
ATOM 3020 N N . ARG B 1 162 ? 2.703 23.516 -7.41 1 85.12 162 ARG B N 1
ATOM 3021 C CA . ARG B 1 162 ? 2.266 24.094 -6.145 1 85.12 162 ARG B CA 1
ATOM 3022 C C . ARG B 1 162 ? 3.383 24.906 -5.5 1 85.12 162 ARG B C 1
ATOM 3024 O O . ARG B 1 162 ? 3.131 25.719 -4.605 1 85.12 162 ARG B O 1
ATOM 3031 N N . GLY B 1 163 ? 4.582 24.672 -6.004 1 83.69 163 GLY B N 1
ATOM 3032 C CA . GLY B 1 163 ? 5.723 25.312 -5.371 1 83.69 163 GLY B CA 1
ATOM 3033 C C . GLY B 1 163 ? 5.945 24.859 -3.939 1 83.69 163 GLY B C 1
ATOM 3034 O O . GLY B 1 163 ? 6.238 25.672 -3.064 1 83.69 163 GLY B O 1
ATOM 3035 N N . GLU B 1 164 ? 5.707 23.562 -3.66 1 89.75 164 GLU B N 1
ATOM 303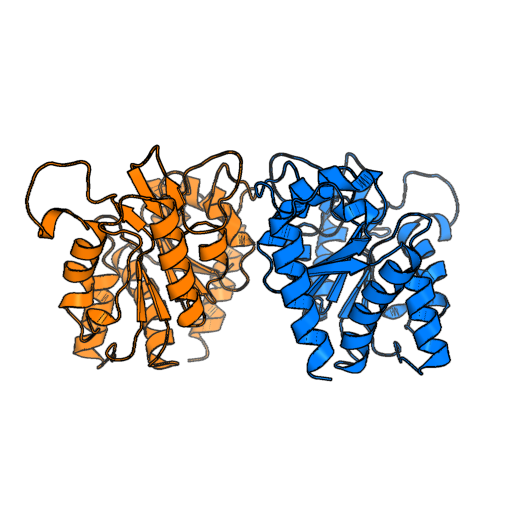6 C CA . GLU B 1 164 ? 5.777 23.016 -2.307 1 89.75 164 GLU B CA 1
ATOM 3037 C C . GLU B 1 164 ? 6.547 21.703 -2.277 1 89.75 164 GLU B C 1
ATOM 3039 O O . GLU B 1 164 ? 6.484 20.922 -3.229 1 89.75 164 GLU B O 1
ATOM 3044 N N . PHE B 1 165 ? 7.309 21.562 -1.238 1 93.25 165 PHE B N 1
ATOM 3045 C CA . PHE B 1 165 ? 7.785 20.234 -0.885 1 93.25 165 PHE B CA 1
ATOM 3046 C C . PHE B 1 165 ? 6.68 19.422 -0.213 1 93.25 165 PHE B C 1
ATOM 3048 O O . PHE B 1 165 ? 5.902 19.953 0.576 1 93.25 165 PHE B O 1
ATOM 3055 N N . THR B 1 166 ? 6.656 18.125 -0.517 1 95.56 166 THR B N 1
ATOM 3056 C CA . THR B 1 166 ? 5.645 17.281 0.104 1 95.56 166 THR B CA 1
ATOM 3057 C C . THR B 1 166 ? 6.152 15.852 0.251 1 95.56 166 THR B C 1
ATOM 3059 O O . THR B 1 166 ? 6.852 15.344 -0.627 1 95.56 166 THR B O 1
ATOM 3062 N N . MET B 1 167 ? 5.809 15.281 1.461 1 97.19 167 MET B N 1
ATOM 3063 C CA . MET B 1 167 ? 5.961 13.836 1.49 1 97.19 167 MET B CA 1
ATOM 3064 C C . MET B 1 167 ? 5.309 13.195 0.269 1 97.19 167 MET B C 1
ATOM 3066 O O . MET B 1 167 ? 4.184 13.539 -0.094 1 97.19 167 MET B O 1
ATOM 3070 N N . GLY B 1 168 ? 6.086 12.359 -0.393 1 96.88 168 GLY B N 1
ATOM 3071 C CA . GLY B 1 168 ? 5.453 11.586 -1.453 1 96.88 168 GLY B CA 1
ATOM 3072 C C . GLY B 1 168 ? 4.445 10.578 -0.939 1 96.88 168 GLY B C 1
ATOM 3073 O O . GLY B 1 168 ? 4.441 10.242 0.248 1 96.88 168 GLY B O 1
ATOM 3074 N N . ILE B 1 169 ? 3.617 10.086 -1.854 1 97.88 169 ILE B N 1
ATOM 3075 C CA . ILE B 1 169 ? 2.568 9.133 -1.494 1 97.88 169 ILE B CA 1
ATOM 3076 C C . ILE B 1 169 ? 3.193 7.867 -0.918 1 97.88 169 ILE B C 1
ATOM 3078 O O . ILE B 1 169 ? 2.656 7.273 0.022 1 97.88 169 ILE B O 1
ATOM 3082 N N . GLY B 1 170 ? 4.273 7.418 -1.523 1 96 170 GLY B N 1
ATOM 3083 C CA . GLY B 1 170 ? 4.965 6.27 -0.964 1 96 170 GLY B CA 1
ATOM 3084 C C . GLY B 1 170 ? 5.371 6.465 0.484 1 96 170 GLY B C 1
ATOM 3085 O O . GLY B 1 170 ? 5.176 5.57 1.313 1 96 170 GLY B O 1
ATOM 3086 N N . THR B 1 171 ? 5.945 7.598 0.777 1 96.69 171 THR B N 1
ATOM 3087 C CA . THR B 1 171 ? 6.34 7.93 2.141 1 96.69 171 THR B CA 1
ATOM 3088 C C . THR B 1 171 ? 5.121 7.984 3.059 1 96.69 171 THR B C 1
ATOM 3090 O O . THR B 1 171 ? 5.16 7.473 4.18 1 96.69 171 THR B O 1
ATOM 3093 N N . VAL B 1 172 ? 4.07 8.539 2.59 1 97.94 172 VAL B N 1
ATOM 3094 C CA . VAL B 1 172 ? 2.82 8.594 3.338 1 97.94 172 VAL B CA 1
ATOM 3095 C C . VAL B 1 172 ? 2.357 7.176 3.678 1 97.94 172 VAL B C 1
ATOM 3097 O O . VAL B 1 172 ? 2.043 6.883 4.832 1 97.94 172 VAL B O 1
ATOM 3100 N N . MET B 1 173 ? 2.404 6.336 2.746 1 96.31 173 MET B N 1
ATOM 3101 C CA . MET B 1 173 ? 1.87 4.98 2.883 1 96.31 173 MET B CA 1
ATOM 3102 C C . MET B 1 173 ? 2.75 4.141 3.799 1 96.31 173 MET B C 1
ATOM 3104 O O . MET B 1 173 ? 2.328 3.084 4.273 1 96.31 173 MET B O 1
ATOM 3108 N N . GLU B 1 174 ? 3.924 4.562 4.09 1 95.69 174 GLU B N 1
ATOM 3109 C CA . GLU B 1 174 ? 4.836 3.828 4.961 1 95.69 174 GLU B CA 1
ATOM 3110 C C . GLU B 1 174 ? 4.523 4.09 6.434 1 95.69 174 GLU B C 1
ATOM 3112 O O . GLU B 1 174 ? 5.008 3.375 7.312 1 95.69 174 GLU B O 1
ATOM 3117 N N . ALA B 1 175 ? 3.748 5.129 6.699 1 97.56 175 ALA B N 1
ATOM 3118 C CA . ALA B 1 175 ? 3.377 5.387 8.086 1 97.56 175 ALA B CA 1
ATOM 3119 C C . ALA B 1 175 ? 2.658 4.184 8.695 1 97.56 175 ALA B C 1
ATOM 3121 O O . ALA B 1 175 ? 1.885 3.508 8.016 1 97.56 175 ALA B O 1
ATOM 3122 N N . ARG B 1 176 ? 2.902 3.965 9.992 1 96.88 176 ARG B N 1
ATOM 3123 C CA . ARG B 1 176 ? 2.281 2.814 10.648 1 96.88 176 ARG B CA 1
ATOM 3124 C C . ARG B 1 176 ? 0.774 3.008 10.781 1 96.88 176 ARG B C 1
ATOM 3126 O O . ARG B 1 176 ? 0.008 2.049 10.664 1 96.88 176 ARG B O 1
ATOM 3133 N N . ARG B 1 177 ? 0.366 4.211 10.969 1 97.81 177 ARG B N 1
ATOM 3134 C CA . ARG B 1 177 ? -1.038 4.602 11.039 1 97.81 177 ARG B CA 1
ATOM 3135 C C . ARG B 1 177 ? -1.273 5.934 10.336 1 97.81 177 ARG B C 1
ATOM 3137 O O . ARG B 1 177 ? -0.459 6.852 10.445 1 97.81 177 ARG B O 1
ATOM 3144 N N . ILE B 1 178 ? -2.383 6 9.625 1 98.5 178 ILE B N 1
ATOM 3145 C CA . ILE B 1 178 ? -2.736 7.238 8.945 1 98.5 178 ILE B CA 1
ATOM 3146 C C . ILE B 1 178 ? -4.121 7.703 9.391 1 98.5 178 ILE B C 1
ATOM 3148 O O . ILE B 1 178 ? -5.062 6.906 9.445 1 98.5 178 ILE B O 1
ATOM 3152 N N . VAL B 1 179 ? -4.234 8.914 9.828 1 98.5 179 VAL B N 1
ATOM 3153 C CA . VAL B 1 179 ? -5.504 9.555 10.133 1 98.5 179 VAL B CA 1
ATOM 3154 C C . VAL B 1 179 ? -5.777 10.664 9.117 1 98.5 179 VAL B C 1
ATOM 3156 O O . VAL B 1 179 ? -4.996 11.609 9 1 98.5 179 VAL B O 1
ATOM 3159 N N . VAL B 1 180 ? -6.797 10.539 8.359 1 98.62 180 VAL B N 1
ATOM 3160 C CA . VAL B 1 180 ? -7.129 11.562 7.371 1 98.62 180 VAL B CA 1
ATOM 3161 C C . VAL B 1 180 ? -8.453 12.227 7.738 1 98.62 180 VAL B C 1
ATOM 3163 O O . VAL B 1 180 ? -9.422 11.539 8.086 1 98.62 180 VAL B O 1
ATOM 3166 N N . VAL B 1 181 ? -8.461 13.547 7.676 1 98.19 181 VAL B N 1
ATOM 3167 C CA . VAL B 1 181 ? -9.578 14.336 8.172 1 98.19 181 VAL B CA 1
ATOM 3168 C C . VAL B 1 181 ? -10.227 15.094 7.016 1 98.19 181 VAL B C 1
ATOM 3170 O O . VAL B 1 181 ? -9.539 15.641 6.16 1 98.19 181 VAL B O 1
ATOM 3173 N N . ALA B 1 182 ? -11.547 15.086 6.969 1 98 182 ALA B N 1
ATOM 3174 C CA . ALA B 1 182 ? -12.336 15.906 6.047 1 98 182 ALA B CA 1
ATOM 3175 C C . ALA B 1 182 ? -13.625 16.375 6.703 1 98 182 ALA B C 1
ATOM 3177 O O . ALA B 1 182 ? -14.352 15.586 7.312 1 98 182 ALA B O 1
ATOM 3178 N N . SER B 1 183 ? -13.906 17.641 6.555 1 97.75 183 SER B N 1
ATOM 3179 C CA . SER B 1 183 ? -15.078 18.234 7.195 1 97.75 183 SER B CA 1
ATOM 3180 C C . SER B 1 183 ? -15.859 19.109 6.219 1 97.75 183 SER B C 1
ATOM 3182 O O . SER B 1 183 ? -15.266 19.906 5.477 1 97.75 183 SER B O 1
ATOM 3184 N N . GLY B 1 184 ? -17.188 18.922 6.273 1 97.31 184 GLY B N 1
ATOM 3185 C CA . GLY B 1 184 ? -18.062 19.828 5.523 1 97.31 184 GLY B CA 1
ATOM 3186 C C . GLY B 1 184 ? -18.625 19.188 4.266 1 97.31 184 GLY B C 1
ATOM 3187 O O . GLY B 1 184 ? -18.031 18.266 3.711 1 97.31 184 GLY B O 1
ATOM 3188 N N . ALA B 1 185 ? -19.672 19.766 3.781 1 96.94 185 ALA B N 1
ATOM 3189 C CA . ALA B 1 185 ? -20.422 19.219 2.656 1 96.94 185 ALA B CA 1
ATOM 3190 C C . ALA B 1 185 ? -19.625 19.312 1.362 1 96.94 185 ALA B C 1
ATOM 3192 O O . ALA B 1 185 ? -19.812 18.516 0.446 1 96.94 185 ALA B O 1
ATOM 3193 N N . ALA B 1 186 ? -18.766 20.281 1.301 1 97 186 ALA B N 1
ATOM 3194 C CA . ALA B 1 186 ? -17.953 20.484 0.104 1 97 186 ALA B CA 1
ATOM 3195 C C . ALA B 1 186 ? -17.047 19.281 -0.167 1 97 186 ALA B C 1
ATOM 3197 O O . ALA B 1 186 ? -16.562 19.109 -1.284 1 97 186 ALA B O 1
ATOM 3198 N N . TYR B 1 187 ? -16.859 18.438 0.842 1 97.69 187 TYR B N 1
ATOM 3199 C CA . TYR B 1 187 ? -15.953 17.297 0.7 1 97.69 187 TYR B CA 1
ATOM 3200 C C . TYR B 1 187 ? -16.734 16 0.471 1 97.69 187 TYR B C 1
ATOM 3202 O O . TYR B 1 187 ? -16.141 14.938 0.318 1 97.69 187 TYR B O 1
ATOM 3210 N N . ALA B 1 188 ? -18.016 16.094 0.425 1 97.69 188 ALA B N 1
ATOM 3211 C CA . ALA B 1 188 ? -18.844 14.891 0.38 1 97.69 188 ALA B CA 1
ATOM 3212 C C . ALA B 1 188 ? -18.516 14.039 -0.845 1 97.69 188 ALA B C 1
ATOM 3214 O O . ALA B 1 188 ? -18.281 12.836 -0.728 1 97.69 188 ALA B O 1
ATOM 3215 N N . ASP B 1 189 ? -18.438 14.625 -2.02 1 97.75 189 ASP B N 1
ATOM 3216 C CA . ASP B 1 189 ? -18.188 13.891 -3.254 1 97.75 189 ASP B CA 1
ATOM 3217 C C . ASP B 1 189 ? -16.781 13.281 -3.25 1 97.75 189 ASP B C 1
ATOM 3219 O O . ASP B 1 189 ? -16.609 12.117 -3.604 1 97.75 189 ASP B O 1
ATOM 3223 N N . ILE B 1 190 ? -15.789 14.047 -2.84 1 98.31 190 ILE B N 1
ATOM 3224 C CA . ILE B 1 190 ? -14.414 13.578 -2.9 1 98.31 190 ILE B CA 1
ATOM 3225 C C . ILE B 1 190 ? -14.195 12.492 -1.844 1 98.31 190 ILE B C 1
ATOM 3227 O O . ILE B 1 190 ? -13.414 11.562 -2.051 1 98.31 190 ILE B O 1
ATOM 3231 N N . VAL B 1 191 ? -14.859 12.602 -0.735 1 97.94 191 VAL B N 1
ATOM 3232 C CA . VAL B 1 191 ? -14.812 11.562 0.283 1 97.94 191 VAL B CA 1
ATOM 3233 C C . VAL B 1 191 ? -15.297 10.242 -0.307 1 97.94 191 VAL B C 1
ATOM 3235 O O . VAL B 1 191 ? -14.656 9.203 -0.142 1 97.94 191 VAL B O 1
ATOM 3238 N N . ASN B 1 192 ? -16.391 10.289 -0.98 1 97.06 192 ASN B N 1
ATOM 3239 C CA . ASN B 1 192 ? -16.922 9.094 -1.624 1 97.06 192 ASN B CA 1
ATOM 3240 C C . ASN B 1 192 ? -15.953 8.531 -2.654 1 97.06 192 ASN B C 1
ATOM 3242 O O . ASN B 1 192 ? -15.68 7.332 -2.67 1 97.06 192 ASN B O 1
ATOM 3246 N N . GLN B 1 193 ? -15.391 9.367 -3.469 1 96.81 193 GLN B N 1
ATOM 3247 C CA . GLN B 1 193 ? -14.445 8.945 -4.496 1 96.81 193 GLN B CA 1
ATOM 3248 C C . GLN B 1 193 ? -13.18 8.367 -3.873 1 96.81 193 GLN B C 1
ATOM 3250 O O . GLN B 1 193 ? -12.68 7.324 -4.309 1 96.81 193 GLN B O 1
ATOM 3255 N N . ALA B 1 194 ? -12.68 9.008 -2.85 1 97.56 194 ALA B N 1
ATOM 3256 C CA . ALA B 1 194 ? -11.398 8.656 -2.246 1 97.56 194 ALA B CA 1
ATOM 3257 C C . ALA B 1 194 ? -11.492 7.336 -1.489 1 97.56 194 ALA B C 1
ATOM 3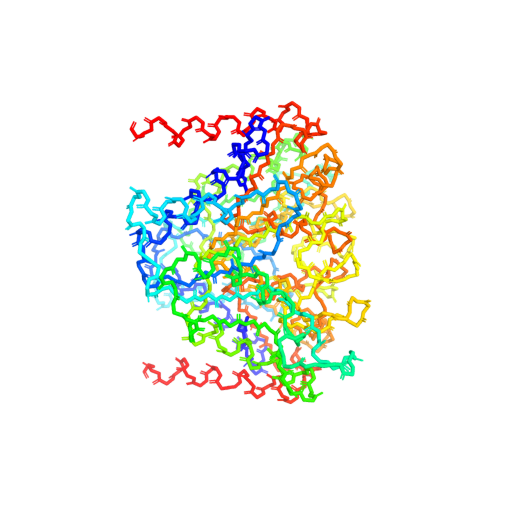259 O O . ALA B 1 194 ? -10.57 6.516 -1.539 1 97.56 194 ALA B O 1
ATOM 3260 N N . PHE B 1 195 ? -12.586 7.086 -0.867 1 95.88 195 PHE B N 1
ATOM 3261 C CA . PHE B 1 195 ? -12.594 5.988 0.09 1 95.88 195 PHE B CA 1
ATOM 3262 C C . PHE B 1 195 ? -13.438 4.832 -0.424 1 95.88 195 PHE B C 1
ATOM 3264 O O . PHE B 1 195 ? -13.344 3.711 0.084 1 95.88 195 PHE B O 1
ATOM 3271 N N . TYR B 1 196 ? -14.281 5.035 -1.44 1 93.25 196 TYR B N 1
ATOM 3272 C CA . TYR B 1 196 ? -15.148 3.973 -1.93 1 93.25 196 TYR B CA 1
ATOM 3273 C C . TYR B 1 196 ? -15.055 3.846 -3.445 1 93.25 196 TYR B C 1
ATOM 3275 O O . TYR B 1 196 ? -15.641 2.936 -4.035 1 93.25 196 TYR B O 1
ATOM 3283 N N . GLY B 1 197 ? -14.391 4.746 -4.09 1 93.38 197 GLY B N 1
ATOM 3284 C CA . GLY B 1 197 ? -14.227 4.719 -5.535 1 93.38 197 GLY B CA 1
ATOM 3285 C C . GLY B 1 197 ? -13.008 3.926 -5.98 1 93.38 197 GLY B C 1
ATOM 3286 O O . GLY B 1 197 ? -12.375 3.248 -5.172 1 93.38 197 GLY B O 1
ATOM 3287 N N . PRO B 1 198 ? -12.703 4.008 -7.27 1 94.56 198 PRO B N 1
ATOM 3288 C CA . PRO B 1 198 ? -11.508 3.336 -7.797 1 94.56 198 PRO B CA 1
ATOM 3289 C C . PRO B 1 198 ? -10.211 3.9 -7.227 1 94.56 198 PRO B C 1
ATOM 3291 O O . PRO B 1 198 ? -10.125 5.098 -6.938 1 94.56 198 PRO B O 1
ATOM 3294 N N . ILE B 1 199 ? -9.242 3.047 -7.047 1 97.19 199 ILE B N 1
ATOM 3295 C CA . ILE B 1 199 ? -7.93 3.477 -6.586 1 97.19 199 ILE B CA 1
AT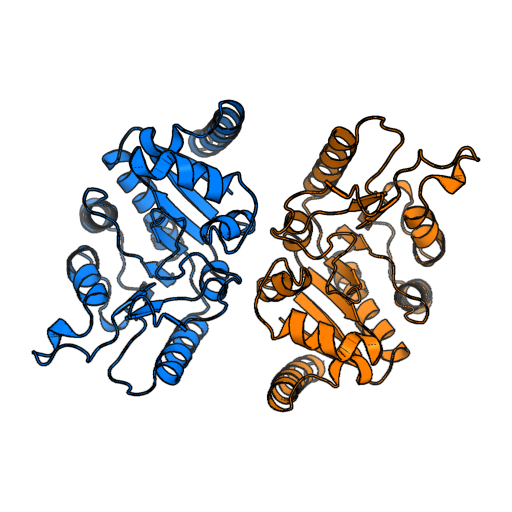OM 3296 C C . ILE B 1 199 ? -7.102 3.971 -7.77 1 97.19 199 ILE B C 1
ATOM 3298 O O . ILE B 1 199 ? -6.668 3.176 -8.609 1 97.19 199 ILE B O 1
ATOM 3302 N N . THR B 1 200 ? -6.891 5.281 -7.812 1 97.69 200 THR B N 1
ATOM 3303 C CA . THR B 1 200 ? -6.305 5.906 -8.992 1 97.69 200 THR B CA 1
ATOM 3304 C C . THR B 1 200 ? -5.543 7.176 -8.609 1 97.69 200 THR B C 1
ATOM 3306 O O . THR B 1 200 ? -5.961 7.906 -7.715 1 97.69 200 THR B O 1
ATOM 3309 N N . PRO B 1 201 ? -4.461 7.465 -9.391 1 97.94 201 PRO B N 1
ATOM 3310 C CA . PRO B 1 201 ? -3.738 8.711 -9.117 1 97.94 201 PRO B CA 1
ATOM 3311 C C . PRO B 1 201 ? -4.559 9.953 -9.453 1 97.94 201 PRO B C 1
ATOM 3313 O O . PRO B 1 201 ? -4.188 11.07 -9.07 1 97.94 201 PRO B O 1
ATOM 3316 N N . LYS B 1 202 ? -5.66 9.789 -10.133 1 98.12 202 LYS B N 1
ATOM 3317 C CA . LYS B 1 202 ? -6.562 10.906 -10.391 1 98.12 202 LYS B CA 1
ATOM 3318 C C . LYS B 1 202 ? -7.246 11.375 -9.109 1 98.12 202 LYS B C 1
ATOM 3320 O O . LYS B 1 202 ? -7.793 12.477 -9.055 1 98.12 202 LYS B O 1
ATOM 3325 N N . VAL B 1 203 ? -7.34 10.539 -8.133 1 98.31 203 VAL B N 1
ATOM 3326 C CA . VAL B 1 203 ? -7.746 10.805 -6.758 1 98.31 203 VAL B CA 1
ATOM 3327 C C . VAL B 1 203 ? -6.688 10.281 -5.793 1 98.31 203 VAL B C 1
ATOM 3329 O O . VAL B 1 203 ? -6.836 9.203 -5.223 1 98.31 203 VAL B O 1
ATOM 3332 N N . PRO B 1 204 ? -5.676 11.039 -5.539 1 98.31 204 PRO B N 1
ATOM 3333 C CA . PRO B 1 204 ? -4.52 10.531 -4.797 1 98.31 204 PRO B CA 1
ATOM 3334 C C . PRO B 1 204 ? -4.906 9.875 -3.475 1 98.31 204 PRO B C 1
ATOM 3336 O O . PRO B 1 204 ? -4.359 8.828 -3.119 1 98.31 204 PRO B O 1
ATOM 3339 N N . ALA B 1 205 ? -5.855 10.398 -2.811 1 98.62 205 ALA B N 1
ATOM 3340 C CA . ALA B 1 205 ? -6.246 9.883 -1.502 1 98.62 205 ALA B CA 1
ATOM 3341 C C . ALA B 1 205 ? -6.871 8.492 -1.622 1 98.62 205 ALA B C 1
ATOM 3343 O O . ALA B 1 205 ? -7.023 7.785 -0.623 1 98.62 205 ALA B O 1
ATOM 3344 N N . SER B 1 206 ? -7.234 8.055 -2.859 1 97.81 206 SER B N 1
ATOM 3345 C CA . SER B 1 206 ? -7.824 6.738 -3.043 1 97.81 206 SER B CA 1
ATOM 3346 C C . SER B 1 206 ? -6.848 5.633 -2.65 1 97.81 206 SER B C 1
ATOM 3348 O O . SER B 1 206 ? -7.262 4.535 -2.279 1 97.81 206 SER B O 1
ATOM 3350 N N . ILE B 1 207 ? -5.539 5.93 -2.631 1 97.88 207 ILE B N 1
ATOM 3351 C CA . ILE B 1 207 ? -4.492 4.957 -2.332 1 97.88 207 ILE B CA 1
ATOM 3352 C C . ILE B 1 207 ? -4.613 4.5 -0.881 1 97.88 207 ILE B C 1
ATOM 3354 O O . ILE B 1 207 ? -4.133 3.42 -0.523 1 97.88 207 ILE B O 1
ATOM 3358 N N . LEU B 1 208 ? -5.273 5.27 -0.038 1 97.44 208 LEU B N 1
ATOM 3359 C CA . LEU B 1 208 ? -5.391 4.969 1.385 1 97.44 208 LEU B CA 1
ATOM 3360 C C . LEU B 1 208 ? -6.227 3.715 1.606 1 97.44 208 LEU B C 1
ATOM 3362 O O . LEU B 1 208 ? -6.152 3.094 2.67 1 97.44 208 LEU B O 1
ATOM 3366 N N . GLN B 1 209 ? -7.023 3.346 0.621 1 95 209 GLN B N 1
ATOM 3367 C CA . GLN B 1 209 ? -7.805 2.117 0.713 1 95 209 GLN B CA 1
ATOM 3368 C C . GLN B 1 209 ? -6.898 0.898 0.859 1 95 209 GLN B C 1
ATOM 3370 O O . GLN B 1 209 ? -7.324 -0.143 1.361 1 95 209 GLN B O 1
ATOM 3375 N N . PHE B 1 210 ? -5.637 1.058 0.408 1 94.56 210 PHE B N 1
ATOM 3376 C CA . PHE B 1 210 ? -4.703 -0.059 0.47 1 94.56 210 PHE B CA 1
ATOM 3377 C C . PHE B 1 210 ? -3.955 -0.068 1.799 1 94.56 210 PHE B C 1
ATOM 3379 O O . PHE B 1 210 ? -3.246 -1.025 2.113 1 94.56 210 PHE B O 1
ATOM 3386 N N . HIS B 1 211 ? -4.02 0.953 2.586 1 94.88 211 HIS B N 1
ATOM 3387 C CA . HIS B 1 211 ? -3.277 1.009 3.842 1 94.88 211 HIS B CA 1
ATOM 3388 C C . HIS B 1 211 ? -3.926 0.129 4.906 1 94.88 211 HIS B C 1
ATOM 3390 O O . HIS B 1 211 ? -5.141 0.184 5.105 1 94.88 211 HIS B O 1
ATOM 3396 N N . PRO B 1 212 ? -3.201 -0.646 5.625 1 90.06 212 PRO B N 1
ATOM 3397 C CA . PRO B 1 212 ? -3.789 -1.594 6.574 1 90.06 212 PRO B CA 1
ATOM 3398 C C . PRO B 1 212 ? -4.344 -0.911 7.82 1 90.06 212 PRO B C 1
ATOM 3400 O O . PRO B 1 212 ? -5.145 -1.503 8.555 1 90.06 212 PRO B O 1
ATOM 3403 N N . ASN B 1 213 ? -3.889 0.321 8.07 1 95 213 ASN B N 1
ATOM 3404 C CA . ASN B 1 213 ? -4.273 1.026 9.289 1 95 213 ASN B CA 1
ATOM 3405 C C . ASN B 1 213 ? -4.559 2.5 9.016 1 95 213 ASN B C 1
ATOM 3407 O O . ASN B 1 213 ? -3.949 3.379 9.625 1 95 213 ASN B O 1
ATOM 3411 N N . ALA B 1 214 ? -5.469 2.775 8.117 1 96.75 214 ALA B N 1
ATOM 3412 C CA . ALA B 1 214 ? -5.926 4.129 7.816 1 96.75 214 ALA B CA 1
ATOM 3413 C C . ALA B 1 214 ? -7.301 4.391 8.422 1 96.75 214 ALA B C 1
ATOM 3415 O O . ALA B 1 214 ? -8.188 3.533 8.367 1 96.75 214 ALA B O 1
ATOM 3416 N N . ILE B 1 215 ? -7.441 5.562 9.055 1 97.12 215 ILE B N 1
ATOM 3417 C CA . ILE B 1 215 ? -8.695 6.004 9.664 1 97.12 215 ILE B CA 1
ATOM 3418 C C . ILE B 1 215 ? -9.141 7.32 9.031 1 97.12 215 ILE B C 1
ATOM 3420 O O . ILE B 1 215 ? -8.391 8.305 9.039 1 97.12 215 ILE B O 1
ATOM 3424 N N . ALA B 1 216 ? -10.289 7.27 8.492 1 97.69 216 ALA B N 1
ATOM 3425 C CA . ALA B 1 216 ? -10.898 8.516 8.039 1 97.69 216 ALA B CA 1
ATOM 3426 C C . ALA B 1 216 ? -11.812 9.109 9.109 1 97.69 216 ALA B C 1
ATOM 3428 O O . ALA B 1 216 ? -12.758 8.453 9.555 1 97.69 216 ALA B O 1
ATOM 3429 N N . VAL B 1 217 ? -11.484 10.234 9.555 1 97.69 217 VAL B N 1
ATOM 3430 C CA . VAL B 1 217 ? -12.32 10.961 10.508 1 97.69 217 VAL B CA 1
ATOM 3431 C C . VAL B 1 217 ? -13.102 12.055 9.773 1 97.69 217 VAL B C 1
ATOM 3433 O O . VAL B 1 217 ? -12.523 13.047 9.328 1 97.69 217 VAL B O 1
ATOM 3436 N N . LEU B 1 218 ? -14.383 11.859 9.703 1 97.62 218 LEU B N 1
ATOM 3437 C CA . LEU B 1 218 ? -15.266 12.703 8.914 1 97.62 218 LEU B CA 1
ATOM 3438 C C . LEU B 1 218 ? -16.391 13.273 9.773 1 97.62 218 LEU B C 1
ATOM 3440 O O . LEU B 1 218 ? -16.672 12.75 10.859 1 97.62 218 LEU B O 1
ATOM 3444 N N . ASP B 1 219 ? -16.953 14.391 9.336 1 96.88 219 ASP B N 1
ATOM 3445 C CA . ASP B 1 219 ? -18.219 14.781 9.953 1 96.88 219 ASP B CA 1
ATOM 3446 C C . ASP B 1 219 ? -19.406 14.367 9.086 1 96.88 219 ASP B C 1
ATOM 3448 O O . ASP B 1 219 ? -19.219 13.883 7.965 1 96.88 219 ASP B O 1
ATOM 3452 N N . ASP B 1 220 ? -20.562 14.477 9.641 1 96.31 220 ASP B N 1
ATOM 3453 C CA . ASP B 1 220 ? -21.781 14.055 8.969 1 96.31 220 ASP B CA 1
ATOM 3454 C C . ASP B 1 220 ? -21.891 14.688 7.582 1 96.31 220 ASP B C 1
ATOM 3456 O O . ASP B 1 220 ? -22.266 14.023 6.617 1 96.31 220 ASP B O 1
ATOM 3460 N N . ALA B 1 221 ? -21.625 15.898 7.477 1 97.06 221 ALA B N 1
ATOM 3461 C CA . ALA B 1 221 ? -21.75 16.641 6.223 1 97.06 221 ALA B CA 1
ATOM 3462 C C . ALA B 1 221 ? -20.797 16.062 5.164 1 97.06 221 ALA B C 1
ATOM 3464 O O . ALA B 1 221 ? -21.203 15.875 4.012 1 97.06 221 ALA B O 1
ATOM 3465 N N . ALA B 1 222 ? -19.562 15.758 5.531 1 97 222 ALA B N 1
ATOM 3466 C CA . ALA B 1 222 ? -18.562 15.219 4.609 1 97 222 ALA B CA 1
ATOM 3467 C C . ALA B 1 222 ? -18.922 13.789 4.195 1 97 222 ALA B C 1
ATOM 3469 O O . ALA B 1 222 ? -18.516 13.328 3.131 1 97 222 ALA B O 1
ATOM 3470 N N . PHE B 1 223 ? -19.641 13.117 5.012 1 96.5 223 PHE B N 1
ATOM 3471 C CA . PHE B 1 223 ? -19.969 11.719 4.754 1 96.5 223 PHE B CA 1
ATOM 3472 C C . PHE B 1 223 ? -21.312 11.609 4.035 1 96.5 223 PHE B C 1
ATOM 3474 O O . PHE B 1 223 ? -21.75 10.5 3.719 1 96.5 223 PHE B O 1
ATOM 3481 N N . SER B 1 224 ? -21.906 12.625 3.662 1 95.38 224 SER B N 1
ATOM 3482 C CA . SER B 1 224 ? -23.297 12.672 3.248 1 95.38 224 SER B CA 1
ATOM 3483 C C . SER B 1 224 ? -23.5 12.039 1.874 1 95.38 224 SER B C 1
ATOM 3485 O O . SER B 1 224 ? -24.594 11.57 1.548 1 95.38 224 SER B O 1
ATOM 3487 N N . ALA B 1 225 ? -22.484 12.031 1.046 1 93.5 225 ALA B N 1
ATOM 3488 C CA . ALA B 1 225 ? -22.625 11.492 -0.304 1 93.5 225 ALA B CA 1
ATOM 3489 C C . ALA B 1 225 ? -22.375 9.984 -0.323 1 93.5 225 ALA B C 1
ATOM 3491 O O . ALA B 1 225 ? -22.516 9.336 -1.361 1 93.5 225 ALA B O 1
ATOM 3492 N N . CYS B 1 226 ? -21.969 9.391 0.801 1 89.81 226 CYS B N 1
ATOM 3493 C CA . CYS B 1 226 ? -21.719 7.957 0.885 1 89.81 226 CYS B CA 1
ATOM 3494 C C . CYS B 1 226 ? -23.016 7.199 1.177 1 89.81 226 CYS B C 1
ATOM 3496 O O . CYS B 1 226 ? -23.875 7.688 1.917 1 89.81 226 CYS B O 1
ATOM 3498 N N . ASP B 1 227 ? -23.156 6.066 0.596 1 80.19 227 ASP B N 1
ATOM 3499 C CA . ASP B 1 227 ? -24.453 5.398 0.614 1 80.19 227 ASP B CA 1
ATOM 3500 C C . ASP B 1 227 ? -24.688 4.676 1.939 1 80.19 227 ASP B C 1
ATOM 3502 O O . ASP B 1 227 ? -23.781 4.594 2.77 1 80.19 227 ASP B O 1
ATOM 3506 N N . ALA B 1 228 ? -25.938 4.223 2.033 1 67 228 ALA B N 1
ATOM 3507 C CA . ALA B 1 228 ? -26.438 3.646 3.277 1 67 228 ALA B CA 1
ATOM 3508 C C . ALA B 1 228 ? -25.656 2.404 3.67 1 67 228 ALA B C 1
ATOM 3510 O O . ALA B 1 228 ? -25.391 2.178 4.855 1 67 228 ALA B O 1
ATOM 3511 N N . ALA B 1 229 ? -25.344 1.633 2.682 1 62.25 229 ALA B N 1
ATOM 3512 C CA . ALA B 1 229 ? -24.609 0.407 2.967 1 62.25 229 ALA B CA 1
ATOM 3513 C C . ALA B 1 229 ? -23.219 0.72 3.518 1 62.25 229 ALA B C 1
ATOM 3515 O O . ALA B 1 229 ? -22.75 0.058 4.445 1 62.25 229 ALA B O 1
ATOM 3516 N N . GLN B 1 230 ? -22.719 1.671 3.016 1 71.56 230 GLN B N 1
ATOM 3517 C CA . GLN B 1 230 ? -21.422 2.146 3.482 1 71.56 230 GLN B CA 1
ATOM 3518 C C . GLN B 1 230 ? -21.516 2.693 4.906 1 71.56 230 GLN B C 1
ATOM 3520 O O . GLN B 1 230 ? -20.641 2.439 5.734 1 71.56 230 GLN B O 1
ATOM 3525 N N . LYS B 1 231 ? -22.578 3.311 5.207 1 68.25 231 LYS B N 1
ATOM 3526 C CA . LYS B 1 231 ? -22.812 3.918 6.512 1 68.25 231 LYS B CA 1
ATOM 3527 C C . LYS B 1 231 ? -23.094 2.855 7.57 1 68.25 231 LYS B C 1
ATOM 3529 O O . LYS B 1 231 ? -22.656 2.982 8.711 1 68.25 231 LYS B O 1
ATOM 3534 N N . LEU B 1 232 ? -23.703 1.87 7.074 1 57.66 232 LEU B N 1
ATOM 3535 C CA . LEU B 1 232 ? -24.031 0.779 7.98 1 57.66 232 LEU B CA 1
ATOM 3536 C C . LEU B 1 232 ? -22.781 0.005 8.383 1 57.66 232 LEU B C 1
ATOM 3538 O O . LEU B 1 232 ? -22.625 -0.383 9.539 1 57.66 232 LEU B O 1
ATOM 3542 N N . GLU B 1 233 ? -21.922 -0.284 7.508 1 60.91 233 GLU B N 1
ATOM 3543 C CA . GLU B 1 233 ? -20.688 -1.003 7.781 1 60.91 233 GLU B CA 1
ATOM 3544 C C . GLU B 1 233 ? -19.828 -0.262 8.812 1 60.91 233 GLU B C 1
ATOM 3546 O O . GLU B 1 233 ? -19.203 -0.885 9.664 1 60.91 233 GLU B O 1
ATOM 3551 N N . GLU B 1 234 ? -19.906 0.973 8.766 1 60 234 GLU B N 1
ATOM 3552 C CA . GLU B 1 234 ? -19.047 1.787 9.617 1 60 234 GLU B CA 1
ATOM 3553 C C . GLU B 1 234 ? -19.656 1.947 11.016 1 60 234 GLU B C 1
ATOM 3555 O O . GLU B 1 234 ? -18.922 2.021 12 1 60 234 GLU B O 1
ATOM 3560 N N . GLN B 1 235 ? -20.922 2.082 11.102 1 53.28 235 GLN B N 1
ATOM 3561 C CA . GLN B 1 235 ? -21.562 2.146 12.406 1 53.28 235 GLN B CA 1
ATOM 3562 C C . GLN B 1 235 ? -21.297 0.875 13.211 1 53.28 235 GLN B C 1
ATOM 3564 O O . GLN B 1 235 ? -21.172 0.924 14.438 1 53.28 235 GLN B O 1
ATOM 3569 N N . GLU B 1 236 ? -21.203 -0.19 12.5 1 49.19 236 GLU B N 1
ATOM 3570 C CA . GLU B 1 236 ? -20.953 -1.454 13.188 1 49.19 236 GLU B CA 1
ATOM 3571 C C . GLU B 1 236 ? -19.531 -1.533 13.711 1 49.19 236 GLU B C 1
ATOM 3573 O O . GLU B 1 236 ? -19.266 -2.131 14.758 1 49.19 236 GLU B O 1
ATOM 3578 N N . HIS B 1 237 ? -18.656 -1.021 12.953 1 49.56 237 HIS B N 1
ATOM 3579 C CA . HIS B 1 237 ? -17.266 -1.029 13.398 1 49.56 237 HIS B CA 1
ATOM 3580 C C . HIS B 1 237 ? -17.062 -0.101 14.594 1 49.56 237 HIS B C 1
ATOM 3582 O O . HIS B 1 237 ? -16.234 -0.372 15.461 1 49.56 237 HIS B O 1
ATOM 3588 N N . HIS B 1 238 ? -17.656 1.072 14.625 1 48.47 238 HIS B N 1
ATOM 3589 C CA . HIS B 1 238 ? -17.547 2.02 15.727 1 48.47 238 HIS B CA 1
ATOM 3590 C C . HIS B 1 238 ? -18.172 1.461 17 1 48.47 238 HIS B C 1
ATOM 3592 O O . HIS B 1 238 ? -17.672 1.706 18.094 1 48.47 238 HIS B O 1
ATOM 3598 N N . HIS B 1 239 ? -19.297 0.824 16.906 1 42.47 239 HIS B N 1
ATOM 3599 C CA . HIS B 1 239 ? -19.891 0.304 18.141 1 42.47 239 HIS B CA 1
ATOM 3600 C C . HIS B 1 239 ? -18.984 -0.727 18.797 1 42.47 239 HIS B C 1
ATOM 3602 O O . HIS B 1 239 ? -18.969 -0.849 20.031 1 42.47 239 HIS B O 1
ATOM 3608 N N . HIS B 1 240 ? -18.203 -1.383 18.031 1 39.09 240 HIS B N 1
ATOM 3609 C CA . HIS B 1 240 ? -17.375 -2.393 18.688 1 39.09 240 HIS B CA 1
ATOM 3610 C C . HIS B 1 240 ? -16.203 -1.752 19.422 1 39.09 240 HIS B C 1
ATOM 3612 O O . HIS B 1 240 ? -15.742 -2.277 20.438 1 39.09 240 HIS B O 1
ATOM 3618 N N . HIS B 1 241 ? -15.695 -0.709 19.016 1 37.38 241 HIS B N 1
ATOM 3619 C CA . HIS B 1 241 ? -14.578 -0.094 19.719 1 37.38 241 HIS B CA 1
ATOM 3620 C C . HIS B 1 241 ? -15.07 0.658 20.953 1 37.38 241 HIS B C 1
ATOM 3622 O O . HIS B 1 241 ? -14.289 0.905 21.891 1 37.38 241 HIS B O 1
ATOM 3628 N N . HIS B 1 242 ? -16.203 1.263 21.016 1 35.03 242 HIS B N 1
ATOM 3629 C CA . HIS B 1 242 ? -16.625 1.974 22.219 1 35.03 242 HIS B CA 1
ATOM 3630 C C . HIS B 1 242 ? -17.156 1.007 23.281 1 35.03 242 HIS B C 1
ATOM 3632 O O . HIS B 1 242 ? -17.406 1.403 24.422 1 35.03 242 HIS B O 1
ATOM 3638 N N . GLY B 1 243 ? -17.609 -0.168 22.922 1 32.53 243 GLY B N 1
ATOM 3639 C CA . GLY B 1 243 ? -18.188 -0.941 24.016 1 32.53 243 GLY B CA 1
ATOM 3640 C C . GLY B 1 243 ? -17.141 -1.504 24.969 1 32.53 243 GLY B C 1
ATOM 3641 O O . GLY B 1 243 ? -17.469 -2.109 25.984 1 32.53 243 GLY B O 1
ATOM 3642 N N . GLU B 1 244 ? -15.961 -1.854 24.469 1 31.22 244 GLU B N 1
ATOM 3643 C CA . GLU B 1 244 ? -15.094 -2.521 25.438 1 31.22 244 GLU B CA 1
ATOM 3644 C C . GLU B 1 244 ? -14.398 -1.51 26.344 1 31.22 244 GLU B C 1
ATOM 3646 O O . GLU B 1 244 ? -13.484 -1.865 27.094 1 31.22 244 GLU B O 1
ATOM 3651 N N . ASN B 1 245 ? -14.703 -0.156 26.234 1 24.41 245 ASN B N 1
ATOM 3652 C CA . ASN B 1 245 ? -14.289 0.442 27.484 1 24.41 245 ASN B CA 1
ATOM 3653 C C . ASN B 1 245 ? -15.32 0.217 28.594 1 24.41 245 ASN B C 1
ATOM 3655 O O . ASN B 1 245 ? -16.516 0.377 28.359 1 24.41 245 ASN B O 1
#

Sequence (490 aa):
MQIMVAKDSEELAAYAADCVAEVVCEKPGCTLGFDVFPDGVDVYGQLSARYVEEALDFSRVAAFGVTESRVGRNDGGDDEAYPVRARLDAELFGATNIHSENVCTPGGAAADPHAVCAAFEAQIRLQGGIDTLILSLGPNGELGANVPGDFFSNETCYNEERGEFTMGIGTVMEARRIVVVASGAAYADIVNQAFYGPITPKVPASILQFHPNAIAVLDDAAFSACDAAQKLEEQEHHHHHHGENMQIMVAKDSEELAAYAADCVAEVVCEKPGCTLGFDVFPDGVDVYGQLSARYVEEALDFSRVAAFGVTESRVGRNDGGDDEAYPVRARLDAELFGATNIHSENVCTPGGAAADPHAVCAAFEAQIRLQGGIDTLILSLGPNGELGANVPGDFFSNETCYNEERGEFTMGIGTVMEARRIVVVASGAAYADIVNQAFYGPITPKVPASILQFHPNAIAVLDDAAFSACDAAQKLEEQEHHHHHHGEN